Protein AF-0000000076148912 (afdb_homodimer)

Foldseek 3Di:
DVVVVVVVVVVVVVVVVVVVVVVVVVVPPPPPPPPPDPPDDDDPVVVVVVLVVVQVVLVVVLVVLLVVFQVQVVVDVDQGGPQLAGEDLCQAPPSPQDDDFLLLLVLVLVVQFQWEEEEEACRLCVSVVNSVVVVGYNYYAAEHQHSCSCVRNVNRYHYGRQLAAHFDDAATCEYEYEPPLQSGAPVSNVSNVVNRLLRHDWWYKDFAAAPPNDDDNRRHHHDPVVVQVVQVVSQKHWDPVSLQVSLVSGPDPSCNVGITMITGHPDDDVVVVSNVSD/DVVVVVVVVVVVVVVVVVVVVVVVVVVPPPPPPPPPDPPDDDDPVVVVVVLVVVQVVLVVVLVVLLVVQQVQVVVDVDQGGPQLAGEDLCQAPPSPQDDDFLLLLVLVLVVQFQWEEEEEACRLCVSVVNSVVVVGYNYYAAEHQHSCSCVRNVNRYHYGRQLAAHFPDAATCEYEYEPPLQSGAPVSNVSNVVNRLLRHDWWYKDFAAAPPNDDDNRRHHHDPVVVQVVQVVSAKHWDPVSLQVSLVSGPDPSCNVGITMITGHPDDDVVVVSNVSD

Solvent-accessible surface area (backbone atoms only — not comparable to full-atom values): 29016 Å² total; per-residue (Å²): 122,70,69,60,52,54,52,51,52,50,49,50,50,51,50,50,50,51,52,50,53,58,48,52,67,59,62,66,59,67,66,77,64,70,81,68,55,88,76,65,80,76,55,66,70,57,52,52,48,50,51,51,50,28,25,50,34,25,50,52,32,43,53,46,50,34,52,45,33,44,54,47,37,73,74,39,89,52,57,46,31,98,72,47,19,31,22,62,69,46,31,24,65,81,47,71,72,57,83,79,50,68,54,28,39,54,51,50,30,61,74,39,47,68,29,36,32,33,28,54,37,37,58,36,24,59,64,56,55,59,32,57,70,70,66,44,45,64,42,75,46,36,23,16,45,19,50,41,24,33,68,55,27,72,62,57,13,42,68,41,54,54,68,47,74,73,42,64,58,78,70,17,44,28,30,39,27,55,83,33,53,17,32,33,46,63,93,30,43,66,40,34,49,48,44,52,58,70,29,30,66,47,22,40,39,39,24,44,48,38,69,87,71,69,67,88,73,51,64,31,49,40,52,66,66,59,53,52,50,57,37,44,75,71,44,24,42,77,38,65,68,63,16,48,54,50,18,70,41,31,74,47,66,71,50,34,72,32,39,40,31,26,37,43,54,88,69,65,73,73,54,48,54,63,61,63,68,67,122,70,68,60,54,55,51,51,49,52,49,50,49,50,51,51,49,52,52,50,54,58,49,52,66,61,62,65,60,68,66,76,65,71,79,68,55,89,77,64,79,74,56,66,71,58,52,52,49,50,50,49,52,28,25,50,36,25,50,51,32,43,53,46,49,34,52,43,34,46,53,46,36,73,74,41,88,53,58,46,33,98,72,46,19,32,22,63,70,48,29,24,66,80,46,72,72,56,84,81,48,66,53,27,39,54,52,50,31,60,76,40,48,68,30,36,34,34,26,54,37,37,60,36,24,59,63,55,55,58,31,56,72,68,66,43,44,66,43,75,47,36,24,16,44,19,50,41,24,32,67,54,26,72,62,58,14,42,68,43,53,53,68,45,75,74,42,63,60,77,67,18,43,28,30,39,25,55,83,32,53,16,32,32,47,64,93,31,44,64,40,35,48,49,46,52,59,70,29,29,66,45,23,37,39,39,24,44,46,38,70,87,69,69,66,88,72,52,64,31,49,42,51,66,66,58,53,51,50,56,36,44,76,70,44,23,43,76,37,66,68,63,17,50,54,49,18,70,40,31,72,48,66,71,52,35,73,31,39,40,33,28,37,42,56,88,69,64,72,74,54,48,55,62,61,62,69,66

Nearest PDB structures (foldseek):
  4qdj-assembly1_A  TM=7.137E-01  e=8.765E-08  Synechocystis sp. PCC 6803 substr. Kazusa
  6nej-assembly1_A  TM=6.115E-01  e=1.441E-05  Thalictrum flavum subsp. glaucum
  5cvv-assembly1_B  TM=5.961E-01  e=2.371E-05  Clarkia breweri
  3tky-assembly1_B  TM=5.920E-01  e=3.040E-05  Clarkia breweri
  6neh-assembly1_B  TM=6.148E-01  e=1.848E-04  Thalictrum flavum subsp. glaucum

Organism: Mytilus galloprovincialis (NCBI:txid29158)

Sequence (556 aa):
MQNIKWIIALLVIIILLLFTFHYSVLESTTTATMEYRESDHIPLSIINQIVNQRNLLSQQLNEARKTIGQLQCEKSDQKTNSQGGWCKQASTETGGEHMTDMTLVKALAYFLKNKSIGSFGDGPGAYKREILKLGLVQSYTSFDGAPYCEETSEGRVVFMDLTIPQYGIQQFDWILSLEVAEHIPKAYENIYLDNLFRHAKEGIILSWAVPGQGGLSHINNQPLQHVVDVMEKNGFTIDQSISKILQDSAELPWIKSNLYVYRRHQHSMNSTYKDLFVMQNIKWIIALLVIIILLLFTFHYSVLESTTTATMEYRESDHIPLSIINQIVNQRNLLSQQLNEARKTIGQLQCEKSDQKTNSQGGWCKQASTETGGEHMTDMTLVKALAYFLKNKSIGSFGDGPGAYKREILKLGLVQSYTSFDGAPYCEETSEGRVVFMDLTIPQYGIQQFDWILSLEVAEHIPKAYENIYLDNLFRHAKEGIILSWAVPGQGGLSHINNQPLQHVVDVMEKNGFTIDQSISKILQDSAELPWIKSNLYVYRRHQHSMNSTYKDLFV

pLDDT: mean 84.69, std 19.81, range [31.45, 98.94]

Radius of gyration: 26.8 Å; Cα contacts (8 Å, |Δi|>4): 968; chains: 2; bounding box: 64×76×65 Å

Structure (mmCIF, N/CA/C/O backbone):
data_AF-0000000076148912-model_v1
#
loop_
_entity.id
_entity.type
_entity.pdbx_description
1 polymer 'Methyltransferase type 11 domain-containing protein'
#
loop_
_atom_site.group_PDB
_atom_site.id
_atom_site.type_symbol
_atom_site.label_atom_id
_atom_site.label_alt_id
_atom_site.label_comp_id
_atom_site.label_asym_id
_atom_site.label_entity_id
_atom_site.label_seq_id
_atom_site.pdbx_PDB_ins_code
_atom_site.Cartn_x
_atom_site.Cartn_y
_atom_site.Cartn_z
_atom_site.occupancy
_atom_site.B_iso_or_equiv
_atom_site.auth_seq_id
_atom_site.auth_comp_id
_atom_site.auth_asym_id
_atom_site.auth_atom_id
_atom_site.pdbx_PDB_model_num
ATOM 1 N N . MET A 1 1 ? 22.438 23.625 -33.375 1 42.03 1 MET A N 1
ATOM 2 C CA . MET A 1 1 ? 21.359 24 -32.438 1 42.03 1 MET A CA 1
ATOM 3 C C . MET A 1 1 ? 20.047 23.344 -32.875 1 42.03 1 MET A C 1
ATOM 5 O O . MET A 1 1 ? 19.109 23.234 -32.062 1 42.03 1 MET A O 1
ATOM 9 N N . GLN A 1 2 ? 19.953 23 -34.219 1 51.56 2 GLN A N 1
ATOM 10 C CA . GLN A 1 2 ? 18.703 22.516 -34.812 1 51.56 2 GLN A CA 1
ATOM 11 C C . GLN A 1 2 ? 18.484 21.047 -34.469 1 51.56 2 GLN A C 1
ATOM 13 O O . GLN A 1 2 ? 17.344 20.609 -34.344 1 51.56 2 GLN A O 1
ATOM 18 N N . ASN A 1 3 ? 19.578 20.312 -34.25 1 50.34 3 ASN A N 1
ATOM 19 C CA . ASN A 1 3 ? 19.453 18.875 -34.062 1 50.34 3 ASN A CA 1
ATOM 20 C C . ASN A 1 3 ? 19.016 18.531 -32.656 1 50.34 3 ASN A C 1
ATOM 22 O O . ASN A 1 3 ? 18.484 17.438 -32.406 1 50.34 3 ASN A O 1
ATOM 26 N N . ILE A 1 4 ? 19.297 19.5 -31.703 1 51.19 4 ILE A N 1
ATOM 27 C CA . ILE A 1 4 ? 18.938 19.219 -30.312 1 51.19 4 ILE A CA 1
ATOM 28 C C . ILE A 1 4 ? 17.422 19.391 -30.125 1 51.19 4 ILE A C 1
ATOM 30 O O . ILE A 1 4 ? 16.812 18.734 -29.281 1 51.19 4 ILE A O 1
ATOM 34 N N . LYS A 1 5 ? 16.75 20.234 -30.984 1 49.69 5 LYS A N 1
ATOM 35 C CA . LYS A 1 5 ? 15.312 20.453 -30.875 1 49.69 5 LYS A CA 1
ATOM 36 C C . LYS A 1 5 ? 14.531 19.234 -31.359 1 49.69 5 LYS A C 1
ATOM 38 O O . LYS A 1 5 ? 13.523 18.859 -30.766 1 49.69 5 LYS A O 1
ATOM 43 N N . TRP A 1 6 ? 15.117 18.578 -32.344 1 51.69 6 TRP A N 1
ATOM 44 C CA . TRP A 1 6 ? 14.43 17.406 -32.875 1 51.69 6 TRP A CA 1
ATOM 45 C C . TRP A 1 6 ? 14.562 16.219 -31.906 1 51.69 6 TRP A C 1
ATOM 47 O O . TRP A 1 6 ? 13.617 15.453 -31.719 1 51.69 6 TRP A O 1
ATOM 57 N N . ILE A 1 7 ? 15.664 16.234 -31.094 1 53.62 7 ILE A N 1
ATOM 58 C CA . ILE A 1 7 ? 15.859 15.141 -30.141 1 53.62 7 ILE A CA 1
ATOM 59 C C . ILE A 1 7 ? 14.969 15.344 -28.922 1 53.62 7 ILE A C 1
ATOM 61 O O . ILE A 1 7 ? 14.328 14.406 -28.438 1 53.62 7 ILE A O 1
ATOM 65 N N . ILE A 1 8 ? 14.695 16.609 -28.578 1 51.97 8 ILE A N 1
ATOM 66 C CA . ILE A 1 8 ? 13.812 16.875 -27.438 1 51.97 8 ILE A CA 1
ATOM 67 C C . ILE A 1 8 ? 12.359 16.641 -27.844 1 51.97 8 ILE A C 1
ATOM 69 O O . ILE A 1 8 ? 11.594 16.031 -27.094 1 51.97 8 ILE A O 1
ATOM 73 N N . ALA A 1 9 ? 12.055 16.906 -29.109 1 52.16 9 ALA A N 1
ATOM 74 C CA . ALA A 1 9 ? 10.688 16.672 -29.562 1 52.16 9 ALA A CA 1
ATOM 75 C C . ALA A 1 9 ? 10.406 15.172 -29.688 1 52.16 9 ALA A C 1
ATOM 77 O O . ALA A 1 9 ? 9.336 14.703 -29.281 1 52.16 9 ALA A O 1
ATOM 78 N N . LEU A 1 10 ? 11.391 14.414 -30.031 1 52.47 10 LEU A N 1
ATOM 79 C CA . LEU A 1 10 ? 11.242 12.969 -30.109 1 52.47 10 LEU A CA 1
ATOM 80 C C . LEU A 1 10 ? 11.203 12.352 -28.719 1 52.47 10 LEU A C 1
ATOM 82 O O . LEU A 1 10 ? 10.43 11.422 -28.469 1 52.47 10 LEU A O 1
ATOM 86 N N . LEU A 1 11 ? 11.867 12.977 -27.766 1 50.75 11 LEU A N 1
ATOM 87 C CA . LEU A 1 11 ? 11.82 12.469 -26.391 1 50.75 11 LEU A CA 1
ATOM 88 C C . LEU A 1 11 ? 10.492 12.805 -25.734 1 50.75 11 LEU A C 1
ATOM 90 O O . LEU A 1 11 ? 9.938 11.977 -25 1 50.75 11 LEU A O 1
ATOM 94 N N . VAL A 1 12 ? 9.898 13.906 -26.094 1 51.06 12 VAL A N 1
ATOM 95 C CA . VAL A 1 12 ? 8.594 14.258 -25.562 1 51.06 12 VAL A CA 1
ATOM 96 C C . VAL A 1 12 ? 7.52 13.375 -26.188 1 51.06 12 VAL A C 1
ATOM 98 O O . VAL A 1 12 ? 6.609 12.906 -25.5 1 51.06 12 VAL A O 1
ATOM 101 N N . ILE A 1 13 ? 7.68 13 -27.453 1 49.62 13 ILE A N 1
ATOM 102 C CA . ILE A 1 13 ? 6.723 12.102 -28.094 1 49.62 13 ILE A CA 1
ATOM 103 C C . ILE A 1 13 ? 6.875 10.695 -27.516 1 49.62 13 ILE A C 1
ATOM 105 O O . ILE A 1 13 ? 5.883 10.023 -27.234 1 49.62 13 ILE A O 1
ATOM 109 N N . ILE A 1 14 ? 8.078 10.297 -27.156 1 47.91 14 ILE A N 1
ATOM 110 C CA . ILE A 1 14 ? 8.289 8.984 -26.562 1 47.91 14 ILE A CA 1
ATOM 111 C C . ILE A 1 14 ? 7.773 8.969 -25.141 1 47.91 14 ILE A C 1
ATOM 113 O O . ILE A 1 14 ? 7.121 8.016 -24.703 1 47.91 14 ILE A O 1
ATOM 117 N N . ILE A 1 15 ? 7.887 10.07 -24.406 1 46.91 15 ILE A N 1
ATOM 118 C CA . ILE A 1 15 ? 7.34 10.156 -23.062 1 46.91 15 ILE A CA 1
ATOM 119 C C . ILE A 1 15 ? 5.816 10.227 -23.125 1 46.91 15 ILE A C 1
ATOM 121 O O . ILE A 1 15 ? 5.121 9.555 -22.359 1 46.91 15 ILE A O 1
ATOM 125 N N . LEU A 1 16 ? 5.254 10.891 -24.109 1 46.34 16 LEU A N 1
ATOM 126 C CA . LEU A 1 16 ? 3.807 10.938 -24.281 1 46.34 16 LEU A CA 1
ATOM 127 C C . LEU A 1 16 ? 3.266 9.594 -24.75 1 46.34 16 LEU A C 1
ATOM 129 O O . LEU A 1 16 ? 2.203 9.156 -24.312 1 46.34 16 LEU A O 1
ATOM 133 N N . LEU A 1 17 ? 3.979 8.891 -25.625 1 45.12 17 LEU A N 1
ATOM 134 C CA . LEU A 1 17 ? 3.564 7.559 -26.047 1 45.12 17 LEU A CA 1
ATOM 135 C C . LEU A 1 17 ? 3.748 6.547 -24.922 1 45.12 17 LEU A C 1
ATOM 137 O O . LEU A 1 17 ? 2.928 5.637 -24.766 1 45.12 17 LEU A O 1
ATOM 141 N N . LEU A 1 18 ? 4.758 6.703 -24.094 1 42.69 18 LEU A N 1
ATOM 142 C CA . LEU A 1 18 ? 4.93 5.832 -22.938 1 42.69 18 LEU A CA 1
ATOM 143 C C . LEU A 1 18 ? 3.877 6.129 -21.875 1 42.69 18 LEU A C 1
ATOM 145 O O . LEU A 1 18 ? 3.393 5.215 -21.203 1 42.69 18 LEU A O 1
ATOM 149 N N . PHE A 1 19 ? 3.445 7.41 -21.719 1 39.41 19 PHE A N 1
ATOM 150 C CA . PHE A 1 19 ? 2.334 7.734 -20.844 1 39.41 19 PHE A CA 1
ATOM 151 C C . PHE A 1 19 ? 1.019 7.215 -21.406 1 39.41 19 PHE A C 1
ATOM 153 O O . PHE A 1 19 ? 0.153 6.754 -20.656 1 39.41 19 PHE A O 1
ATOM 160 N N . THR A 1 20 ? 0.844 7.27 -22.703 1 39.28 20 THR A N 1
ATOM 161 C CA . THR A 1 20 ? -0.399 6.766 -23.281 1 39.28 20 THR A CA 1
ATOM 162 C C . THR A 1 20 ? -0.449 5.242 -23.219 1 39.28 20 THR A C 1
ATOM 164 O O . THR A 1 20 ? -1.517 4.66 -23.016 1 39.28 20 THR A O 1
ATOM 167 N N . PHE A 1 21 ? 0.685 4.57 -23.453 1 36.81 21 PHE A N 1
ATOM 168 C CA . PHE A 1 21 ? 0.675 3.117 -23.375 1 36.81 21 PHE A CA 1
ATOM 169 C C . PHE A 1 21 ? 0.502 2.664 -21.922 1 36.81 21 PHE A C 1
ATOM 171 O O . PHE A 1 21 ? -0.176 1.671 -21.656 1 36.81 21 PHE A O 1
ATOM 178 N N . HIS A 1 22 ? 1.036 3.377 -20.922 1 34.91 22 HIS A N 1
ATOM 179 C CA . HIS A 1 22 ? 0.783 3.025 -19.531 1 34.91 22 HIS A CA 1
ATOM 180 C C . HIS A 1 22 ? -0.673 3.279 -19.156 1 34.91 22 HIS A C 1
ATOM 182 O O . HIS A 1 22 ? -1.246 2.547 -18.344 1 34.91 22 HIS A O 1
ATOM 188 N N . TYR A 1 23 ? -1.339 4.273 -19.781 1 32.34 23 TYR A N 1
ATOM 189 C CA . TYR A 1 23 ? -2.742 4.523 -19.469 1 32.34 23 TYR A CA 1
ATOM 190 C C . TYR A 1 23 ? -3.639 3.471 -20.125 1 32.34 23 TYR A C 1
ATOM 192 O O . TYR A 1 23 ? -4.746 3.215 -19.641 1 32.34 23 TYR A O 1
ATOM 200 N N . SER A 1 24 ? -3.242 2.93 -21.25 1 32.56 24 SER A N 1
ATOM 201 C CA . SER A 1 24 ? -4.16 1.994 -21.891 1 32.56 24 SER A CA 1
ATOM 202 C C . SER A 1 24 ? -4.227 0.675 -21.141 1 32.56 24 SER A C 1
ATOM 204 O O . SER A 1 24 ? -5.23 -0.038 -21.203 1 32.56 24 SER A O 1
ATOM 206 N N . VAL A 1 25 ? -3.107 0.208 -20.594 1 33.09 25 VAL A N 1
ATOM 207 C CA . VAL A 1 25 ? -3.223 -1.04 -19.844 1 33.09 25 VAL A CA 1
ATOM 208 C C . VAL A 1 25 ? -4.098 -0.824 -18.609 1 33.09 25 VAL A C 1
ATOM 210 O O . VAL A 1 25 ? -4.848 -1.717 -18.203 1 33.09 25 VAL A O 1
ATOM 213 N N . LEU A 1 26 ? -4.176 0.428 -18.047 1 31.67 26 LEU A N 1
ATOM 214 C CA . LEU A 1 26 ? -5.047 0.675 -16.906 1 31.67 26 LEU A CA 1
ATOM 215 C C . LEU A 1 26 ? -6.512 0.682 -17.328 1 31.67 26 LEU A C 1
ATOM 217 O O . LEU A 1 26 ? -7.402 0.446 -16.516 1 31.67 26 LEU A O 1
ATOM 221 N N . GLU A 1 27 ? -6.801 1.101 -18.547 1 33.31 27 GLU A N 1
ATOM 222 C CA . GLU A 1 27 ? -8.227 1.215 -18.859 1 33.31 27 GLU A CA 1
ATOM 223 C C . GLU A 1 27 ? -8.883 -0.16 -18.953 1 33.31 27 GLU A C 1
ATOM 225 O O . GLU A 1 27 ? -10.086 -0.293 -18.734 1 33.31 27 GLU A O 1
ATOM 230 N N . SER A 1 28 ? -8.133 -1.149 -19.375 1 32.72 28 SER A N 1
ATOM 231 C CA . SER A 1 28 ? -8.922 -2.361 -19.578 1 32.72 28 SER A CA 1
ATOM 232 C C . SER A 1 28 ? -9.141 -3.109 -18.266 1 32.72 28 SER A C 1
ATOM 234 O O . SER A 1 28 ? -9.297 -4.332 -18.266 1 32.72 28 SER A O 1
ATOM 236 N N . THR A 1 29 ? -8.773 -2.555 -17.156 1 33.19 29 THR A N 1
ATOM 237 C CA . THR A 1 29 ? -9.289 -3.273 -16 1 33.19 29 THR A CA 1
ATOM 238 C C . THR A 1 29 ? -10.812 -3.357 -16.047 1 33.19 29 THR A C 1
ATOM 240 O O . THR A 1 29 ? -11.5 -2.371 -15.781 1 33.19 29 THR A O 1
ATOM 243 N N . THR A 1 30 ? -11.328 -4.039 -16.984 1 31.45 30 THR A N 1
ATOM 244 C CA . THR A 1 30 ? -12.719 -4.477 -16.828 1 31.45 30 THR A CA 1
ATOM 245 C C . THR A 1 30 ? -12.992 -4.914 -15.398 1 31.45 30 THR A C 1
ATOM 247 O O . THR A 1 30 ? -12.438 -5.91 -14.93 1 31.45 30 THR A O 1
ATOM 250 N N . THR A 1 31 ? -13.102 -4.031 -14.531 1 34.34 31 THR A N 1
ATOM 251 C CA . THR A 1 31 ? -13.734 -4.434 -13.281 1 34.34 31 THR A CA 1
ATOM 252 C C . THR A 1 31 ? -14.914 -5.367 -13.539 1 34.34 31 THR A C 1
ATOM 254 O O . THR A 1 31 ? -15.875 -4.992 -14.219 1 34.34 31 THR A O 1
ATOM 257 N N . ALA A 1 32 ? -14.664 -6.609 -13.75 1 33.97 32 ALA A N 1
ATOM 258 C CA . ALA A 1 32 ? -15.828 -7.473 -13.609 1 33.97 32 ALA A CA 1
ATOM 259 C C . ALA A 1 32 ? -16.781 -6.941 -12.531 1 33.97 32 ALA A C 1
ATOM 261 O O . ALA A 1 32 ? -16.516 -7.102 -11.336 1 33.97 32 ALA A O 1
ATOM 262 N N . THR A 1 33 ? -17.391 -5.789 -12.742 1 35.94 33 THR A N 1
ATOM 263 C CA . THR A 1 33 ? -18.516 -5.375 -11.914 1 35.94 33 THR A CA 1
ATOM 264 C C . THR A 1 33 ? -19.578 -6.457 -11.867 1 35.94 33 THR A C 1
ATOM 266 O O . THR A 1 33 ? -20.25 -6.719 -12.875 1 35.94 33 THR A O 1
ATOM 269 N N . MET A 1 34 ? -19.375 -7.578 -11.328 1 37.09 34 MET A N 1
ATOM 270 C CA . MET A 1 34 ? -20.625 -8.297 -11.055 1 37.09 34 MET A CA 1
ATOM 271 C C . MET A 1 34 ? -21.75 -7.328 -10.711 1 37.09 34 MET A C 1
ATOM 273 O O . MET A 1 34 ? -21.562 -6.41 -9.914 1 37.09 34 MET A O 1
ATOM 277 N N . GLU A 1 35 ? -22.625 -7.199 -11.648 1 42.94 35 GLU A N 1
ATOM 278 C CA . GLU A 1 35 ? -23.875 -6.473 -11.484 1 42.94 35 GLU A CA 1
ATOM 279 C C . GLU A 1 35 ? -24.562 -6.844 -10.18 1 42.94 35 GLU A C 1
ATOM 281 O O . GLU A 1 35 ? -25.203 -7.891 -10.078 1 42.94 35 GLU A O 1
ATOM 286 N N . TYR A 1 36 ? -23.938 -6.68 -9.102 1 43.03 36 TYR A N 1
ATOM 287 C CA . TYR A 1 36 ? -24.75 -6.742 -7.887 1 43.03 36 TYR A CA 1
ATOM 288 C C . TYR A 1 36 ? -25.969 -5.852 -8 1 43.03 36 TYR A C 1
ATOM 290 O O . TYR A 1 36 ? -25.875 -4.676 -8.359 1 43.03 36 TYR A O 1
ATOM 298 N N . ARG A 1 37 ? -27 -6.625 -7.957 1 47.97 37 ARG A N 1
ATOM 299 C CA . ARG A 1 37 ? -28.266 -5.902 -7.898 1 47.97 37 ARG A CA 1
ATOM 300 C C . ARG A 1 37 ? -28.344 -5.059 -6.633 1 47.97 37 ARG A C 1
ATOM 302 O O . ARG A 1 37 ? -27.875 -5.465 -5.574 1 47.97 37 ARG A O 1
ATOM 309 N N . GLU A 1 38 ? -28.594 -3.9 -6.688 1 51.44 38 GLU A N 1
ATOM 310 C CA . GLU A 1 38 ? -28.938 -2.971 -5.617 1 51.44 38 GLU A CA 1
ATOM 311 C C . GLU A 1 38 ? -29.609 -3.693 -4.449 1 51.44 38 GLU A C 1
ATOM 313 O O . GLU A 1 38 ? -29.438 -3.297 -3.293 1 51.44 38 GLU A O 1
ATOM 318 N N . SER A 1 39 ? -30.188 -4.844 -4.809 1 51.81 39 SER A N 1
ATOM 319 C CA . SER A 1 39 ? -30.969 -5.496 -3.762 1 51.81 39 SER A CA 1
ATOM 320 C C . SER A 1 39 ? -30.078 -6.355 -2.867 1 51.81 39 SER A C 1
ATOM 322 O O . SER A 1 39 ? -30.5 -6.77 -1.784 1 51.81 39 SER A O 1
ATOM 324 N N . ASP A 1 40 ? -28.938 -6.699 -3.271 1 58.69 40 ASP A N 1
ATOM 325 C CA . ASP A 1 40 ? -28.219 -7.691 -2.475 1 58.69 40 ASP A CA 1
ATOM 326 C C . ASP A 1 40 ? -27.469 -7.031 -1.329 1 58.69 40 ASP A C 1
ATOM 328 O O . ASP A 1 40 ? -26.719 -6.074 -1.545 1 58.69 40 ASP A O 1
ATOM 332 N N . HIS A 1 41 ? -27.969 -7.137 -0.163 1 72.5 41 HIS A N 1
ATOM 333 C CA . HIS A 1 41 ? -27.422 -6.656 1.099 1 72.5 41 HIS A CA 1
ATOM 334 C C . HIS A 1 41 ? -26.062 -7.301 1.392 1 72.5 41 HIS A C 1
ATOM 336 O O . HIS A 1 41 ? -25.969 -8.523 1.529 1 72.5 41 HIS A O 1
ATOM 342 N N . ILE A 1 42 ? -24.953 -6.574 1.165 1 79.5 42 ILE A N 1
ATOM 343 C CA . ILE A 1 42 ? -23.641 -7.066 1.563 1 79.5 42 ILE A CA 1
ATOM 344 C C . ILE A 1 42 ? -23.5 -7.008 3.084 1 79.5 42 ILE A C 1
ATOM 346 O O . ILE A 1 42 ? -23.688 -5.953 3.691 1 79.5 42 ILE A O 1
ATOM 350 N N . PRO A 1 43 ? -23.234 -8.156 3.658 1 83 43 PRO A N 1
ATOM 351 C CA . PRO A 1 43 ? -23.125 -8.18 5.117 1 83 43 PRO A CA 1
ATOM 352 C C . PRO A 1 43 ? -22.031 -7.242 5.637 1 83 43 PRO A C 1
ATOM 354 O O . PRO A 1 43 ? -21 -7.062 4.984 1 83 43 PRO A O 1
ATOM 357 N N . LEU A 1 44 ? -22.25 -6.727 6.801 1 84.38 44 LEU A N 1
ATOM 358 C CA . LEU A 1 44 ? -21.312 -5.809 7.441 1 84.38 44 LEU A CA 1
ATOM 359 C C . LEU A 1 44 ? -19.969 -6.48 7.68 1 84.38 44 LEU A C 1
ATOM 361 O O . LEU A 1 44 ? -18.922 -5.828 7.609 1 84.38 44 LEU A O 1
ATOM 365 N N . SER A 1 45 ? -20.031 -7.762 7.875 1 85.75 45 SER A N 1
ATOM 366 C CA . SER A 1 45 ? -18.781 -8.484 8.117 1 85.75 45 SER A CA 1
ATOM 367 C C . SER A 1 45 ? -17.859 -8.438 6.902 1 85.75 45 SER A C 1
ATOM 369 O O . SER A 1 45 ? -16.641 -8.344 7.043 1 85.75 45 SER A O 1
ATOM 371 N N . ILE A 1 46 ? -18.453 -8.438 5.75 1 86.56 46 ILE A N 1
ATOM 372 C CA . ILE A 1 46 ? -17.672 -8.383 4.516 1 86.56 46 ILE A CA 1
ATOM 373 C C . ILE A 1 46 ? -17.125 -6.977 4.309 1 86.56 46 ILE A C 1
ATOM 375 O O . ILE A 1 46 ? -15.969 -6.805 3.924 1 86.56 46 ILE A O 1
ATOM 379 N N . ILE A 1 47 ? -17.953 -6.012 4.641 1 87.12 47 ILE A N 1
ATOM 380 C CA . ILE A 1 47 ? -17.531 -4.625 4.504 1 87.12 47 ILE A CA 1
ATOM 381 C C . ILE A 1 47 ? -16.359 -4.348 5.453 1 87.12 47 ILE A C 1
ATOM 383 O O . ILE A 1 47 ? -15.359 -3.758 5.055 1 87.12 47 ILE A O 1
ATOM 387 N N . ASN A 1 48 ? -16.484 -4.812 6.641 1 89.25 48 ASN A N 1
ATOM 388 C CA . ASN A 1 48 ? -15.422 -4.629 7.625 1 89.25 48 ASN A CA 1
ATOM 389 C C . ASN A 1 48 ? -14.125 -5.316 7.195 1 89.25 48 ASN A C 1
ATOM 391 O O . ASN A 1 48 ? -13.031 -4.812 7.457 1 89.25 48 ASN A O 1
ATOM 395 N N . GLN A 1 49 ? -14.297 -6.41 6.535 1 91.12 49 GLN A N 1
ATOM 396 C CA . GLN A 1 49 ? -13.117 -7.109 6.027 1 91.12 49 GLN A CA 1
ATOM 397 C C . GLN A 1 49 ? -12.398 -6.273 4.969 1 91.12 49 GLN A C 1
ATOM 399 O O . GLN A 1 49 ? -11.172 -6.172 4.98 1 91.12 49 GLN A O 1
ATOM 404 N N . ILE A 1 50 ? -13.164 -5.66 4.148 1 92.75 50 ILE A N 1
ATOM 405 C CA . ILE A 1 50 ? -12.578 -4.844 3.088 1 92.75 50 ILE A CA 1
ATOM 406 C C . ILE A 1 50 ? -11.914 -3.611 3.695 1 92.75 50 ILE A C 1
ATOM 408 O O . ILE A 1 50 ? -10.812 -3.227 3.289 1 92.75 50 ILE A O 1
ATOM 412 N N . VAL A 1 51 ? -12.547 -3.045 4.676 1 93.25 51 VAL A N 1
ATOM 413 C CA . VAL A 1 51 ? -11.992 -1.886 5.363 1 93.25 51 VAL A CA 1
ATOM 414 C C . VAL A 1 51 ? -10.68 -2.268 6.035 1 93.25 51 VAL A C 1
ATOM 416 O O . VAL A 1 51 ? -9.688 -1.539 5.934 1 93.25 51 VAL A O 1
ATOM 419 N N . ASN A 1 52 ? -10.648 -3.396 6.641 1 94.5 52 ASN A N 1
ATOM 420 C CA . ASN A 1 52 ? -9.438 -3.855 7.312 1 94.5 52 ASN A CA 1
ATOM 421 C C . ASN A 1 52 ? -8.312 -4.121 6.316 1 94.5 52 ASN A C 1
ATOM 423 O O . ASN A 1 52 ? -7.148 -3.807 6.59 1 94.5 52 ASN A O 1
ATOM 427 N N . GLN A 1 53 ? -8.664 -4.699 5.184 1 95.06 53 GLN A N 1
ATOM 428 C CA . GLN A 1 53 ? -7.684 -4.918 4.125 1 95.06 53 GLN A CA 1
ATOM 429 C C . GLN A 1 53 ? -7.102 -3.596 3.635 1 95.06 53 GLN A C 1
ATOM 431 O O . GLN A 1 53 ? -5.883 -3.465 3.49 1 95.06 53 GLN A O 1
ATOM 436 N N . ARG A 1 54 ? -7.98 -2.637 3.445 1 95.19 54 ARG A N 1
ATOM 437 C CA . ARG A 1 54 ? -7.559 -1.305 3.023 1 95.19 54 ARG A CA 1
ATOM 438 C C . ARG A 1 54 ? -6.602 -0.686 4.035 1 95.19 54 ARG A C 1
ATOM 440 O O . ARG A 1 54 ? -5.555 -0.154 3.666 1 95.19 54 ARG A O 1
ATOM 447 N N . ASN A 1 55 ? -7 -0.775 5.289 1 96.62 55 ASN A N 1
ATOM 448 C CA . ASN A 1 55 ? -6.207 -0.164 6.348 1 96.62 55 ASN A CA 1
ATOM 449 C C . ASN A 1 55 ? -4.836 -0.823 6.473 1 96.62 55 ASN A C 1
ATOM 451 O O . ASN A 1 55 ? -3.83 -0.141 6.676 1 96.62 55 ASN A O 1
ATOM 455 N N . LEU A 1 56 ? -4.789 -2.098 6.312 1 96.19 56 LEU A N 1
ATOM 456 C CA . LEU A 1 56 ? -3.525 -2.824 6.379 1 96.19 56 LEU A CA 1
ATOM 457 C C . LEU A 1 56 ? -2.615 -2.438 5.219 1 96.19 56 LEU A C 1
ATOM 459 O O . LEU A 1 56 ? -1.415 -2.225 5.41 1 96.19 56 LEU A O 1
ATOM 463 N N . LEU A 1 57 ? -3.195 -2.359 4.07 1 97.06 57 LEU A N 1
ATOM 464 C CA . LEU A 1 57 ? -2.422 -1.966 2.898 1 97.06 57 LEU A CA 1
ATOM 465 C C . LEU A 1 57 ? -1.882 -0.548 3.055 1 97.06 57 LEU A C 1
ATOM 467 O O . LEU A 1 57 ? -0.741 -0.268 2.678 1 97.06 57 LEU A O 1
ATOM 471 N N . SER A 1 58 ? -2.709 0.343 3.59 1 97.62 58 SER A N 1
ATOM 472 C CA . SER A 1 58 ? -2.271 1.709 3.857 1 97.62 58 SER A CA 1
ATOM 473 C C . SER A 1 58 ? -1.066 1.73 4.793 1 97.62 58 SER A C 1
ATOM 475 O O . SER A 1 58 ? -0.08 2.42 4.527 1 97.62 58 SER A O 1
ATOM 477 N N . GLN A 1 59 ? -1.143 0.979 5.797 1 97.44 59 GLN A N 1
ATOM 478 C CA . GLN A 1 59 ? -0.054 0.899 6.766 1 97.44 59 GLN A CA 1
ATOM 479 C C . GLN A 1 59 ? 1.213 0.338 6.125 1 97.44 59 GLN A C 1
ATOM 481 O O . GLN A 1 59 ? 2.305 0.875 6.324 1 97.44 59 GLN A O 1
ATOM 486 N N . GLN A 1 60 ? 1.08 -0.721 5.363 1 97.5 60 GLN A N 1
ATOM 487 C CA . GLN A 1 60 ? 2.229 -1.348 4.719 1 97.5 60 GLN A CA 1
ATOM 488 C C . GLN A 1 60 ? 2.857 -0.414 3.688 1 97.5 60 GLN A C 1
ATOM 490 O O . GLN A 1 60 ? 4.082 -0.372 3.547 1 97.5 60 GLN A O 1
ATOM 495 N N . LEU A 1 61 ? 1.99 0.278 2.979 1 97.88 61 LEU A N 1
ATOM 496 C CA . LEU A 1 61 ? 2.504 1.252 2.021 1 97.88 61 LEU A CA 1
ATOM 497 C C . LEU A 1 61 ? 3.283 2.354 2.732 1 97.88 61 LEU A C 1
ATOM 499 O O . LEU A 1 61 ? 4.355 2.758 2.273 1 97.88 61 LEU A O 1
ATOM 503 N N . ASN A 1 62 ? 2.734 2.846 3.82 1 97.94 62 ASN A N 1
ATOM 504 C CA . ASN A 1 62 ? 3.434 3.859 4.605 1 97.94 62 ASN A CA 1
ATOM 505 C C . ASN A 1 62 ? 4.812 3.377 5.043 1 97.94 62 ASN A C 1
ATOM 507 O O . ASN A 1 62 ? 5.797 4.113 4.934 1 97.94 62 ASN A O 1
ATOM 511 N N . GLU A 1 63 ? 4.918 2.152 5.488 1 97 63 GLU A N 1
ATOM 512 C CA . GLU A 1 63 ? 6.195 1.58 5.902 1 97 63 GLU A CA 1
ATOM 513 C C . GLU A 1 63 ? 7.148 1.442 4.723 1 97 63 GLU A C 1
ATOM 515 O O . GLU A 1 63 ? 8.352 1.693 4.852 1 97 63 GLU A O 1
ATOM 520 N N . ALA A 1 64 ? 6.598 1.009 3.605 1 96.31 64 ALA A N 1
ATOM 521 C CA . ALA A 1 64 ? 7.414 0.899 2.4 1 96.31 64 ALA A CA 1
ATOM 522 C C . ALA A 1 64 ? 7.977 2.258 1.995 1 96.31 64 ALA A C 1
ATOM 524 O O . ALA A 1 64 ? 9.141 2.363 1.607 1 96.31 64 ALA A O 1
ATOM 525 N N . ARG A 1 65 ? 7.141 3.291 2.123 1 96.44 65 ARG A N 1
ATOM 526 C CA . ARG A 1 65 ? 7.57 4.641 1.765 1 96.44 65 ARG A CA 1
ATOM 527 C C . ARG A 1 65 ? 8.648 5.145 2.715 1 96.44 65 ARG A C 1
ATOM 529 O O . ARG A 1 65 ? 9.539 5.891 2.311 1 96.44 65 ARG A O 1
ATOM 536 N N . LYS A 1 66 ? 8.562 4.762 3.969 1 95.94 66 LYS A N 1
ATOM 537 C CA . LYS A 1 66 ? 9.625 5.082 4.91 1 95.94 66 LYS A CA 1
ATOM 538 C C . LYS A 1 66 ? 10.953 4.473 4.465 1 95.94 66 LYS A C 1
ATOM 540 O O . LYS A 1 66 ? 11.977 5.16 4.41 1 95.94 66 LYS A O 1
ATOM 545 N N . THR A 1 67 ? 10.938 3.215 4.098 1 94.25 67 THR A N 1
ATOM 546 C CA . THR A 1 67 ? 12.125 2.496 3.648 1 94.25 67 THR A CA 1
ATOM 547 C C . THR A 1 67 ? 12.711 3.145 2.396 1 94.25 67 THR A C 1
ATOM 549 O O . THR A 1 67 ? 13.922 3.354 2.307 1 94.25 67 THR A O 1
ATOM 552 N N . ILE A 1 68 ? 11.852 3.504 1.481 1 93.25 68 ILE A N 1
ATOM 553 C CA . ILE A 1 68 ? 12.297 4.156 0.254 1 93.25 68 ILE A CA 1
ATOM 554 C C . ILE A 1 68 ? 12.984 5.477 0.59 1 93.25 68 ILE A C 1
ATOM 556 O O . ILE A 1 68 ? 14.062 5.773 0.074 1 93.25 68 ILE A O 1
ATOM 560 N N . GLY A 1 69 ? 12.305 6.285 1.438 1 92.38 69 GLY A N 1
ATOM 561 C CA . GLY A 1 69 ? 12.898 7.551 1.847 1 92.38 69 GLY A CA 1
ATOM 562 C C . GLY A 1 69 ? 14.266 7.391 2.48 1 92.38 69 GLY A C 1
ATOM 563 O O . GLY A 1 69 ? 15.188 8.164 2.195 1 92.38 69 GLY A O 1
ATOM 564 N N . GLN A 1 70 ? 14.453 6.355 3.326 1 91.88 70 GLN A N 1
ATOM 565 C CA . GLN A 1 70 ? 15.734 6.094 3.98 1 91.88 70 GLN A CA 1
ATOM 566 C C . GLN A 1 70 ? 16.797 5.684 2.967 1 91.88 70 GLN A C 1
ATOM 568 O O . GLN A 1 70 ? 17.922 6.184 3.004 1 91.88 70 GLN A O 1
ATOM 573 N N . LEU A 1 71 ? 16.422 4.836 2.035 1 87.69 71 LEU A N 1
ATOM 574 C CA . LEU A 1 71 ? 17.344 4.391 0.998 1 87.69 71 LEU A CA 1
ATOM 575 C C . LEU A 1 71 ? 17.75 5.555 0.095 1 87.69 71 LEU A C 1
ATOM 577 O O . LEU A 1 71 ? 18.906 5.664 -0.302 1 87.69 71 LEU A O 1
ATOM 581 N N . GLN A 1 72 ? 16.812 6.441 -0.196 1 86.81 72 GLN A N 1
ATOM 582 C CA . GLN A 1 72 ? 17.094 7.617 -1.008 1 86.81 72 GLN A CA 1
ATOM 583 C C . GLN A 1 72 ? 18.062 8.562 -0.292 1 86.81 72 GLN A C 1
ATOM 585 O O . GLN A 1 72 ? 18.984 9.086 -0.902 1 86.81 72 GLN A O 1
ATOM 590 N N . CYS A 1 73 ? 17.781 8.812 0.979 1 87.81 73 CYS A N 1
ATOM 591 C CA . CYS A 1 73 ? 18.625 9.703 1.768 1 87.81 73 CYS A CA 1
ATOM 592 C C . CYS A 1 73 ? 20.047 9.148 1.891 1 87.81 73 CYS A C 1
ATOM 594 O O . CYS A 1 73 ? 21 9.906 1.955 1 87.81 73 CYS A O 1
ATOM 596 N N . GLU A 1 74 ? 20.219 7.84 1.888 1 86.5 74 GLU A N 1
ATOM 597 C CA . GLU A 1 74 ? 21.531 7.199 1.993 1 86.5 74 GLU A CA 1
ATOM 598 C C . GLU A 1 74 ? 22.297 7.273 0.671 1 86.5 74 GLU A C 1
ATOM 600 O O . GLU A 1 74 ? 23.531 7.281 0.656 1 86.5 74 GLU A O 1
ATOM 605 N N . LYS A 1 75 ? 21.625 7.34 -0.445 1 82.38 75 LYS A N 1
ATOM 606 C CA . LYS A 1 75 ? 22.234 7.312 -1.772 1 82.38 75 LYS A CA 1
ATOM 607 C C . LYS A 1 75 ? 22.641 8.711 -2.217 1 82.38 75 LYS A C 1
ATOM 609 O O . LYS A 1 75 ? 23.5 8.867 -3.084 1 82.38 75 LYS A O 1
ATOM 614 N N . SER A 1 76 ? 21.922 9.719 -1.668 1 76.38 76 SER A N 1
ATOM 615 C CA . SER A 1 76 ? 22.172 11.078 -2.148 1 76.38 76 SER A CA 1
ATOM 616 C C . SER A 1 76 ? 22.484 12.023 -0.994 1 76.38 76 SER A C 1
ATOM 618 O O . SER A 1 76 ? 22.141 11.742 0.157 1 76.38 76 SER A O 1
ATOM 620 N N . ASP A 1 77 ? 23.109 13.109 -1.344 1 77 77 ASP A N 1
ATOM 621 C CA . ASP A 1 77 ? 23.422 14.133 -0.356 1 77 77 ASP A CA 1
ATOM 622 C C . ASP A 1 77 ? 22.328 15.195 -0.293 1 77 77 ASP A C 1
ATOM 624 O O . ASP A 1 77 ? 22.516 16.266 0.281 1 77 77 ASP A O 1
ATOM 628 N N . GLN A 1 78 ? 21.312 14.906 -0.838 1 75.75 78 GLN A N 1
ATOM 629 C CA . GLN A 1 78 ? 20.203 15.852 -0.781 1 75.75 78 GLN A CA 1
ATOM 630 C C . GLN A 1 78 ? 19.641 15.953 0.632 1 75.75 78 GLN A C 1
ATOM 632 O O . GLN A 1 78 ? 19.719 14.992 1.404 1 75.75 78 GLN A O 1
ATOM 637 N N . LYS A 1 79 ? 19.016 17.125 0.909 1 78.44 79 LYS A N 1
ATOM 638 C CA . LYS A 1 79 ? 18.469 17.344 2.248 1 78.44 79 LYS A CA 1
ATOM 639 C C . LYS A 1 79 ? 17.094 16.719 2.4 1 78.44 79 LYS A C 1
ATOM 641 O O . LYS A 1 79 ? 16.641 16.453 3.518 1 78.44 79 LYS A O 1
ATOM 646 N N . THR A 1 80 ? 16.438 16.594 1.231 1 79.94 80 THR A N 1
ATOM 647 C CA . THR A 1 80 ? 15.109 15.992 1.256 1 79.94 80 THR A CA 1
ATOM 648 C C . THR A 1 80 ? 15.039 14.797 0.304 1 79.94 80 THR A C 1
ATOM 650 O O . THR A 1 80 ? 15.828 14.711 -0.64 1 79.94 80 THR A O 1
ATOM 653 N N . ASN A 1 81 ? 14.141 13.891 0.608 1 79.06 81 ASN A N 1
ATOM 654 C CA . ASN A 1 81 ? 13.844 12.82 -0.343 1 79.06 81 ASN A CA 1
ATOM 655 C C . ASN A 1 81 ? 12.859 13.289 -1.415 1 79.06 81 ASN A C 1
ATOM 657 O O . ASN A 1 81 ? 12.508 14.461 -1.468 1 79.06 81 ASN A O 1
ATOM 661 N N . SER A 1 82 ? 12.445 12.391 -2.291 1 75.5 82 SER A N 1
ATOM 662 C CA . SER A 1 82 ? 11.648 12.742 -3.457 1 75.5 82 SER A CA 1
ATOM 663 C C . SER A 1 82 ? 10.234 13.148 -3.051 1 75.5 82 SER A C 1
ATOM 665 O O . SER A 1 82 ? 9.508 13.773 -3.83 1 75.5 82 SER A O 1
ATOM 667 N N . GLN A 1 83 ? 9.781 12.859 -1.809 1 80.69 83 GLN A N 1
ATOM 668 C CA . GLN A 1 83 ? 8.438 13.18 -1.34 1 80.69 83 GLN A CA 1
ATOM 669 C C . GLN A 1 83 ? 8.445 14.453 -0.5 1 80.69 83 GLN A C 1
ATOM 671 O O . GLN A 1 83 ? 7.395 14.906 -0.037 1 80.69 83 GLN A O 1
ATOM 676 N N . GLY A 1 84 ? 9.617 15.023 -0.28 1 79.12 84 GLY A N 1
ATOM 677 C CA . GLY A 1 84 ? 9.711 16.281 0.444 1 79.12 84 GLY A CA 1
ATOM 678 C C . GLY A 1 84 ? 10.102 16.094 1.901 1 79.12 84 GLY A C 1
ATOM 679 O O . GLY A 1 84 ? 10.203 17.078 2.645 1 79.12 84 GLY A O 1
ATOM 680 N N . GLY A 1 85 ? 10.281 14.852 2.303 1 82 85 GLY A N 1
ATOM 681 C CA . GLY A 1 85 ? 10.688 14.609 3.678 1 82 85 GLY A CA 1
ATOM 682 C C . GLY A 1 85 ? 12.164 14.859 3.91 1 82 85 GLY A C 1
ATOM 683 O O . GLY A 1 85 ? 13 14.523 3.066 1 82 85 GLY A O 1
ATOM 684 N N . TRP A 1 86 ? 12.5 15.492 5.027 1 82.94 86 TRP A N 1
ATOM 685 C CA . TRP A 1 86 ? 13.875 15.852 5.352 1 82.94 86 TRP A CA 1
ATOM 686 C C . TRP A 1 86 ? 14.68 14.617 5.742 1 82.94 86 TRP A C 1
ATOM 688 O O . TRP A 1 86 ? 14.219 13.789 6.523 1 82.94 86 TRP A O 1
ATOM 698 N N . CYS A 1 87 ? 15.891 14.539 5.281 1 87.12 87 CYS A N 1
ATOM 699 C CA . CYS A 1 87 ? 16.781 13.438 5.625 1 87.12 87 CYS A CA 1
ATOM 700 C C . CYS A 1 87 ? 17.359 13.609 7.027 1 87.12 87 CYS A C 1
ATOM 702 O O . CYS A 1 87 ? 17.125 14.633 7.672 1 87.12 87 CYS A O 1
ATOM 704 N N . LYS A 1 88 ? 18.094 12.758 7.484 1 86 88 LYS A N 1
ATOM 705 C CA . LYS A 1 88 ? 18.391 12.562 8.898 1 86 88 LYS A CA 1
ATOM 706 C C . LYS A 1 88 ? 19.016 13.82 9.5 1 86 88 LYS A C 1
ATOM 708 O O . LYS A 1 88 ? 18.531 14.344 10.5 1 86 88 LYS A O 1
ATOM 713 N N . GLN A 1 89 ? 20.016 14.328 8.914 1 81.19 89 GLN A N 1
ATOM 714 C CA . GLN A 1 89 ? 20.719 15.469 9.492 1 81.19 89 GLN A CA 1
ATOM 715 C C . GLN A 1 89 ? 19.844 16.719 9.484 1 81.19 89 GLN A C 1
ATOM 717 O O . GLN A 1 89 ? 19.844 17.484 10.445 1 81.19 89 GLN A O 1
ATOM 722 N N . ALA A 1 90 ? 19.062 16.844 8.5 1 80.88 90 ALA A N 1
ATOM 723 C CA . ALA A 1 90 ? 18.203 18.016 8.344 1 80.88 90 ALA A CA 1
ATOM 724 C C . ALA A 1 90 ? 16.922 17.875 9.164 1 80.88 90 ALA A C 1
ATOM 726 O O . ALA A 1 90 ? 16.172 18.828 9.312 1 80.88 90 ALA A O 1
ATOM 727 N N . SER A 1 91 ? 16.703 16.734 9.75 1 84 91 SER A N 1
ATOM 728 C CA . SER A 1 91 ? 15.438 16.453 10.414 1 84 91 SER A CA 1
ATOM 729 C C . SER A 1 91 ? 15.555 16.672 11.922 1 84 91 SER A C 1
ATOM 731 O O . SER A 1 91 ? 14.57 16.516 12.648 1 84 91 SER A O 1
ATOM 733 N N . THR A 1 92 ? 16.703 17.062 12.398 1 83.12 92 THR A N 1
ATOM 734 C CA . THR A 1 92 ? 16.891 17.266 13.828 1 83.12 92 THR A CA 1
ATOM 735 C C . THR A 1 92 ? 16.406 18.656 14.234 1 83.12 92 THR A C 1
ATOM 737 O O . THR A 1 92 ? 16.297 19.562 13.391 1 83.12 92 THR A O 1
ATOM 740 N N . GLU A 1 93 ? 16.141 18.812 15.508 1 81.5 93 GLU A N 1
ATOM 741 C CA . GLU A 1 93 ? 15.727 20.125 16.016 1 81.5 93 GLU A CA 1
ATOM 742 C C . GLU A 1 93 ? 16.844 21.141 15.898 1 81.5 93 GLU A C 1
ATOM 744 O O . GLU A 1 93 ? 16.594 22.328 15.727 1 81.5 93 GLU A O 1
ATOM 749 N N . THR A 1 94 ? 17.969 20.672 15.938 1 73.75 94 THR A N 1
ATOM 750 C CA . THR A 1 94 ? 19.141 21.562 15.938 1 73.75 94 THR A CA 1
ATOM 751 C C . THR A 1 94 ? 19.734 21.656 14.539 1 73.75 94 THR A C 1
ATOM 753 O O . THR A 1 94 ? 20.75 22.328 14.344 1 73.75 94 THR A O 1
ATOM 756 N N . GLY A 1 95 ? 19.125 21.016 13.648 1 70.75 95 GLY A N 1
ATOM 757 C CA . GLY A 1 95 ? 19.688 20.953 12.305 1 70.75 95 GLY A CA 1
ATOM 758 C C . GLY A 1 95 ? 19.516 22.25 11.539 1 70.75 95 GLY A C 1
ATOM 759 O O . GLY A 1 95 ? 20.094 22.422 10.453 1 70.75 95 GLY A O 1
ATOM 760 N N . GLY A 1 96 ? 18.766 23.203 12.203 1 67.5 96 GLY A N 1
ATOM 761 C CA . GLY A 1 96 ? 18.672 24.547 11.641 1 67.5 96 GLY A CA 1
ATOM 762 C C . GLY A 1 96 ? 17.516 24.703 10.672 1 67.5 96 GLY A C 1
ATOM 763 O O . GLY A 1 96 ? 17.203 25.828 10.25 1 67.5 96 GLY A O 1
ATOM 764 N N . GLU A 1 97 ? 16.875 23.656 10.398 1 72.12 97 GLU A N 1
ATOM 765 C CA . GLU A 1 97 ? 15.859 23.75 9.352 1 72.12 97 GLU A CA 1
ATOM 766 C C . GLU A 1 97 ? 14.453 23.844 9.938 1 72.12 97 GLU A C 1
ATOM 768 O O . GLU A 1 97 ? 13.477 23.953 9.203 1 72.12 97 GLU A O 1
ATOM 773 N N . HIS A 1 98 ? 14.398 23.844 11.195 1 84.31 98 HIS A N 1
ATOM 774 C CA . HIS A 1 98 ? 13.102 23.891 11.867 1 84.31 98 HIS A CA 1
ATOM 775 C C . HIS A 1 98 ? 13.07 25 12.922 1 84.31 98 HIS A C 1
ATOM 777 O O . HIS A 1 98 ? 14.023 25.141 13.695 1 84.31 98 HIS A O 1
ATOM 783 N N . MET A 1 99 ? 12.07 25.797 12.797 1 86.44 99 MET A N 1
ATOM 784 C CA . MET A 1 99 ? 11.844 26.844 13.789 1 86.44 99 MET A CA 1
ATOM 785 C C . MET A 1 99 ? 10.492 26.672 14.469 1 86.44 99 MET A C 1
ATOM 787 O O . MET A 1 99 ? 9.508 26.297 13.82 1 86.44 99 MET A O 1
ATOM 791 N N . THR A 1 100 ? 10.539 26.906 15.758 1 92.88 100 THR A N 1
ATOM 792 C CA . THR A 1 100 ? 9.305 26.844 16.531 1 92.88 100 THR A CA 1
ATOM 793 C C . THR A 1 100 ? 8.891 28.234 17.016 1 92.88 100 THR A C 1
ATOM 795 O O . THR A 1 100 ? 9.703 28.969 17.594 1 92.88 100 THR A O 1
ATOM 798 N N . ASP A 1 101 ? 7.742 28.641 16.734 1 96.25 101 ASP A N 1
ATOM 799 C CA . ASP A 1 101 ? 7.207 29.922 17.172 1 96.25 101 ASP A CA 1
ATOM 800 C C . ASP A 1 101 ? 6.574 29.812 18.562 1 96.25 101 ASP A C 1
ATOM 802 O O . ASP A 1 101 ? 5.41 29.422 18.688 1 96.25 101 ASP A O 1
ATOM 806 N N . MET A 1 102 ? 7.266 30.266 19.562 1 95.25 102 MET A N 1
ATOM 807 C CA . MET A 1 102 ? 6.871 30 20.938 1 95.25 102 MET A CA 1
ATOM 808 C C . MET A 1 102 ? 5.645 30.812 21.328 1 95.25 102 MET A C 1
ATOM 810 O O . MET A 1 102 ? 4.828 30.375 22.141 1 95.25 102 MET A O 1
ATOM 814 N N . THR A 1 103 ? 5.52 31.969 20.781 1 96.75 103 THR A N 1
ATOM 815 C CA . THR A 1 103 ? 4.332 32.75 21.078 1 96.75 103 THR A CA 1
ATOM 816 C C . THR A 1 103 ? 3.102 32.156 20.406 1 96.75 103 THR A C 1
ATOM 818 O O . THR A 1 103 ? 2.006 32.188 20.969 1 96.75 103 THR A O 1
ATOM 821 N N . LEU A 1 104 ? 3.299 31.656 19.266 1 98.06 104 LEU A N 1
ATOM 822 C CA . LEU A 1 104 ? 2.205 30.953 18.594 1 98.06 104 LEU A CA 1
ATOM 823 C C . LEU A 1 104 ? 1.796 29.703 19.375 1 98.06 104 LEU A C 1
ATOM 825 O O . LEU A 1 104 ? 0.613 29.375 19.438 1 98.06 104 LEU A O 1
ATOM 829 N N . VAL A 1 105 ? 2.754 29 19.938 1 98.44 105 VAL A N 1
ATOM 830 C CA . VAL A 1 105 ? 2.512 27.797 20.734 1 98.44 105 VAL A CA 1
ATOM 831 C C . VAL A 1 105 ? 1.468 28.094 21.812 1 98.44 105 VAL A C 1
ATOM 833 O O . VAL A 1 105 ? 0.506 27.328 21.969 1 98.44 105 VAL A O 1
ATOM 836 N N . LYS A 1 106 ? 1.621 29.156 22.469 1 97.94 106 LYS A N 1
ATOM 837 C CA . LYS A 1 106 ? 0.7 29.531 23.547 1 97.94 106 LYS A CA 1
ATOM 838 C C . LYS A 1 106 ? -0.702 29.797 23 1 97.94 106 LYS A C 1
ATOM 840 O O . LYS A 1 106 ? -1.688 29.297 23.547 1 97.94 106 LYS A O 1
ATOM 845 N N . ALA A 1 107 ? -0.751 30.562 21.969 1 98.5 107 ALA A N 1
ATOM 846 C CA . ALA A 1 107 ? -2.037 30.875 21.359 1 98.5 107 ALA A CA 1
ATOM 847 C C . ALA A 1 107 ? -2.736 29.625 20.859 1 98.5 107 ALA A C 1
ATOM 849 O O . ALA A 1 107 ? -3.949 29.469 21.031 1 98.5 107 ALA A O 1
ATOM 850 N N . LEU A 1 108 ? -1.977 28.719 20.219 1 98.75 108 LEU A N 1
ATOM 851 C CA . LEU A 1 108 ? -2.523 27.453 19.75 1 98.75 108 LEU A CA 1
ATOM 852 C C . LEU A 1 108 ? -3.082 26.625 20.906 1 98.75 108 LEU A C 1
ATOM 854 O O . LEU A 1 108 ? -4.191 26.094 20.812 1 98.75 108 LEU A O 1
ATOM 858 N N . ALA A 1 109 ? -2.311 26.531 21.969 1 98.56 109 ALA A N 1
ATOM 859 C CA . ALA A 1 109 ? -2.727 25.734 23.125 1 98.56 109 ALA A CA 1
ATOM 860 C C . ALA A 1 109 ? -4.039 26.25 23.688 1 98.56 109 ALA A C 1
ATOM 862 O O . ALA A 1 109 ? -4.914 25.469 24.078 1 98.56 109 ALA A O 1
ATOM 863 N N . TYR A 1 110 ? -4.176 27.516 23.734 1 98.19 110 TYR A N 1
ATOM 864 C CA . TYR A 1 110 ? -5.391 28.109 24.281 1 98.19 110 TYR A CA 1
ATOM 865 C C . TYR A 1 110 ? -6.57 27.875 23.344 1 98.19 110 TYR A C 1
ATOM 867 O O . TYR A 1 110 ? -7.66 27.516 23.781 1 98.19 110 TYR A O 1
ATOM 875 N N . PHE A 1 111 ? -6.426 28.094 22.125 1 98.38 111 PHE A N 1
ATOM 876 C CA . PHE A 1 111 ? -7.5 27.922 21.156 1 98.38 111 PHE A CA 1
ATOM 877 C C . PHE A 1 111 ? -7.953 26.469 21.109 1 98.38 111 PHE A C 1
ATOM 879 O O . PHE A 1 111 ? -9.148 26.188 20.969 1 98.38 111 PHE A O 1
ATOM 886 N N . LEU A 1 112 ? -6.965 25.531 21.281 1 98.69 112 LEU A N 1
ATOM 887 C CA . LEU A 1 112 ? -7.238 24.109 21.125 1 98.69 112 LEU A CA 1
ATOM 888 C C . LEU A 1 112 ? -7.441 23.453 22.484 1 98.69 112 LEU A C 1
ATOM 890 O O . LEU A 1 112 ? -7.227 22.25 22.641 1 98.69 112 LEU A O 1
ATOM 894 N N . LYS A 1 113 ? -7.816 24.25 23.406 1 98.62 113 LYS A N 1
ATOM 895 C CA . LYS A 1 113 ? -8.039 23.734 24.766 1 98.62 113 LYS A CA 1
ATOM 896 C C . LYS A 1 113 ? -9.031 22.578 24.766 1 98.62 113 LYS A C 1
ATOM 898 O O . LYS A 1 113 ? -10.086 22.656 24.125 1 98.62 113 LYS A O 1
ATOM 903 N N . ASN A 1 114 ? -8.641 21.453 25.422 1 98.69 114 ASN A N 1
ATOM 904 C CA . ASN A 1 114 ? -9.438 20.25 25.625 1 98.69 114 ASN A CA 1
ATOM 905 C C . ASN A 1 114 ? -9.727 19.531 24.312 1 98.69 114 ASN A C 1
ATOM 907 O O . ASN A 1 114 ? -10.672 18.75 24.219 1 98.69 114 ASN A O 1
ATOM 911 N N . LYS A 1 115 ? -8.953 19.812 23.266 1 98.69 115 LYS A N 1
ATOM 912 C CA . LYS A 1 115 ? -9.148 19.172 21.969 1 98.69 115 LYS A CA 1
ATOM 913 C C . LYS A 1 115 ? -8.055 18.156 21.688 1 98.69 115 LYS A C 1
ATOM 915 O O . LYS A 1 115 ? -6.938 18.266 22.203 1 98.69 115 LYS A O 1
ATOM 920 N N . SER A 1 116 ? -8.367 17.109 20.922 1 98.75 116 SER A N 1
ATOM 921 C CA . SER A 1 116 ? -7.359 16.234 20.344 1 98.75 116 SER A CA 1
ATOM 922 C C . SER A 1 116 ? -6.77 16.828 19.062 1 98.75 116 SER A C 1
ATOM 924 O O . SER A 1 116 ? -7.5 17.344 18.219 1 98.75 116 SER A O 1
ATOM 926 N N . ILE A 1 117 ? -5.457 16.797 18.953 1 98.81 117 ILE A N 1
ATOM 927 C CA . ILE A 1 117 ? -4.762 17.438 17.844 1 98.81 117 ILE A CA 1
ATOM 928 C C . ILE A 1 117 ? -3.928 16.406 17.094 1 98.81 117 ILE A C 1
ATOM 930 O O . ILE A 1 117 ? -3.195 15.625 17.703 1 98.81 117 ILE A O 1
ATOM 934 N N . GLY A 1 118 ? -4.164 16.281 15.82 1 98.75 118 GLY A N 1
ATOM 935 C CA . GLY A 1 118 ? -3.223 15.625 14.938 1 98.75 118 GLY A CA 1
ATOM 936 C C . GLY A 1 118 ? -2.342 16.594 14.164 1 98.75 118 GLY A C 1
ATOM 937 O O . GLY A 1 118 ? -2.842 17.422 13.406 1 98.75 118 GLY A O 1
ATOM 938 N N . SER A 1 119 ? -1.086 16.5 14.383 1 98.81 119 SER A N 1
ATOM 939 C CA . SER A 1 119 ? -0.144 17.344 13.648 1 98.81 119 SER A CA 1
ATOM 940 C C . SER A 1 119 ? 0.44 16.594 12.453 1 98.81 119 SER A C 1
ATOM 942 O O . SER A 1 119 ? 1.171 15.617 12.625 1 98.81 119 SER A O 1
ATOM 944 N N . PHE A 1 120 ? 0.11 17.031 11.289 1 98.56 120 PHE A N 1
ATOM 945 C CA . PHE A 1 120 ? 0.589 16.453 10.039 1 98.56 120 PHE A CA 1
ATOM 946 C C . PHE A 1 120 ? 1.76 17.25 9.484 1 98.56 120 PHE A C 1
ATOM 948 O O . PHE A 1 120 ? 1.561 18.281 8.836 1 98.56 120 PHE A O 1
ATOM 955 N N . GLY A 1 121 ? 2.961 16.797 9.711 1 97.31 121 GLY A N 1
ATOM 956 C CA . GLY A 1 121 ? 4.191 17.516 9.422 1 97.31 121 GLY A CA 1
ATOM 957 C C . GLY A 1 121 ? 4.707 18.312 10.594 1 97.31 121 GLY A C 1
ATOM 958 O O . GLY A 1 121 ? 4.832 19.547 10.508 1 97.31 121 GLY A O 1
ATOM 959 N N . ASP A 1 122 ? 5.191 17.578 11.617 1 96.75 122 ASP A N 1
ATOM 960 C CA . ASP A 1 122 ? 5.531 18.25 12.875 1 96.75 122 ASP A CA 1
ATOM 961 C C . ASP A 1 122 ? 7.043 18.406 13.016 1 96.75 122 ASP A C 1
ATOM 963 O O . ASP A 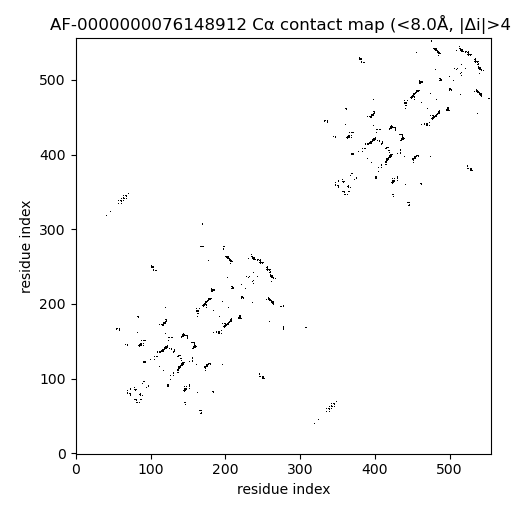1 122 ? 7.535 18.781 14.086 1 96.75 122 ASP A O 1
ATOM 967 N N . GLY A 1 123 ? 7.742 18 11.969 1 93.69 123 GLY A N 1
ATOM 968 C CA . GLY A 1 123 ? 9.195 18.078 12.062 1 93.69 123 GLY A CA 1
ATOM 969 C C . GLY A 1 123 ? 9.758 17.297 13.234 1 93.69 123 GLY A C 1
ATOM 970 O O . GLY A 1 123 ? 9.438 16.109 13.414 1 93.69 123 GLY A O 1
ATOM 971 N N . PRO A 1 124 ? 10.578 17.906 13.938 1 92.62 124 PRO A N 1
ATOM 972 C CA . PRO A 1 124 ? 11.172 17.188 15.07 1 92.62 124 PRO A CA 1
ATOM 973 C C . PRO A 1 124 ? 10.242 17.125 16.281 1 92.62 124 PRO A C 1
ATOM 975 O O . PRO A 1 124 ? 10.641 16.656 17.344 1 92.62 124 PRO A O 1
ATOM 978 N N . GLY A 1 125 ? 9.016 17.641 16.188 1 95.94 125 GLY A N 1
ATOM 979 C CA . GLY A 1 125 ? 8.031 17.484 17.234 1 95.94 125 GLY A CA 1
ATOM 980 C C . GLY A 1 125 ? 8.133 18.531 18.312 1 95.94 125 GLY A C 1
ATOM 981 O O . GLY A 1 125 ? 7.715 18.312 19.453 1 95.94 125 GLY A O 1
ATOM 982 N N . ALA A 1 126 ? 8.758 19.672 18.062 1 95.06 126 ALA A N 1
ATOM 983 C CA . ALA A 1 126 ? 8.914 20.75 19.031 1 95.06 126 ALA A CA 1
ATOM 984 C C . ALA A 1 126 ? 7.559 21.359 19.406 1 95.06 126 ALA A C 1
ATOM 986 O O . ALA A 1 126 ? 7.316 21.672 20.578 1 95.06 126 ALA A O 1
ATOM 987 N N . TYR A 1 127 ? 6.688 21.547 18.422 1 96.94 127 TYR A N 1
ATOM 988 C CA . TYR A 1 127 ? 5.352 22.031 18.734 1 96.94 127 TYR A CA 1
ATOM 989 C C . TYR A 1 127 ? 4.633 21.109 19.703 1 96.94 127 TYR A C 1
ATOM 991 O O . TYR A 1 127 ? 4.016 21.562 20.672 1 96.94 127 TYR A O 1
ATOM 999 N N . LYS A 1 128 ? 4.711 19.781 19.406 1 97.88 128 LYS A N 1
ATOM 1000 C CA . LYS A 1 128 ? 4.113 18.812 20.328 1 97.88 128 LYS A CA 1
ATOM 1001 C C . LYS A 1 128 ? 4.652 19 21.75 1 97.88 128 LYS A C 1
ATOM 1003 O O . LYS A 1 128 ? 3.877 19.141 22.688 1 97.88 128 LYS A O 1
ATOM 1008 N N . ARG A 1 129 ? 5.98 19 21.844 1 97.19 129 ARG A N 1
ATOM 1009 C CA . ARG A 1 129 ? 6.629 19.125 23.141 1 97.19 129 ARG A CA 1
ATOM 1010 C C . ARG A 1 129 ? 6.156 20.359 23.891 1 97.19 129 ARG A C 1
ATOM 1012 O O . ARG A 1 129 ? 5.727 20.281 25.031 1 97.19 129 ARG A O 1
ATOM 1019 N N . GLU A 1 130 ? 6.16 21.531 23.25 1 97.69 130 GLU A N 1
ATOM 1020 C CA . GLU A 1 130 ? 5.891 22.797 23.906 1 97.69 130 GLU A CA 1
ATOM 1021 C C . GLU A 1 130 ? 4.402 22.969 24.203 1 97.69 130 GLU A C 1
ATOM 1023 O O . GLU A 1 130 ? 4.031 23.531 25.234 1 97.69 130 GLU A O 1
ATOM 1028 N N . ILE A 1 131 ? 3.527 22.453 23.312 1 98.38 131 ILE A N 1
ATOM 1029 C CA . ILE A 1 131 ? 2.09 22.562 23.531 1 98.38 131 ILE A CA 1
ATOM 1030 C C . ILE A 1 131 ? 1.669 21.672 24.703 1 98.38 131 ILE A C 1
ATOM 1032 O O . ILE A 1 131 ? 0.891 22.078 25.562 1 98.38 131 ILE A O 1
ATOM 1036 N N . LEU A 1 132 ? 2.197 20.469 24.719 1 98.12 132 LEU A N 1
ATOM 1037 C CA . LEU A 1 132 ? 1.828 19.531 25.766 1 98.12 132 LEU A CA 1
ATOM 1038 C C . LEU A 1 132 ? 2.295 20.031 27.125 1 98.12 132 LEU A C 1
ATOM 1040 O O . LEU A 1 132 ? 1.634 19.797 28.141 1 98.12 132 LEU A O 1
ATOM 1044 N N . LYS A 1 133 ? 3.412 20.734 27.188 1 97.81 133 LYS A N 1
ATOM 1045 C CA . LYS A 1 133 ? 3.945 21.297 28.422 1 97.81 133 LYS A CA 1
ATOM 1046 C C . LYS A 1 133 ? 2.936 22.219 29.094 1 97.81 133 LYS A C 1
ATOM 1048 O O . LYS A 1 133 ? 2.938 22.375 30.312 1 97.81 133 LYS A O 1
ATOM 1053 N N . LEU A 1 134 ? 2.133 22.859 28.312 1 97.88 134 LEU A N 1
ATOM 1054 C CA . LEU A 1 134 ? 1.187 23.828 28.828 1 97.88 134 LEU A CA 1
ATOM 1055 C C . LEU A 1 134 ? -0.001 23.141 29.5 1 97.88 134 LEU A C 1
ATOM 1057 O O . LEU A 1 134 ? -0.75 23.781 30.25 1 97.88 134 LEU A O 1
ATOM 1061 N N . GLY A 1 135 ? -0.333 21.859 29.125 1 98.19 135 GLY A N 1
ATOM 1062 C CA . GLY A 1 135 ? -1.33 21.047 29.797 1 98.19 135 GLY A CA 1
ATOM 1063 C C . GLY A 1 135 ? -2.754 21.453 29.469 1 98.19 135 GLY A C 1
ATOM 1064 O O . GLY A 1 135 ? -3.676 21.188 30.25 1 98.19 135 GLY A O 1
ATOM 1065 N N . LEU A 1 136 ? -3.006 22.047 28.375 1 98.44 136 LEU A N 1
ATOM 1066 C CA . LEU A 1 136 ? -4.324 22.609 28.062 1 98.44 136 LEU A CA 1
ATOM 1067 C C . LEU A 1 136 ? -5.074 21.703 27.078 1 98.44 136 LEU A C 1
ATOM 1069 O O . LEU A 1 136 ? -6.305 21.656 27.094 1 98.44 136 LEU A O 1
ATOM 1073 N N . VAL A 1 137 ? -4.363 20.984 26.25 1 98.69 137 VAL A N 1
ATOM 1074 C CA . VAL A 1 137 ? -5.016 20.219 25.188 1 98.69 137 VAL A CA 1
ATOM 1075 C C . VAL A 1 137 ? -5.293 18.797 25.672 1 98.69 137 VAL A C 1
ATOM 1077 O O . VAL A 1 137 ? -4.672 18.328 26.625 1 98.69 137 VAL A O 1
ATOM 1080 N N . GLN A 1 138 ? -6.254 18.109 25.062 1 98.62 138 GLN A N 1
ATOM 1081 C CA . GLN A 1 138 ? -6.594 16.734 25.422 1 98.62 138 GLN A CA 1
ATOM 1082 C C . GLN A 1 138 ? -5.504 15.758 24.984 1 98.62 138 GLN A C 1
ATOM 1084 O O . GLN A 1 138 ? -5.105 14.875 25.75 1 98.62 138 GLN A O 1
ATOM 1089 N N . SER A 1 139 ? -5.074 15.867 23.766 1 98.62 139 SER A N 1
ATOM 1090 C CA . SER A 1 139 ? -4.008 15.023 23.234 1 98.62 139 SER A CA 1
ATOM 1091 C C . SER A 1 139 ? -3.367 15.656 22 1 98.62 139 SER A C 1
ATOM 1093 O O . SER A 1 139 ? -3.949 16.547 21.391 1 98.62 139 SER A O 1
ATOM 1095 N N . TYR A 1 140 ? -2.186 15.281 21.781 1 98.69 140 TYR A N 1
ATOM 1096 C CA . TYR A 1 140 ? -1.404 15.727 20.641 1 98.69 140 TYR A CA 1
ATOM 1097 C C . TYR A 1 140 ? -0.63 14.57 20.016 1 98.69 140 TYR A C 1
ATOM 1099 O O . TYR A 1 140 ? 0.268 14.008 20.656 1 98.69 140 TYR A O 1
ATOM 1107 N N . THR A 1 141 ? -0.987 14.164 18.797 1 98.62 141 THR A N 1
ATOM 1108 C CA . THR A 1 141 ? -0.275 13.133 18.047 1 98.62 141 THR A CA 1
ATOM 1109 C C . THR A 1 141 ? 0.475 13.75 16.875 1 98.62 141 THR A C 1
ATOM 1111 O O . THR A 1 141 ? -0.113 14.477 16.062 1 98.62 141 THR A O 1
ATOM 1114 N N . SER A 1 142 ? 1.75 13.484 16.797 1 98.38 142 SER A N 1
ATOM 1115 C CA . SER A 1 142 ? 2.605 14.117 15.797 1 98.38 142 SER A CA 1
ATOM 1116 C C . SER A 1 142 ? 3.029 13.133 14.719 1 98.38 142 SER A C 1
ATOM 1118 O O . SER A 1 142 ? 3.477 12.023 15.023 1 98.38 142 SER A O 1
ATOM 1120 N N . PHE A 1 143 ? 2.877 13.57 13.453 1 98.31 143 PHE A N 1
ATOM 1121 C CA . PHE A 1 143 ? 3.328 12.812 12.289 1 98.31 143 PHE A CA 1
ATOM 1122 C C . PHE A 1 143 ? 4.258 13.648 11.422 1 98.31 143 PHE A C 1
ATOM 1124 O O . PHE A 1 143 ? 4.137 14.875 11.375 1 98.31 143 PHE A O 1
ATOM 1131 N N . ASP A 1 144 ? 5.148 13.016 10.742 1 97.62 144 ASP A N 1
ATOM 1132 C CA . ASP A 1 144 ? 6 13.688 9.766 1 97.62 144 ASP A CA 1
ATOM 1133 C C . ASP A 1 144 ? 6.492 12.711 8.703 1 97.62 144 ASP A C 1
ATOM 1135 O O . ASP A 1 144 ? 6.695 11.531 8.977 1 97.62 144 ASP A O 1
ATOM 1139 N N . GLY A 1 145 ? 6.703 13.242 7.484 1 96.62 145 GLY A N 1
ATOM 1140 C CA . GLY A 1 145 ? 7.133 12.406 6.371 1 96.62 145 GLY A CA 1
ATOM 1141 C C . GLY A 1 145 ? 8.641 12.258 6.281 1 96.62 145 GLY A C 1
ATOM 1142 O O . GLY A 1 145 ? 9.148 11.625 5.359 1 96.62 145 GLY A O 1
ATOM 1143 N N . ALA A 1 146 ? 9.367 12.914 7.141 1 93.62 146 ALA A N 1
ATOM 1144 C CA . ALA A 1 146 ? 10.812 12.711 7.191 1 93.62 146 ALA A CA 1
ATOM 1145 C C . ALA A 1 146 ? 11.148 11.273 7.574 1 93.62 146 ALA A C 1
ATOM 1147 O O . ALA A 1 146 ? 10.773 10.805 8.648 1 93.62 146 ALA A O 1
ATOM 1148 N N . PRO A 1 147 ? 11.906 10.586 6.73 1 94.06 147 PRO A N 1
ATOM 1149 C CA . PRO A 1 147 ? 12.07 9.141 6.906 1 94.06 147 PRO A CA 1
ATOM 1150 C C . PRO A 1 147 ? 12.734 8.781 8.234 1 94.06 147 PRO A C 1
ATOM 1152 O O . PRO A 1 147 ? 12.578 7.656 8.719 1 94.06 147 PRO A O 1
ATOM 1155 N N . TYR A 1 148 ? 13.461 9.617 8.945 1 93.75 148 TYR A N 1
ATOM 1156 C CA . TYR A 1 148 ? 14.172 9.336 10.188 1 93.75 148 TYR A CA 1
ATOM 1157 C C . TYR A 1 148 ? 13.547 10.086 11.352 1 93.75 148 TYR A C 1
ATOM 1159 O O . TYR A 1 148 ? 14.148 10.188 12.43 1 93.75 148 TYR A O 1
ATOM 1167 N N . CYS A 1 149 ? 12.391 10.547 11.164 1 94.5 149 CYS A N 1
ATOM 1168 C CA . CYS A 1 149 ? 11.797 11.453 12.141 1 94.5 149 CYS A CA 1
ATOM 1169 C C . CYS A 1 149 ? 11.617 10.758 13.484 1 94.5 149 CYS A C 1
ATOM 1171 O O . CYS A 1 149 ? 11.758 11.383 14.539 1 94.5 149 CYS A O 1
ATOM 1173 N N . GLU A 1 150 ? 11.289 9.477 13.492 1 95.5 150 GLU A N 1
ATOM 1174 C CA . GLU A 1 150 ? 11.086 8.766 14.75 1 95.5 150 GLU A CA 1
ATOM 1175 C C . GLU A 1 150 ? 12.375 8.719 15.562 1 95.5 150 GLU A C 1
ATOM 1177 O O . GLU A 1 150 ? 12.359 8.914 16.781 1 95.5 150 GLU A O 1
ATOM 1182 N N . GLU A 1 151 ? 13.453 8.523 14.891 1 93.12 151 GLU A N 1
ATOM 1183 C CA . GLU A 1 151 ? 14.766 8.492 15.531 1 93.12 151 GLU A CA 1
ATOM 1184 C C . GLU A 1 151 ? 15.195 9.891 15.977 1 93.12 151 GLU A C 1
ATOM 1186 O O . GLU A 1 151 ? 15.578 10.094 17.125 1 93.12 151 GLU A O 1
ATOM 1191 N N . THR A 1 152 ? 15.086 10.852 15.086 1 91.56 152 THR A N 1
ATOM 1192 C CA . THR A 1 152 ? 15.617 12.188 15.336 1 91.56 152 THR A CA 1
ATOM 1193 C C . THR A 1 152 ? 14.781 12.922 16.375 1 91.56 152 THR A C 1
ATOM 1195 O O . THR A 1 152 ? 15.25 13.867 17.016 1 91.56 152 THR A O 1
ATOM 1198 N N . SER A 1 153 ? 13.539 12.508 16.531 1 94.19 153 SER A N 1
ATOM 1199 C CA . SER A 1 153 ? 12.656 13.133 17.516 1 94.19 153 SER A CA 1
ATOM 1200 C C . SER A 1 153 ? 12.609 12.328 18.797 1 94.19 153 SER A C 1
ATOM 1202 O O . SER A 1 153 ? 11.859 12.664 19.719 1 94.19 153 SER A O 1
ATOM 1204 N N . GLU A 1 154 ? 13.344 11.242 18.859 1 92.81 154 GLU A N 1
ATOM 1205 C CA . GLU A 1 154 ? 13.375 10.336 20 1 92.81 154 GLU A CA 1
ATOM 1206 C C . GLU A 1 154 ? 11.984 9.781 20.312 1 92.81 154 GLU A C 1
ATOM 1208 O O . GLU A 1 154 ? 11.57 9.75 21.469 1 92.81 154 GLU A O 1
ATOM 1213 N N . GLY A 1 155 ? 11.18 9.531 19.266 1 94.25 155 GLY A N 1
ATOM 1214 C CA . GLY A 1 155 ? 9.906 8.836 19.406 1 94.25 155 GLY A CA 1
ATOM 1215 C C . GLY A 1 155 ? 8.727 9.781 19.516 1 94.25 155 GLY A C 1
ATOM 1216 O O . GLY A 1 155 ? 7.574 9.344 19.547 1 94.25 155 GLY A O 1
ATOM 1217 N N . ARG A 1 156 ? 8.906 11.133 19.516 1 94.44 156 ARG A N 1
ATOM 1218 C CA . ARG A 1 156 ? 7.824 12.102 19.656 1 94.44 156 ARG A CA 1
ATOM 1219 C C . ARG A 1 156 ? 6.953 12.125 18.406 1 94.44 156 ARG A C 1
ATOM 1221 O O . ARG A 1 156 ? 5.758 12.414 18.469 1 94.44 156 ARG A O 1
ATOM 1228 N N . VAL A 1 157 ? 7.582 11.852 17.328 1 97.25 157 VAL A N 1
ATOM 1229 C CA . VAL A 1 157 ? 6.922 11.984 16.031 1 97.25 157 VAL A CA 1
ATOM 1230 C C . VAL A 1 157 ? 6.863 10.625 15.336 1 97.25 157 VAL A C 1
ATOM 1232 O O . VAL A 1 157 ? 7.84 9.867 15.359 1 97.25 157 VAL A O 1
ATOM 1235 N N . VAL A 1 158 ? 5.766 10.266 14.781 1 97.56 158 VAL A N 1
ATOM 1236 C CA . VAL A 1 158 ? 5.574 9.023 14.047 1 97.56 158 VAL A CA 1
ATOM 1237 C C . VAL A 1 158 ? 5.68 9.289 12.547 1 97.56 158 VAL A C 1
ATOM 1239 O O . VAL A 1 158 ? 5.152 10.289 12.047 1 97.56 158 VAL A O 1
ATOM 1242 N N . PHE A 1 159 ? 6.352 8.453 11.844 1 97.81 159 PHE A N 1
ATOM 1243 C CA . PHE A 1 159 ? 6.477 8.625 10.398 1 97.81 159 PHE A CA 1
ATOM 1244 C C . PHE A 1 159 ? 5.125 8.469 9.719 1 97.81 159 PHE A C 1
ATOM 1246 O O . PHE A 1 159 ? 4.367 7.547 10.031 1 97.81 159 PHE A O 1
ATOM 1253 N N . MET A 1 160 ? 4.867 9.312 8.844 1 98.19 160 MET A N 1
ATOM 1254 C CA . MET A 1 160 ? 3.701 9.242 7.965 1 98.19 160 MET A CA 1
ATOM 1255 C C . MET A 1 160 ? 3.959 9.984 6.66 1 98.19 160 MET A C 1
ATOM 1257 O O . MET A 1 160 ? 4.25 11.188 6.668 1 98.19 160 MET A O 1
ATOM 1261 N N . ASP A 1 161 ? 3.885 9.312 5.547 1 97.81 161 ASP A N 1
ATOM 1262 C CA . ASP A 1 161 ? 4.004 9.938 4.23 1 97.81 161 ASP A CA 1
ATOM 1263 C C . ASP A 1 161 ? 2.682 10.578 3.805 1 97.81 161 ASP A C 1
ATOM 1265 O O . ASP A 1 161 ? 1.723 9.867 3.482 1 97.81 161 ASP A O 1
ATOM 1269 N N . LEU A 1 162 ? 2.662 11.805 3.752 1 97.69 162 LEU A N 1
ATOM 1270 C CA . LEU A 1 162 ? 1.428 12.523 3.463 1 97.69 162 LEU A CA 1
ATOM 1271 C C . LEU A 1 162 ? 1.184 12.602 1.959 1 97.69 162 LEU A C 1
ATOM 1273 O O . LEU A 1 162 ? 0.177 13.164 1.517 1 97.69 162 LEU A O 1
ATOM 1277 N N . THR A 1 163 ? 2.066 12.016 1.143 1 96.75 163 THR A N 1
ATOM 1278 C CA . THR A 1 163 ? 1.896 12.023 -0.306 1 96.75 163 THR A CA 1
ATOM 1279 C C . THR A 1 163 ? 1.223 10.742 -0.779 1 96.75 163 THR A C 1
ATOM 1281 O O . THR A 1 163 ? 1.078 10.516 -1.982 1 96.75 163 THR A O 1
ATOM 1284 N N . ILE A 1 164 ? 0.833 9.836 0.099 1 96.88 164 ILE A N 1
ATOM 1285 C CA . ILE A 1 164 ? -0.002 8.672 -0.194 1 96.88 164 ILE A CA 1
ATOM 1286 C C . ILE A 1 164 ? -1.259 8.711 0.673 1 96.88 164 ILE A C 1
ATOM 1288 O O . ILE A 1 164 ? -1.266 9.32 1.743 1 96.88 164 ILE A O 1
ATOM 1292 N N . PRO A 1 165 ? -2.355 8.078 0.204 1 96.62 165 PRO A N 1
ATOM 1293 C CA . PRO A 1 165 ? -3.557 8.062 1.043 1 96.62 165 PRO A CA 1
ATOM 1294 C C . PRO A 1 165 ? -3.344 7.336 2.369 1 96.62 165 PRO A C 1
ATOM 1296 O O . PRO A 1 165 ? -2.76 6.25 2.395 1 96.62 165 PRO A O 1
ATOM 1299 N N . GLN A 1 166 ? -3.785 7.93 3.402 1 97.25 166 GLN A N 1
ATOM 1300 C CA . GLN A 1 166 ? -3.676 7.355 4.738 1 97.25 166 GLN A CA 1
ATOM 1301 C C . GLN A 1 166 ? -5.043 6.926 5.266 1 97.25 166 GLN A C 1
ATOM 1303 O O . GLN A 1 166 ? -5.973 7.73 5.328 1 97.25 166 GLN A O 1
ATOM 1308 N N . TYR A 1 167 ? -5.184 5.695 5.586 1 96 167 TYR A N 1
ATOM 1309 C CA . TYR A 1 167 ? -6.387 5.121 6.18 1 96 167 TYR A CA 1
ATOM 1310 C C . TYR A 1 167 ? -6.066 4.406 7.484 1 96 167 TYR A C 1
ATOM 1312 O O . TYR A 1 167 ? -4.922 4.012 7.719 1 96 167 TYR A O 1
ATOM 1320 N N . GLY A 1 168 ? -7.055 4.293 8.359 1 93.75 168 GLY A N 1
ATOM 1321 C CA . GLY A 1 168 ? -6.906 3.529 9.586 1 93.75 168 GLY A CA 1
ATOM 1322 C C . GLY A 1 168 ? -6.297 4.332 10.719 1 93.75 168 GLY A C 1
ATOM 1323 O O . GLY A 1 168 ? -5.926 3.773 11.758 1 93.75 168 GLY A O 1
ATOM 1324 N N . ILE A 1 169 ? -6.109 5.574 10.484 1 94.19 169 ILE A N 1
ATOM 1325 C CA . ILE A 1 169 ? -5.633 6.492 11.516 1 94.19 169 ILE A CA 1
ATOM 1326 C C . ILE A 1 169 ? -6.82 7.211 12.148 1 94.19 169 ILE A C 1
ATOM 1328 O O . ILE A 1 169 ? -7.809 7.512 11.469 1 94.19 169 ILE A O 1
ATOM 1332 N N . GLN A 1 170 ? -6.707 7.457 13.367 1 93.5 170 GLN A N 1
ATOM 1333 C CA . GLN A 1 170 ? -7.805 8.109 14.07 1 93.5 170 GLN A CA 1
ATOM 1334 C C . GLN A 1 170 ? -8.055 9.516 13.516 1 93.5 170 GLN A C 1
ATOM 1336 O O . GLN A 1 170 ? -7.16 10.117 12.914 1 93.5 170 GLN A O 1
ATOM 1341 N N . GLN A 1 171 ? -9.273 9.945 13.781 1 95.44 171 GLN A N 1
ATOM 1342 C CA . GLN A 1 171 ? -9.586 11.352 13.531 1 95.44 171 GLN A CA 1
ATOM 1343 C C . GLN A 1 171 ? -9.242 12.211 14.742 1 95.44 171 GLN A C 1
ATOM 1345 O O . GLN A 1 171 ? -9.086 11.703 15.852 1 95.44 171 GLN A O 1
ATOM 1350 N N . PHE A 1 172 ? -9.07 13.469 14.469 1 97.19 172 PHE A N 1
ATOM 1351 C CA . PHE A 1 172 ? -8.758 14.453 15.5 1 97.19 172 PHE A CA 1
ATOM 1352 C C . PHE A 1 172 ? -9.742 15.617 15.453 1 97.19 172 PHE A C 1
ATOM 1354 O O . PHE A 1 172 ? -10.312 15.914 14.406 1 97.19 172 PHE A O 1
ATOM 1361 N N . ASP A 1 173 ? -9.969 16.172 16.625 1 97.69 173 ASP A N 1
ATOM 1362 C CA . ASP A 1 173 ? -10.789 17.375 16.594 1 97.69 173 ASP A CA 1
ATOM 1363 C C . ASP A 1 173 ? -10.219 18.406 15.625 1 97.69 173 ASP A C 1
ATOM 1365 O O . ASP A 1 173 ? -10.953 18.969 14.797 1 97.69 173 ASP A O 1
ATOM 1369 N N . TRP A 1 174 ? -8.914 18.562 15.703 1 98.5 174 TRP A N 1
ATOM 1370 C CA . TRP A 1 174 ? -8.242 19.531 14.844 1 98.5 174 TRP A CA 1
ATOM 1371 C C . TRP A 1 174 ? -6.984 18.938 14.227 1 98.5 174 TRP A C 1
ATOM 1373 O O . T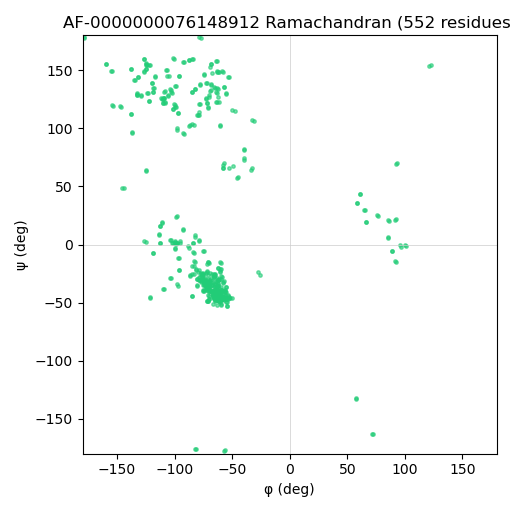RP A 1 174 ? -6.262 18.188 14.891 1 98.5 174 TRP A O 1
ATOM 1383 N N . ILE A 1 175 ? -6.75 19.281 12.992 1 98.75 175 ILE A N 1
ATOM 1384 C CA . ILE A 1 175 ? -5.473 18.984 12.352 1 98.75 175 ILE A CA 1
ATOM 1385 C C . ILE A 1 175 ? -4.625 20.25 12.289 1 98.75 175 ILE A C 1
ATOM 1387 O O . ILE A 1 175 ? -5.129 21.328 11.961 1 98.75 175 ILE A O 1
ATOM 1391 N N . LEU A 1 176 ? -3.457 20.156 12.68 1 98.88 176 LEU A N 1
ATOM 1392 C CA . LEU A 1 176 ? -2.438 21.188 12.547 1 98.88 176 LEU A CA 1
ATOM 1393 C C . LEU A 1 176 ? -1.396 20.797 11.508 1 98.88 176 LEU A C 1
ATOM 1395 O O . LEU A 1 176 ? -0.826 19.703 11.578 1 98.88 176 LEU A O 1
ATOM 1399 N N . SER A 1 177 ? -1.189 21.578 10.484 1 98.75 177 SER A N 1
ATOM 1400 C CA . SER A 1 177 ? -0.167 21.359 9.469 1 98.75 177 SER A CA 1
ATOM 1401 C C . SER A 1 177 ? 0.554 22.656 9.109 1 98.75 177 SER A C 1
ATOM 1403 O O . SER A 1 177 ? 0.104 23.391 8.242 1 98.75 177 SER A O 1
ATOM 1405 N N . LEU A 1 178 ? 1.718 22.922 9.711 1 97.31 178 LEU A N 1
ATOM 1406 C CA . LEU A 1 178 ? 2.477 24.156 9.578 1 97.31 178 LEU A CA 1
ATOM 1407 C C . LEU A 1 178 ? 3.764 23.922 8.797 1 97.31 178 LEU A C 1
ATOM 1409 O O . LEU A 1 178 ? 4.562 23.047 9.148 1 97.31 178 LEU A O 1
ATOM 1413 N N . GLU A 1 179 ? 3.906 24.734 7.758 1 94.25 179 GLU A N 1
ATOM 1414 C CA . GLU A 1 179 ? 5.133 24.703 6.969 1 94.25 179 GLU A CA 1
ATOM 1415 C C . GLU A 1 179 ? 5.355 23.328 6.332 1 94.25 179 GLU A C 1
ATOM 1417 O O . GLU A 1 179 ? 6.453 22.781 6.402 1 94.25 179 GLU A O 1
ATOM 1422 N N . VAL A 1 180 ? 4.352 22.734 5.785 1 96.31 180 VAL A N 1
ATOM 1423 C CA . VAL A 1 180 ? 4.402 21.406 5.195 1 96.31 180 VAL A CA 1
ATOM 1424 C C . VAL A 1 180 ? 3.988 21.469 3.729 1 96.31 180 VAL A C 1
ATOM 1426 O O . VAL A 1 180 ? 4.703 20.969 2.854 1 96.31 180 VAL A O 1
ATOM 1429 N N . ALA A 1 181 ? 2.885 22.188 3.404 1 96.81 181 ALA A N 1
ATOM 1430 C CA . ALA A 1 181 ? 2.236 22.188 2.096 1 96.81 181 ALA A CA 1
ATOM 1431 C C . ALA A 1 181 ? 3.201 22.625 1.003 1 96.81 181 ALA A C 1
ATOM 1433 O O . ALA A 1 181 ? 3.191 22.094 -0.104 1 96.81 181 ALA A O 1
ATOM 1434 N N . GLU A 1 182 ? 4.07 23.609 1.255 1 93.94 182 GLU A N 1
ATOM 1435 C CA . GLU A 1 182 ? 4.992 24.156 0.269 1 93.94 182 GLU A CA 1
ATOM 1436 C C . GLU A 1 182 ? 6.09 23.156 -0.086 1 93.94 182 GLU A C 1
ATOM 1438 O O . GLU A 1 182 ? 6.773 23.312 -1.099 1 93.94 182 GLU A O 1
ATOM 1443 N N . HIS A 1 183 ? 6.25 22.141 0.725 1 92.19 183 HIS A N 1
ATOM 1444 C CA . HIS A 1 183 ? 7.266 21.125 0.48 1 92.19 183 HIS A CA 1
ATOM 1445 C C . HIS A 1 183 ? 6.676 19.906 -0.224 1 92.19 183 HIS A C 1
ATOM 1447 O O . HIS A 1 183 ? 7.406 19.016 -0.642 1 92.19 183 HIS A O 1
ATOM 1453 N N . ILE A 1 184 ? 5.375 19.812 -0.3 1 93.5 184 ILE A N 1
ATOM 1454 C CA . ILE A 1 184 ? 4.695 18.719 -0.991 1 93.5 184 ILE A CA 1
ATOM 1455 C C . ILE A 1 184 ? 4.734 18.969 -2.498 1 93.5 184 ILE A C 1
ATOM 1457 O O . ILE A 1 184 ? 4.25 20 -2.98 1 93.5 184 ILE A O 1
ATOM 1461 N N . PRO A 1 185 ? 5.309 18.078 -3.281 1 91.94 185 PRO A N 1
ATOM 1462 C CA . PRO A 1 185 ? 5.238 18.25 -4.734 1 91.94 185 PRO A CA 1
ATOM 1463 C C . PRO A 1 185 ? 3.807 18.438 -5.234 1 91.94 185 PRO A C 1
ATOM 1465 O O . PRO A 1 185 ? 2.885 17.781 -4.738 1 91.94 185 PRO A O 1
ATOM 1468 N N . LYS A 1 186 ? 3.633 19.25 -6.23 1 92.62 186 LYS A N 1
ATOM 1469 C CA . LYS A 1 186 ? 2.322 19.625 -6.754 1 92.62 186 LYS A CA 1
ATOM 1470 C C . LYS A 1 186 ? 1.512 18.391 -7.145 1 92.62 186 LYS A C 1
ATOM 1472 O O . LYS A 1 186 ? 0.295 18.359 -6.949 1 92.62 186 LYS A O 1
ATOM 1477 N N . ALA A 1 187 ? 2.184 17.406 -7.664 1 93 187 ALA A N 1
ATOM 1478 C CA . ALA A 1 187 ? 1.515 16.203 -8.125 1 93 187 ALA A CA 1
ATOM 1479 C C . ALA A 1 187 ? 0.774 15.516 -6.98 1 93 187 ALA A C 1
ATOM 1481 O O . ALA A 1 187 ? -0.165 14.75 -7.211 1 93 187 ALA A O 1
ATOM 1482 N N . TYR A 1 188 ? 1.157 15.805 -5.711 1 95.38 188 TYR A N 1
ATOM 1483 C CA . TYR A 1 188 ? 0.583 15.109 -4.566 1 95.38 188 TYR A CA 1
ATOM 1484 C C . TYR A 1 188 ? -0.251 16.062 -3.713 1 95.38 188 TYR A C 1
ATOM 1486 O O . TYR A 1 188 ? -0.694 15.688 -2.621 1 95.38 188 TYR A O 1
ATOM 1494 N N . GLU A 1 189 ? -0.485 17.25 -4.148 1 96.44 189 GLU A N 1
ATOM 1495 C CA . GLU A 1 189 ? -1.213 18.266 -3.395 1 96.44 189 GLU A CA 1
ATOM 1496 C C . GLU A 1 189 ? -2.592 17.75 -2.979 1 96.44 189 GLU A C 1
ATOM 1498 O O . GLU A 1 189 ? -2.982 17.891 -1.817 1 96.44 189 GLU A O 1
ATOM 1503 N N . ASN A 1 190 ? -3.266 17.156 -3.924 1 96.56 190 ASN A N 1
ATOM 1504 C CA . ASN A 1 190 ? -4.621 16.703 -3.646 1 96.56 190 ASN A CA 1
ATOM 1505 C C . ASN A 1 190 ? -4.629 15.586 -2.604 1 96.56 190 ASN A C 1
ATOM 1507 O O . ASN A 1 190 ? -5.508 15.547 -1.739 1 96.56 190 ASN A O 1
ATOM 1511 N N . ILE A 1 191 ? -3.73 14.656 -2.715 1 96.94 191 ILE A N 1
ATOM 1512 C CA . ILE A 1 191 ? -3.648 13.562 -1.756 1 96.94 191 ILE A CA 1
ATOM 1513 C C . ILE A 1 191 ? -3.344 14.117 -0.365 1 96.94 191 ILE A C 1
ATOM 1515 O O . ILE A 1 191 ? -3.934 13.68 0.626 1 96.94 191 ILE A O 1
ATOM 1519 N N . TYR A 1 192 ? -2.441 15.07 -0.287 1 97.44 192 TYR A N 1
ATOM 1520 C CA . TYR A 1 192 ? -2.096 15.742 0.961 1 97.44 192 TYR A CA 1
ATOM 1521 C C . TYR A 1 192 ? -3.326 16.375 1.597 1 97.44 192 TYR A C 1
ATOM 1523 O O . TYR A 1 192 ? -3.629 16.125 2.766 1 97.44 192 TYR A O 1
ATOM 1531 N N . LEU A 1 193 ? -4.031 17.047 0.811 1 97.94 193 LEU A N 1
ATOM 1532 C CA . LEU A 1 193 ? -5.219 17.734 1.302 1 97.94 193 LEU A CA 1
ATOM 1533 C C . LEU A 1 193 ? -6.305 16.75 1.696 1 97.94 193 LEU A C 1
ATOM 1535 O O . LEU A 1 193 ? -6.965 16.906 2.725 1 97.94 193 LEU A O 1
ATOM 1539 N N . ASP A 1 194 ? -6.492 15.719 0.949 1 96.25 194 ASP A N 1
ATOM 1540 C CA . ASP A 1 194 ? -7.473 14.688 1.276 1 96.25 194 ASP A CA 1
ATOM 1541 C C . ASP A 1 194 ? -7.164 14.047 2.629 1 96.25 194 ASP A C 1
ATOM 1543 O O . ASP A 1 194 ? -8.078 13.719 3.385 1 96.25 194 ASP A O 1
ATOM 1547 N N . ASN A 1 195 ? -5.883 13.836 2.896 1 97.44 195 ASN A N 1
ATOM 1548 C CA . ASN A 1 195 ? -5.488 13.32 4.203 1 97.44 195 ASN A CA 1
ATOM 1549 C C . ASN A 1 195 ? -5.902 14.258 5.328 1 97.44 195 ASN A C 1
ATOM 1551 O O . ASN A 1 195 ? -6.387 13.812 6.371 1 97.44 195 ASN A O 1
ATOM 1555 N N . LEU A 1 196 ? -5.691 15.547 5.109 1 98 196 LEU A N 1
ATOM 1556 C CA . LEU A 1 196 ? -6.105 16.516 6.121 1 98 196 LEU A CA 1
ATOM 1557 C C . LEU A 1 196 ? -7.613 16.469 6.332 1 98 196 LEU A C 1
ATOM 1559 O O . LEU A 1 196 ? -8.086 16.375 7.473 1 98 196 LEU A O 1
ATOM 1563 N N . PHE A 1 197 ? -8.375 16.484 5.23 1 96.25 197 PHE A N 1
ATOM 1564 C CA . PHE A 1 197 ? -9.836 16.531 5.281 1 96.25 197 PHE A CA 1
ATOM 1565 C C . PHE A 1 197 ? -10.383 15.297 5.996 1 96.25 197 PHE A C 1
ATOM 1567 O O . PHE A 1 197 ? -11.273 15.406 6.84 1 96.25 197 PHE A O 1
ATOM 1574 N N . ARG A 1 198 ? -9.844 14.188 5.699 1 94.06 198 ARG A N 1
ATOM 1575 C CA . ARG A 1 198 ? -10.352 12.914 6.191 1 94.06 198 ARG A CA 1
ATOM 1576 C C . ARG A 1 198 ? -10.203 12.805 7.707 1 94.06 198 ARG A C 1
ATOM 1578 O O . ARG A 1 198 ? -11.047 12.211 8.375 1 94.06 198 ARG A O 1
ATOM 1585 N N . HIS A 1 199 ? -9.25 13.508 8.258 1 96.31 199 HIS A N 1
ATOM 1586 C CA . HIS A 1 199 ? -8.906 13.227 9.648 1 96.31 199 HIS A CA 1
ATOM 1587 C C . HIS A 1 199 ? -9.281 14.398 10.555 1 96.31 199 HIS A C 1
ATOM 1589 O O . HIS A 1 199 ? -9.094 14.336 11.773 1 96.31 199 HIS A O 1
ATOM 1595 N N . ALA A 1 200 ? -9.852 15.43 9.961 1 96.56 200 ALA A N 1
ATOM 1596 C CA . ALA A 1 200 ? -10.242 16.609 10.734 1 96.56 200 ALA A CA 1
ATOM 1597 C C . ALA A 1 200 ? -11.734 16.594 11.047 1 96.56 200 ALA A C 1
ATOM 1599 O O . ALA A 1 200 ? -12.57 16.656 10.141 1 96.56 200 ALA A O 1
ATOM 1600 N N . LYS A 1 201 ? -12.062 16.594 12.328 1 95 201 LYS A N 1
ATOM 1601 C CA . LYS A 1 201 ? -13.469 16.578 12.711 1 95 201 LYS A CA 1
ATOM 1602 C C . LYS A 1 201 ? -14.055 17.984 12.727 1 95 201 LYS A C 1
ATOM 1604 O O . LYS A 1 201 ? -15.164 18.203 12.227 1 95 201 LYS A O 1
ATOM 1609 N N . GLU A 1 202 ? -13.305 18.922 13.305 1 96.75 202 GLU A N 1
ATOM 1610 C CA . GLU A 1 202 ? -13.836 20.266 13.523 1 96.75 202 GLU A CA 1
ATOM 1611 C C . GLU A 1 202 ? -13.18 21.281 12.594 1 96.75 202 GLU A C 1
ATOM 1613 O O . GLU A 1 202 ? -13.828 22.234 12.148 1 96.75 202 GLU A O 1
ATOM 1618 N N . GLY A 1 203 ? -11.844 21.062 12.406 1 98.06 203 GLY A N 1
ATOM 1619 C CA . GLY A 1 203 ? -11.195 22.062 11.57 1 98.06 203 GLY A CA 1
ATOM 1620 C C . GLY A 1 203 ? -9.719 21.766 11.352 1 98.06 203 GLY A C 1
ATOM 1621 O O . GLY A 1 203 ? -9.203 20.75 11.805 1 98.06 203 GLY A O 1
ATOM 1622 N N . ILE A 1 204 ? -9.078 22.656 10.547 1 98.81 204 ILE A N 1
ATOM 1623 C CA . ILE A 1 204 ? -7.691 22.547 10.125 1 98.81 204 ILE A CA 1
ATOM 1624 C C . ILE A 1 204 ? -6.98 23.891 10.312 1 98.81 204 ILE A C 1
ATOM 1626 O O . ILE A 1 204 ? -7.516 24.938 9.938 1 98.81 204 ILE A O 1
ATOM 1630 N N . ILE A 1 205 ? -5.895 23.891 10.938 1 98.94 205 ILE A N 1
ATOM 1631 C CA . ILE A 1 205 ? -4.973 25.016 10.969 1 98.94 205 ILE A CA 1
ATOM 1632 C C . ILE A 1 205 ? -3.812 24.766 10.016 1 98.94 205 ILE A C 1
ATOM 1634 O O . ILE A 1 205 ? -3.043 23.812 10.195 1 98.94 205 ILE A O 1
ATOM 1638 N N . LEU A 1 206 ? -3.725 25.625 9.016 1 98.81 206 LEU A N 1
ATOM 1639 C CA . LEU A 1 206 ? -2.85 25.359 7.879 1 98.81 206 LEU A CA 1
ATOM 1640 C C . LEU A 1 206 ? -2.004 26.578 7.539 1 98.81 206 LEU A C 1
ATOM 1642 O O . LEU A 1 206 ? -2.512 27.703 7.508 1 98.81 206 LEU A O 1
ATOM 1646 N N . SER A 1 207 ? -0.709 26.406 7.398 1 98.25 207 SER A N 1
ATOM 1647 C CA . SER A 1 207 ? 0.114 27.406 6.723 1 98.25 207 SER A CA 1
ATOM 1648 C C . SER A 1 207 ? 0.537 26.922 5.34 1 98.25 207 SER A C 1
ATOM 1650 O O . SER A 1 207 ? 0.756 25.734 5.129 1 98.25 207 SER A O 1
ATOM 1652 N N . TRP A 1 208 ? 0.629 27.812 4.422 1 97.88 208 TRP A N 1
ATOM 1653 C CA . TRP A 1 208 ? 1.065 27.516 3.061 1 97.88 208 TRP A CA 1
ATOM 1654 C C . TRP A 1 208 ? 1.831 28.703 2.473 1 97.88 208 TRP A C 1
ATOM 1656 O O . TRP A 1 208 ? 1.277 29.797 2.311 1 97.88 208 TRP A O 1
ATOM 1666 N N . ALA A 1 209 ? 3.08 28.453 2.129 1 95.81 209 ALA A N 1
ATOM 1667 C CA . ALA A 1 209 ? 3.881 29.531 1.551 1 95.81 209 ALA A CA 1
ATOM 1668 C C . ALA A 1 209 ? 3.277 30.016 0.238 1 95.81 209 ALA A C 1
ATOM 1670 O O . ALA A 1 209 ? 2.703 29.234 -0.52 1 95.81 209 ALA A O 1
ATOM 1671 N N . VAL A 1 210 ? 3.465 31.281 -0.025 1 95.94 210 VAL A N 1
ATOM 1672 C CA . VAL A 1 210 ? 2.891 31.891 -1.215 1 95.94 210 VAL A CA 1
ATOM 1673 C C . VAL A 1 210 ? 3.963 32.031 -2.291 1 95.94 210 VAL A C 1
ATOM 1675 O O . VAL A 1 210 ? 5.16 32 -1.993 1 95.94 210 VAL A O 1
ATOM 1678 N N . PRO A 1 211 ? 3.477 32.188 -3.533 1 94.62 211 PRO A N 1
ATOM 1679 C CA . PRO A 1 211 ? 4.453 32.375 -4.609 1 94.62 211 PRO A CA 1
ATOM 1680 C C . PRO A 1 211 ? 5.375 33.562 -4.367 1 94.62 211 PRO A C 1
ATOM 1682 O O . PRO A 1 211 ? 4.914 34.625 -3.928 1 94.62 211 PRO A O 1
ATOM 1685 N N . GLY A 1 212 ? 6.668 33.375 -4.602 1 91.75 212 GLY A N 1
ATOM 1686 C CA . GLY A 1 212 ? 7.625 34.469 -4.461 1 91.75 212 GLY A CA 1
ATOM 1687 C C . GLY A 1 212 ? 8.234 34.531 -3.072 1 91.75 212 GLY A C 1
ATOM 1688 O O . GLY A 1 212 ? 9.227 35.25 -2.863 1 91.75 212 GLY A O 1
ATOM 1689 N N . GLN A 1 213 ? 7.664 33.844 -2.068 1 89.81 213 GLN A N 1
ATOM 1690 C CA . GLN A 1 213 ? 8.156 33.875 -0.693 1 89.81 213 GLN A CA 1
ATOM 1691 C C . GLN A 1 213 ? 9.539 33.25 -0.586 1 89.81 213 GLN A C 1
ATOM 1693 O O . GLN A 1 213 ? 10.336 33.625 0.27 1 89.81 213 GLN A O 1
ATOM 1698 N N . GLY A 1 214 ? 9.781 32.344 -1.583 1 82.56 214 GLY A N 1
ATOM 1699 C CA . GLY A 1 214 ? 11.023 31.578 -1.49 1 82.56 214 GLY A CA 1
ATOM 1700 C C . GLY A 1 214 ? 11.008 30.547 -0.381 1 82.56 214 GLY A C 1
ATOM 1701 O O . GLY A 1 214 ? 9.945 30.094 0.039 1 82.56 214 GLY A O 1
ATOM 1702 N N . GLY A 1 215 ? 12.258 30.047 -0.001 1 84.19 215 GLY A N 1
ATOM 1703 C CA . GLY A 1 215 ? 12.422 29.016 1.016 1 84.19 215 GLY A CA 1
ATOM 1704 C C . GLY A 1 215 ? 13.148 27.781 0.508 1 84.19 215 GLY A C 1
ATOM 1705 O O . GLY A 1 215 ? 13.141 27.516 -0.692 1 84.19 215 GLY A O 1
ATOM 1706 N N . LEU A 1 216 ? 13.703 27.219 1.489 1 78.5 216 LEU A N 1
ATOM 1707 C CA . LEU A 1 216 ? 14.469 26.016 1.155 1 78.5 216 LEU A CA 1
ATOM 1708 C C . LEU A 1 216 ? 13.539 24.875 0.773 1 78.5 216 LEU A C 1
ATOM 1710 O O . LEU A 1 216 ? 12.719 24.438 1.58 1 78.5 216 LEU A O 1
ATOM 1714 N N . SER A 1 217 ? 13.641 24.406 -0.457 1 81.69 217 SER A N 1
ATOM 1715 C CA . SER A 1 217 ? 12.914 23.25 -0.984 1 81.69 217 SER A CA 1
ATOM 1716 C C . SER A 1 217 ? 11.414 23.531 -1.031 1 81.69 217 SER A C 1
ATOM 1718 O O . SER A 1 217 ? 10.602 22.641 -0.733 1 81.69 217 SER A O 1
ATOM 1720 N N . HIS A 1 218 ? 11.07 24.797 -1.212 1 87.69 218 HIS A N 1
ATOM 1721 C CA . HIS A 1 218 ? 9.68 25.125 -1.481 1 87.69 218 HIS A CA 1
ATOM 1722 C C . HIS A 1 218 ? 9.32 24.859 -2.938 1 87.69 218 HIS A C 1
ATOM 1724 O O . HIS A 1 218 ? 9.781 25.562 -3.84 1 87.69 218 HIS A O 1
ATOM 1730 N N . ILE A 1 219 ? 8.453 23.906 -3.189 1 88.19 219 ILE A N 1
ATOM 1731 C CA . ILE A 1 219 ? 8.195 23.469 -4.559 1 88.19 219 ILE A CA 1
ATOM 1732 C C . ILE A 1 219 ? 6.703 23.531 -4.848 1 88.19 219 ILE A C 1
ATOM 1734 O O . ILE A 1 219 ? 6.254 23.109 -5.918 1 88.19 219 ILE A O 1
ATOM 1738 N N . ASN A 1 220 ? 5.922 24 -3.908 1 93.69 220 ASN A N 1
ATOM 1739 C CA . ASN A 1 220 ? 4.469 24.062 -4.055 1 93.69 220 ASN A CA 1
ATOM 1740 C C . ASN A 1 220 ? 3.889 25.281 -3.355 1 93.69 220 ASN A C 1
ATOM 1742 O O . ASN A 1 220 ? 2.963 25.156 -2.551 1 93.69 220 ASN A O 1
ATOM 1746 N N . ASN A 1 221 ? 4.512 26.406 -3.629 1 94.88 221 ASN A N 1
ATOM 1747 C CA . ASN A 1 221 ? 3.92 27.656 -3.16 1 9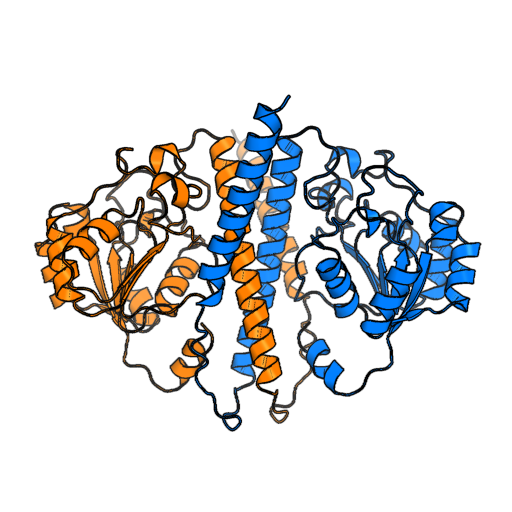4.88 221 ASN A CA 1
ATOM 1748 C C . ASN A 1 221 ? 2.621 27.984 -3.895 1 94.88 221 ASN A C 1
ATOM 1750 O O . ASN A 1 221 ? 2.562 27.906 -5.125 1 94.88 221 ASN A O 1
ATOM 1754 N N . GLN A 1 222 ? 1.608 28.344 -3.107 1 96.44 222 GLN A N 1
ATOM 1755 C CA . GLN A 1 222 ? 0.304 28.578 -3.715 1 96.44 222 GLN A CA 1
ATOM 1756 C C . GLN A 1 222 ? -0.297 29.891 -3.23 1 96.44 222 GLN A C 1
ATOM 1758 O O . GLN A 1 222 ? -0.169 30.234 -2.055 1 96.44 222 GLN A O 1
ATOM 1763 N N . PRO A 1 223 ? -1.021 30.578 -4.191 1 97 223 PRO A N 1
ATOM 1764 C CA . PRO A 1 223 ? -1.762 31.766 -3.73 1 97 223 PRO A CA 1
ATOM 1765 C C . PRO A 1 223 ? -2.842 31.422 -2.707 1 97 223 PRO A C 1
ATOM 1767 O O . PRO A 1 223 ? -3.463 30.359 -2.795 1 97 223 PRO A O 1
ATOM 1770 N N . LEU A 1 224 ? -3.061 32.344 -1.843 1 96.75 224 LEU A N 1
ATOM 1771 C CA . LEU A 1 224 ? -4.059 32.125 -0.801 1 96.75 224 LEU A CA 1
ATOM 1772 C C . LEU A 1 224 ? -5.41 31.781 -1.409 1 96.75 224 LEU A C 1
ATOM 1774 O O . LEU A 1 224 ? -6.117 30.906 -0.893 1 96.75 224 LEU A O 1
ATOM 1778 N N . GLN A 1 225 ? -5.75 32.406 -2.451 1 97.62 225 GLN A N 1
ATOM 1779 C CA . GLN A 1 225 ? -7.055 32.156 -3.055 1 97.62 225 GLN A CA 1
ATOM 1780 C C . GLN A 1 225 ? -7.203 30.719 -3.502 1 97.62 225 GLN A C 1
ATOM 1782 O O . GLN A 1 225 ? -8.281 30.125 -3.373 1 97.62 225 GLN A O 1
ATOM 1787 N N . HIS A 1 226 ? -6.141 30.203 -4.051 1 97.81 226 HIS A N 1
ATOM 1788 C CA . HIS A 1 226 ? -6.16 28.797 -4.434 1 97.81 226 HIS A CA 1
ATOM 1789 C C . HIS A 1 226 ? -6.469 27.906 -3.236 1 97.81 226 HIS A C 1
ATOM 1791 O O . HIS A 1 226 ? -7.32 27.016 -3.32 1 97.81 226 HIS A O 1
ATOM 1797 N N . VAL A 1 227 ? -5.836 28.172 -2.127 1 98 227 VAL A N 1
ATOM 1798 C CA . VAL A 1 227 ? -5.988 27.359 -0.92 1 98 227 VAL A CA 1
ATOM 1799 C C . VAL A 1 227 ? -7.41 27.5 -0.38 1 98 227 VAL A C 1
ATOM 1801 O O . VAL A 1 227 ? -8.07 26.5 -0.088 1 98 227 VAL A O 1
ATOM 1804 N N . VAL A 1 228 ? -7.891 28.688 -0.336 1 97.75 228 VAL A N 1
ATOM 1805 C CA . VAL A 1 228 ? -9.227 28.953 0.173 1 97.75 228 VAL A CA 1
ATOM 1806 C C . VAL A 1 228 ? -10.266 28.234 -0.688 1 97.75 228 VAL A C 1
ATOM 1808 O O . VAL A 1 228 ? -11.195 27.609 -0.164 1 97.75 228 VAL A O 1
ATOM 1811 N N . ASP A 1 229 ? -10.078 28.281 -1.963 1 97.94 229 ASP A N 1
ATOM 1812 C CA . ASP A 1 229 ? -11.023 27.656 -2.887 1 97.94 229 ASP A CA 1
ATOM 1813 C C . ASP A 1 229 ? -11.062 26.141 -2.682 1 97.94 229 ASP A C 1
ATOM 1815 O O . ASP A 1 229 ? -12.141 25.547 -2.629 1 97.94 229 ASP A O 1
ATOM 1819 N N . VAL A 1 230 ? -9.906 25.547 -2.617 1 97.5 230 VAL A N 1
ATOM 1820 C CA . VAL A 1 230 ? -9.836 24.094 -2.469 1 97.5 230 VAL A CA 1
ATOM 1821 C C . VAL A 1 230 ? -10.438 23.688 -1.124 1 97.5 230 VAL A C 1
ATOM 1823 O O . VAL A 1 230 ? -11.164 22.703 -1.039 1 97.5 230 VAL A O 1
ATOM 1826 N N . MET A 1 231 ? -10.156 24.469 -0.094 1 97.31 231 MET A N 1
ATOM 1827 C CA . MET A 1 231 ? -10.703 24.188 1.229 1 97.31 231 MET A CA 1
ATOM 1828 C C . MET A 1 231 ? -12.227 24.281 1.218 1 97.31 231 MET A C 1
ATOM 1830 O O . MET A 1 231 ? -12.914 23.391 1.711 1 97.31 231 MET A O 1
ATOM 1834 N N . GLU A 1 232 ? -12.742 25.25 0.628 1 95.94 232 GLU A N 1
ATOM 1835 C CA . GLU A 1 232 ? -14.188 25.469 0.578 1 95.94 232 GLU A CA 1
ATOM 1836 C C . GLU A 1 232 ? -14.875 24.359 -0.217 1 95.94 232 GLU A C 1
ATOM 1838 O O . GLU A 1 232 ? -15.922 23.859 0.195 1 95.94 232 GLU A O 1
ATOM 1843 N N . LYS A 1 233 ? -14.258 24.031 -1.283 1 95.56 233 LYS A N 1
ATOM 1844 C CA . LYS A 1 233 ? -14.812 22.984 -2.131 1 95.56 233 LYS A CA 1
ATOM 1845 C C . LYS A 1 233 ? -14.906 21.656 -1.372 1 95.56 233 LYS A C 1
ATOM 1847 O O . LYS A 1 233 ? -15.758 20.828 -1.681 1 95.56 233 LYS A O 1
ATOM 1852 N N . ASN A 1 234 ? -14.094 21.547 -0.338 1 94.94 234 ASN A N 1
ATOM 1853 C CA . ASN A 1 234 ? -14.047 20.281 0.392 1 94.94 234 ASN A CA 1
ATOM 1854 C C . ASN A 1 234 ? -14.641 20.422 1.792 1 94.94 234 ASN A C 1
ATOM 1856 O O . ASN A 1 234 ? -14.336 19.625 2.682 1 94.94 234 ASN A O 1
ATOM 1860 N N . GLY A 1 235 ? -15.438 21.469 2.041 1 94.12 235 GLY A N 1
ATOM 1861 C CA . GLY A 1 235 ? -16.281 21.562 3.227 1 94.12 235 GLY A CA 1
ATOM 1862 C C . GLY A 1 235 ? -15.594 22.281 4.379 1 94.12 235 GLY A C 1
ATOM 1863 O O . GLY A 1 235 ? -15.953 22.078 5.539 1 94.12 235 GLY A O 1
ATOM 1864 N N . PHE A 1 236 ? -14.602 23.078 4.055 1 96.81 236 PHE A N 1
ATOM 1865 C CA . PHE A 1 236 ? -13.914 23.859 5.07 1 96.81 236 PHE A CA 1
ATOM 1866 C C . PHE A 1 236 ? -13.945 25.344 4.727 1 96.81 236 PHE A C 1
ATOM 1868 O O . PHE A 1 236 ? -13.609 25.734 3.605 1 96.81 236 PHE A O 1
ATOM 1875 N N . THR A 1 237 ? -14.336 26.109 5.703 1 97.25 237 THR A N 1
ATOM 1876 C CA . THR A 1 237 ? -14.398 27.547 5.473 1 97.25 237 THR A CA 1
ATOM 1877 C C . THR A 1 237 ? -13.422 28.297 6.383 1 97.25 237 THR A C 1
ATOM 1879 O O . THR A 1 237 ? -13.273 27.938 7.555 1 97.25 237 THR A O 1
ATOM 1882 N N . ILE A 1 238 ? -12.867 29.328 5.867 1 97.81 238 ILE A N 1
ATOM 1883 C CA . ILE A 1 238 ? -11.867 30.094 6.59 1 97.81 238 ILE A CA 1
ATOM 1884 C C . ILE A 1 238 ? -12.531 30.844 7.746 1 97.81 238 ILE A C 1
ATOM 1886 O O . ILE A 1 238 ? -13.609 31.422 7.586 1 97.81 238 ILE A O 1
ATOM 1890 N N . ASP A 1 239 ? -12.031 30.719 8.898 1 97.94 239 ASP A N 1
ATOM 1891 C CA . ASP A 1 239 ? -12.375 31.547 10.055 1 97.94 239 ASP A CA 1
ATOM 1892 C C . ASP A 1 239 ? -11.43 32.719 10.172 1 97.94 239 ASP A C 1
ATOM 1894 O O . ASP A 1 239 ? -10.375 32.625 10.812 1 97.94 239 ASP A O 1
ATOM 1898 N N . GLN A 1 240 ? -11.797 33.844 9.664 1 97.69 240 GLN A N 1
ATOM 1899 C CA . GLN A 1 240 ? -10.938 35 9.562 1 97.69 240 GLN A CA 1
ATOM 1900 C C . GLN A 1 240 ? -10.562 35.531 10.938 1 97.69 240 GLN A C 1
ATOM 1902 O O . GLN A 1 240 ? -9.438 36 11.148 1 97.69 240 GLN A O 1
ATOM 1907 N N . SER A 1 241 ? -11.492 35.5 11.789 1 97.81 241 SER A N 1
ATOM 1908 C CA . SER A 1 241 ? -11.273 36.062 13.117 1 97.81 241 SER A CA 1
ATOM 1909 C C . SER A 1 241 ? -10.188 35.312 13.875 1 97.81 241 SER A C 1
ATOM 1911 O O . SER A 1 241 ? -9.227 35.906 14.359 1 97.81 241 SER A O 1
ATOM 1913 N N . ILE A 1 242 ? -10.359 33.969 13.922 1 98.12 242 ILE A N 1
ATOM 1914 C CA . ILE A 1 242 ? -9.383 33.188 14.656 1 98.12 242 ILE A CA 1
ATOM 1915 C C . ILE A 1 242 ? -8.047 33.188 13.914 1 98.12 242 ILE A C 1
ATOM 1917 O O . ILE A 1 242 ? -6.984 33.188 14.531 1 98.12 242 ILE A O 1
ATOM 1921 N N . SER A 1 243 ? -8.078 33.188 12.578 1 98.56 243 SER A N 1
ATOM 1922 C CA . SER A 1 243 ? -6.844 33.312 11.805 1 98.56 243 SER A CA 1
ATOM 1923 C C . SER A 1 243 ? -6.051 34.531 12.219 1 98.56 243 SER A C 1
ATOM 1925 O O . SER A 1 243 ? -4.848 34.438 12.477 1 98.56 243 SER A O 1
ATOM 1927 N N . LYS A 1 244 ? -6.742 35.625 12.328 1 98.06 244 LYS A N 1
ATOM 1928 C CA . LYS A 1 244 ? -6.086 36.906 12.688 1 98.06 244 LYS A CA 1
ATOM 1929 C C . LYS A 1 244 ? -5.48 36.812 14.086 1 98.06 244 LYS A C 1
ATOM 1931 O O . LYS A 1 244 ? -4.367 37.312 14.312 1 98.06 244 LYS A O 1
ATOM 1936 N N . ILE A 1 245 ? -6.145 36.25 14.977 1 98.06 245 ILE A N 1
ATOM 1937 C CA . ILE A 1 245 ? -5.66 36.125 16.344 1 98.06 245 ILE A CA 1
ATOM 1938 C C . ILE A 1 245 ? -4.363 35.312 16.359 1 98.06 245 ILE A C 1
ATOM 1940 O O . ILE A 1 245 ? -3.377 35.719 16.969 1 98.06 245 ILE A O 1
ATOM 1944 N N . LEU A 1 246 ? -4.359 34.125 15.656 1 98.56 246 LEU A N 1
ATOM 1945 C CA . LEU A 1 246 ? -3.172 33.281 15.625 1 98.56 246 LEU A CA 1
ATOM 1946 C C . LEU A 1 246 ? -2.041 33.969 14.859 1 98.56 246 LEU A C 1
ATOM 1948 O O . LEU A 1 246 ? -0.881 33.906 15.266 1 98.56 246 LEU A O 1
ATOM 1952 N N . GLN A 1 247 ? -2.373 34.625 13.766 1 98.25 247 GLN A N 1
ATOM 1953 C CA . GLN A 1 247 ? -1.384 35.375 12.992 1 98.25 247 GLN A CA 1
ATOM 1954 C C . GLN A 1 247 ? -0.714 36.438 13.844 1 98.25 247 GLN A C 1
ATOM 1956 O O . GLN A 1 247 ? 0.514 36.562 13.867 1 98.25 247 GLN A O 1
ATOM 1961 N N . ASP A 1 248 ? -1.482 37.188 14.57 1 97.88 248 ASP A N 1
ATOM 1962 C CA . ASP A 1 248 ? -0.971 38.281 15.391 1 97.88 248 ASP A CA 1
ATOM 1963 C C . ASP A 1 248 ? -0.116 37.75 16.547 1 97.88 248 ASP A C 1
ATOM 1965 O O . ASP A 1 248 ? 0.76 38.438 17.047 1 97.88 248 ASP A O 1
ATOM 1969 N N . SER A 1 249 ? -0.367 36.562 16.922 1 98.06 249 SER A N 1
ATOM 1970 C CA . SER A 1 249 ? 0.378 35.969 18.031 1 98.06 249 SER A CA 1
ATOM 1971 C C . SER A 1 249 ? 1.731 35.438 17.562 1 98.06 249 SER A C 1
ATOM 1973 O O . SER A 1 249 ? 2.631 35.219 18.375 1 98.06 249 SER A O 1
ATOM 1975 N N . ALA A 1 250 ? 1.875 35.156 16.26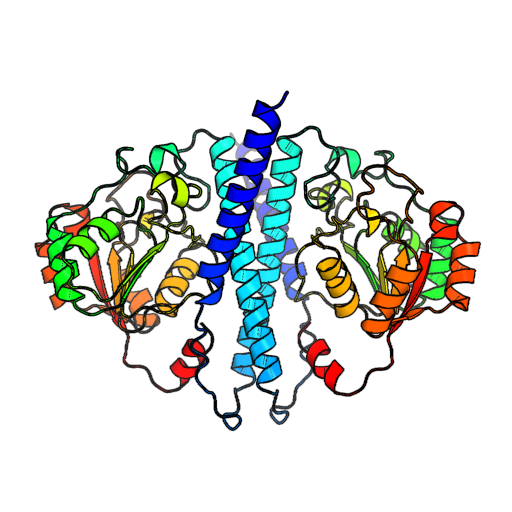6 1 97.62 250 ALA A N 1
ATOM 1976 C CA . ALA A 1 250 ? 3.088 34.531 15.727 1 97.62 250 ALA A CA 1
ATOM 1977 C C . ALA A 1 250 ? 4.23 35.562 15.68 1 97.62 250 ALA A C 1
ATOM 1979 O O . ALA A 1 250 ? 4.008 36.75 15.438 1 97.62 250 ALA A O 1
ATOM 1980 N N . GLU A 1 251 ? 5.434 35.125 15.898 1 96.38 251 GLU A N 1
ATOM 1981 C CA . GLU A 1 251 ? 6.633 35.938 15.812 1 96.38 251 GLU A CA 1
ATOM 1982 C C . GLU A 1 251 ? 7.312 35.781 14.453 1 96.38 251 GLU A C 1
ATOM 1984 O O . GLU A 1 251 ? 7.918 36.719 13.938 1 96.38 251 GLU A O 1
ATOM 1989 N N . LEU A 1 252 ? 7.266 34.594 13.914 1 94.5 252 LEU A N 1
ATOM 1990 C CA . LEU A 1 252 ? 7.875 34.344 12.609 1 94.5 252 LEU A CA 1
ATOM 1991 C C . LEU A 1 252 ? 7.055 34.969 11.492 1 94.5 252 LEU A C 1
ATOM 1993 O O . LEU A 1 252 ? 5.863 34.688 11.352 1 94.5 252 LEU A O 1
ATOM 1997 N N . PRO A 1 253 ? 7.664 35.781 10.688 1 94.06 253 PRO A N 1
ATOM 1998 C CA . PRO A 1 253 ? 6.914 36.562 9.711 1 94.06 253 PRO A CA 1
ATOM 1999 C C . PRO A 1 253 ? 6.148 35.719 8.711 1 94.06 253 PRO A C 1
ATOM 2001 O O . PRO A 1 253 ? 5.039 36.062 8.305 1 94.06 253 PRO A O 1
ATOM 2004 N N . TRP A 1 254 ? 6.742 34.594 8.258 1 93.25 254 TRP A N 1
ATOM 2005 C CA . TRP A 1 254 ? 6.062 33.781 7.262 1 93.25 254 TRP A CA 1
ATOM 2006 C C . TRP A 1 254 ? 4.887 33.031 7.883 1 93.25 254 TRP A C 1
ATOM 2008 O O . TRP A 1 254 ? 3.941 32.656 7.184 1 93.25 254 TRP A O 1
ATOM 2018 N N . ILE A 1 255 ? 4.895 32.781 9.172 1 95.5 255 ILE A N 1
ATOM 2019 C CA . ILE A 1 255 ? 3.738 32.188 9.844 1 95.5 255 ILE A CA 1
ATOM 2020 C C . ILE A 1 255 ? 2.65 33.25 10.016 1 95.5 255 ILE A C 1
ATOM 2022 O O . ILE A 1 255 ? 1.472 33 9.773 1 95.5 255 ILE A O 1
ATOM 2026 N N . LYS A 1 256 ? 3.061 34.469 10.359 1 95.75 256 LYS A N 1
ATOM 2027 C CA . LYS A 1 256 ? 2.146 35.594 10.539 1 95.75 256 LYS A CA 1
ATOM 2028 C C . LYS A 1 256 ? 1.338 35.875 9.266 1 95.75 256 LYS A C 1
ATOM 2030 O O . LYS A 1 256 ? 0.16 36.219 9.336 1 95.75 256 LYS A O 1
ATOM 2035 N N . SER A 1 257 ? 1.956 35.625 8.203 1 94.75 257 SER A N 1
ATOM 2036 C CA . SER A 1 257 ? 1.338 36 6.941 1 94.75 257 SER A CA 1
ATOM 2037 C C . SER A 1 257 ? 0.601 34.844 6.301 1 94.75 257 SER A C 1
ATOM 2039 O O . SER A 1 257 ? -0.3 35.031 5.48 1 94.75 257 SER A O 1
ATOM 2041 N N . ASN A 1 258 ? 0.94 33.562 6.645 1 96.25 258 ASN A N 1
ATOM 2042 C CA . ASN A 1 258 ? 0.505 32.469 5.809 1 96.25 258 ASN A CA 1
ATOM 2043 C C . ASN A 1 258 ? -0.4 31.5 6.578 1 96.25 258 ASN A C 1
ATOM 2045 O O . ASN A 1 258 ? -0.971 30.578 5.992 1 96.25 258 ASN A O 1
ATOM 2049 N N . LEU A 1 259 ? -0.57 31.656 7.906 1 98.44 259 LEU A N 1
ATOM 2050 C CA . LEU A 1 259 ? -1.352 30.719 8.711 1 98.44 259 LEU A CA 1
ATOM 2051 C C . LEU A 1 259 ? -2.834 31.078 8.672 1 98.44 259 LEU A C 1
ATOM 2053 O O . LEU A 1 259 ? -3.201 32.219 8.891 1 98.44 259 LEU A O 1
ATOM 2057 N N . TYR A 1 260 ? -3.689 30.109 8.406 1 98.75 260 TYR A N 1
ATOM 2058 C CA . TYR A 1 260 ? -5.133 30.312 8.414 1 98.75 260 TYR A CA 1
ATOM 2059 C C . TYR A 1 260 ? -5.848 29.141 9.078 1 98.75 260 TYR A C 1
ATOM 2061 O O . TYR A 1 260 ? -5.344 28.016 9.078 1 98.75 260 TYR A O 1
ATOM 2069 N N . VAL A 1 261 ? -6.996 29.469 9.656 1 98.88 261 VAL A N 1
ATOM 2070 C CA . VAL A 1 261 ? -7.855 28.5 10.328 1 98.88 261 VAL A CA 1
ATOM 2071 C C . VAL A 1 261 ? -9.078 28.203 9.461 1 98.88 261 VAL A C 1
ATOM 2073 O O . VAL A 1 261 ? -9.734 29.125 8.969 1 98.88 261 VAL A O 1
ATOM 2076 N N . TYR A 1 262 ? -9.336 26.969 9.227 1 98.62 262 TYR A N 1
ATOM 2077 C CA . TYR A 1 262 ? -10.492 26.531 8.453 1 98.62 262 TYR A CA 1
ATOM 2078 C C . TYR A 1 262 ? -11.414 25.656 9.289 1 98.62 262 TYR A C 1
ATOM 2080 O O . TYR A 1 262 ? -10.961 24.703 9.93 1 98.62 262 TYR A O 1
ATOM 2088 N N . ARG A 1 263 ? -12.688 25.938 9.289 1 97.94 263 ARG A N 1
ATOM 2089 C CA . ARG A 1 263 ? -13.672 25.172 10.047 1 97.94 263 ARG A CA 1
ATOM 2090 C C . ARG A 1 263 ? -14.469 24.25 9.133 1 97.94 263 ARG A C 1
ATOM 2092 O O . ARG A 1 263 ? -14.859 24.641 8.031 1 97.94 263 ARG A O 1
ATOM 2099 N N . ARG A 1 264 ? -14.586 23 9.609 1 95.94 264 ARG A N 1
ATOM 2100 C CA . ARG A 1 264 ? -15.414 22.062 8.859 1 95.94 264 ARG A CA 1
ATOM 2101 C C . ARG A 1 264 ? -16.891 22.453 8.93 1 95.94 264 ARG A C 1
ATOM 2103 O O . ARG A 1 264 ? -17.391 22.828 9.992 1 95.94 264 ARG A O 1
ATOM 2110 N N . HIS A 1 265 ? -17.547 22.344 7.707 1 90.06 265 HIS A N 1
ATOM 2111 C CA . HIS A 1 265 ? -18.984 22.562 7.676 1 90.06 265 HIS A CA 1
ATOM 2112 C C . HIS A 1 265 ? -19.734 21.531 8.5 1 90.06 265 HIS A C 1
ATOM 2114 O O . HIS A 1 265 ? -19.312 20.375 8.57 1 90.06 265 HIS A O 1
ATOM 2120 N N . GLN A 1 266 ? -20.562 21.828 9.312 1 72.69 266 GLN A N 1
ATOM 2121 C CA . GLN A 1 266 ? -21.375 20.875 10.039 1 72.69 266 GLN A CA 1
ATOM 2122 C C . GLN A 1 266 ? -22.172 19.984 9.086 1 72.69 266 GLN A C 1
ATOM 2124 O O . GLN A 1 266 ? -22.875 20.484 8.203 1 72.69 266 GLN A O 1
ATOM 2129 N N . HIS A 1 267 ? -21.547 19.109 8.344 1 57.72 267 HIS A N 1
ATOM 2130 C CA . HIS A 1 267 ? -22.156 18.391 7.227 1 57.72 267 HIS A CA 1
ATOM 2131 C C . HIS A 1 267 ? -23.203 17.391 7.707 1 57.72 267 HIS A C 1
ATOM 2133 O O . HIS A 1 267 ? -23.109 16.891 8.828 1 57.72 267 HIS A O 1
ATOM 2139 N N . SER A 1 268 ? -24.141 17.188 6.742 1 48.59 268 SER A N 1
ATOM 2140 C CA . SER A 1 268 ? -25.25 16.266 6.555 1 48.59 268 SER A CA 1
ATOM 2141 C C . SER A 1 268 ? -24.781 14.812 6.617 1 48.59 268 SER A C 1
ATOM 2143 O O . SER A 1 268 ? -23.578 14.539 6.523 1 48.59 268 SER A O 1
ATOM 2145 N N . MET A 1 269 ? -25.656 13.883 6.422 1 47.22 269 MET A N 1
ATOM 2146 C CA . MET A 1 269 ? -25.734 12.43 6.492 1 47.22 269 MET A CA 1
ATOM 2147 C C . MET A 1 269 ? -24.625 11.773 5.676 1 47.22 269 MET A C 1
ATOM 2149 O O . MET A 1 269 ? -24.141 10.695 6.023 1 47.22 269 MET A O 1
ATOM 2153 N N . ASN A 1 270 ? -24.406 12.227 4.516 1 47.72 270 ASN A N 1
ATOM 2154 C CA . ASN A 1 270 ? -23.484 11.562 3.602 1 47.72 270 ASN A CA 1
ATOM 2155 C C . ASN A 1 270 ? -22.062 11.57 4.145 1 47.72 270 ASN A C 1
ATOM 2157 O O . ASN A 1 270 ? -21.25 10.727 3.766 1 47.72 270 ASN A O 1
ATOM 2161 N N . SER A 1 271 ? -21.75 12.547 4.91 1 51.06 271 SER A N 1
ATOM 2162 C CA . SER A 1 271 ? -20.5 12.672 5.656 1 51.06 271 SER A CA 1
ATOM 2163 C C . SER A 1 271 ? -20.328 11.516 6.637 1 51.06 271 SER A C 1
ATOM 2165 O O . SER A 1 271 ? -19.203 11.156 6.996 1 51.06 271 SER A O 1
ATOM 2167 N N . THR A 1 272 ? -21.453 10.953 6.754 1 53.66 272 THR A N 1
ATOM 2168 C CA . THR A 1 272 ? -21.484 9.922 7.777 1 53.66 272 THR A CA 1
ATOM 2169 C C . THR A 1 272 ? -20.688 8.695 7.34 1 53.66 272 THR A C 1
ATOM 2171 O O . THR A 1 272 ? -19.953 8.109 8.141 1 53.66 272 THR A O 1
ATOM 2174 N N . TYR A 1 273 ? -20.891 8.516 6.004 1 55.56 273 TYR A N 1
ATOM 2175 C CA . TYR A 1 273 ? -20.234 7.262 5.66 1 55.56 273 TYR A CA 1
ATOM 2176 C C . TYR A 1 273 ? -18.734 7.465 5.469 1 55.56 273 TYR A C 1
ATOM 2178 O O . TYR A 1 273 ? -17.938 6.582 5.785 1 55.56 273 TYR A O 1
ATOM 2186 N N . LYS A 1 274 ? -18.375 8.672 4.902 1 57.62 274 LYS A N 1
ATOM 2187 C CA . LYS A 1 274 ? -16.953 8.953 4.766 1 57.62 274 LYS A CA 1
ATOM 2188 C C . LYS A 1 274 ? -16.25 8.93 6.121 1 57.62 274 LYS A C 1
ATOM 2190 O O . LYS A 1 274 ? -15.094 8.516 6.227 1 57.62 274 LYS A O 1
ATOM 2195 N N . ASP A 1 275 ? -17.125 9.25 6.977 1 60.19 275 ASP A N 1
ATOM 2196 C CA . ASP A 1 275 ? -16.594 9.32 8.336 1 60.19 275 ASP A CA 1
ATOM 2197 C C . ASP A 1 275 ? -16.531 7.934 8.977 1 60.19 275 ASP A C 1
ATOM 2199 O O . ASP A 1 275 ? -15.781 7.711 9.922 1 60.19 275 ASP A O 1
ATOM 2203 N N . LEU A 1 276 ? -17.297 7.098 8.227 1 59.88 276 LEU A N 1
ATOM 2204 C CA . LEU A 1 276 ? -17.422 5.777 8.836 1 59.88 276 LEU A CA 1
ATOM 2205 C C . LEU A 1 276 ? -16.203 4.922 8.547 1 59.88 276 LEU A C 1
ATOM 2207 O O . LEU A 1 276 ? -15.781 4.117 9.383 1 59.88 276 LEU A O 1
ATOM 2211 N N . PHE A 1 277 ? -15.664 5.273 7.375 1 69.5 277 PHE A N 1
ATOM 2212 C CA . PHE A 1 277 ? -14.578 4.352 7.062 1 69.5 277 PHE A CA 1
ATOM 2213 C C . PHE A 1 277 ? -13.281 5.113 6.812 1 69.5 277 PHE A C 1
ATOM 2215 O O . PHE A 1 277 ? -12.812 5.191 5.676 1 69.5 277 PHE A O 1
ATOM 2222 N N . VAL A 1 278 ? -12.836 5.793 7.895 1 72.44 278 VAL A N 1
ATOM 2223 C CA . VAL A 1 278 ? -11.594 6.547 7.812 1 72.44 278 VAL A CA 1
ATOM 2224 C C . VAL A 1 278 ? -10.406 5.586 7.871 1 72.44 278 VAL A C 1
ATOM 2226 O O . VAL A 1 278 ? -10.445 4.586 8.594 1 72.44 278 VAL A O 1
ATOM 2229 N N . MET B 1 1 ? 34 -16.281 27.875 1 40.72 1 MET B N 1
ATOM 2230 C CA . MET B 1 1 ? 32.938 -16.906 27.109 1 40.72 1 MET B CA 1
ATOM 2231 C C . MET B 1 1 ? 31.578 -16.656 27.75 1 40.72 1 MET B C 1
ATOM 2233 O O . MET B 1 1 ? 30.531 -16.797 27.109 1 40.72 1 MET B O 1
ATOM 2237 N N . GLN B 1 2 ? 31.625 -16.375 29.125 1 51.16 2 GLN B N 1
ATOM 2238 C CA . GLN B 1 2 ? 30.391 -16.25 29.922 1 51.16 2 GLN B CA 1
ATOM 2239 C C . GLN B 1 2 ? 29.734 -14.898 29.703 1 51.16 2 GLN B C 1
ATOM 2241 O O . GLN B 1 2 ? 28.5 -14.789 29.781 1 51.16 2 GLN B O 1
ATOM 2246 N N . ASN B 1 3 ? 30.547 -13.883 29.375 1 49.34 3 ASN B N 1
ATOM 2247 C CA . ASN B 1 3 ? 30 -12.531 29.312 1 49.34 3 ASN B CA 1
ATOM 2248 C C . ASN B 1 3 ? 29.234 -12.305 28 1 49.34 3 ASN B C 1
ATOM 2250 O O . ASN B 1 3 ? 28.375 -11.414 27.922 1 49.34 3 ASN B O 1
ATOM 2254 N N . ILE B 1 4 ? 29.578 -13.141 26.969 1 50.28 4 ILE B N 1
ATOM 2255 C CA . ILE B 1 4 ? 28.906 -12.961 25.688 1 50.28 4 ILE B CA 1
ATOM 2256 C C . ILE B 1 4 ? 27.5 -13.547 25.75 1 50.28 4 ILE B C 1
ATOM 2258 O O . ILE B 1 4 ? 26.578 -13.039 25.109 1 50.28 4 ILE B O 1
ATOM 2262 N N . LYS B 1 5 ? 27.25 -14.539 26.641 1 50.22 5 LYS B N 1
ATOM 2263 C CA . LYS B 1 5 ? 25.922 -15.148 26.75 1 50.22 5 LYS B CA 1
ATOM 2264 C C . LYS B 1 5 ? 24.938 -14.203 27.438 1 50.22 5 LYS B C 1
ATOM 2266 O O . LYS B 1 5 ? 23.766 -14.125 27.047 1 50.22 5 LYS B O 1
ATOM 2271 N N . TRP B 1 6 ? 25.5 -13.438 28.344 1 51 6 TRP B N 1
ATOM 2272 C CA . TRP B 1 6 ? 24.609 -12.508 29.047 1 51 6 TRP B CA 1
ATOM 2273 C C . TRP B 1 6 ? 24.25 -11.32 28.156 1 51 6 TRP B C 1
ATOM 2275 O O . TRP B 1 6 ? 23.125 -10.844 28.172 1 51 6 TRP B O 1
ATOM 2285 N N . ILE B 1 7 ? 25.156 -11.008 27.172 1 53.28 7 ILE B N 1
ATOM 2286 C CA . ILE B 1 7 ? 24.891 -9.891 26.281 1 53.28 7 ILE B CA 1
ATOM 2287 C C . ILE B 1 7 ? 23.875 -10.32 25.203 1 53.28 7 ILE B C 1
ATOM 2289 O O . ILE B 1 7 ? 22.953 -9.578 24.891 1 53.28 7 ILE B O 1
ATOM 2293 N N . ILE B 1 8 ? 23.906 -11.609 24.844 1 51.5 8 ILE B N 1
ATOM 2294 C CA . ILE B 1 8 ? 22.938 -12.086 23.859 1 51.5 8 ILE B CA 1
ATOM 2295 C C . ILE B 1 8 ? 21.578 -12.266 24.516 1 51.5 8 ILE B C 1
ATOM 2297 O O . ILE B 1 8 ? 20.547 -11.875 23.938 1 51.5 8 ILE B O 1
ATOM 2301 N N . ALA B 1 9 ? 21.578 -12.617 25.797 1 51.66 9 ALA B N 1
ATOM 2302 C CA . ALA B 1 9 ? 20.312 -12.766 26.484 1 51.66 9 ALA B CA 1
ATOM 2303 C C . ALA B 1 9 ? 19.656 -11.406 26.734 1 51.66 9 ALA B C 1
ATOM 2305 O O . ALA B 1 9 ? 18.453 -11.242 26.547 1 51.66 9 ALA B O 1
ATOM 2306 N N . LEU B 1 10 ? 20.453 -10.422 26.984 1 51.69 10 LEU B N 1
ATOM 2307 C CA . LEU B 1 10 ? 19.938 -9.07 27.172 1 51.69 10 LEU B CA 1
ATOM 2308 C C . LEU B 1 10 ? 19.5 -8.477 25.844 1 51.69 10 LEU B C 1
ATOM 2310 O O . LEU B 1 10 ? 18.469 -7.793 25.766 1 51.69 10 LEU B O 1
ATOM 2314 N N . LEU B 1 11 ? 20.125 -8.891 24.75 1 50.25 11 LEU B N 1
ATOM 2315 C CA . LEU B 1 11 ? 19.703 -8.398 23.438 1 50.25 11 LEU B CA 1
ATOM 2316 C C . LEU B 1 11 ? 18.406 -9.07 22.984 1 50.25 11 LEU B C 1
ATOM 2318 O O . LEU B 1 11 ? 17.531 -8.422 22.406 1 50.25 11 LEU B O 1
ATOM 2322 N N . VAL B 1 12 ? 18.219 -10.305 23.391 1 50.53 12 VAL B N 1
ATOM 2323 C CA . VAL B 1 12 ? 16.984 -10.992 23.047 1 50.53 12 VAL B CA 1
ATOM 2324 C C . VAL B 1 12 ? 15.836 -10.445 23.891 1 50.53 12 VAL B C 1
ATOM 2326 O O . VAL B 1 12 ? 14.727 -10.242 23.391 1 50.53 12 VAL B O 1
ATOM 2329 N N . ILE B 1 13 ? 16.109 -10.062 25.125 1 49.22 13 ILE B N 1
ATOM 2330 C CA . ILE B 1 13 ? 15.07 -9.477 25.969 1 49.22 13 ILE B CA 1
ATOM 2331 C C . ILE B 1 13 ? 14.742 -8.07 25.484 1 49.22 13 ILE B C 1
ATOM 2333 O O . ILE B 1 13 ? 13.57 -7.695 25.391 1 49.22 13 ILE B O 1
ATOM 2337 N N . ILE B 1 14 ? 15.727 -7.355 24.969 1 47.44 14 ILE B N 1
ATOM 2338 C CA . ILE B 1 14 ? 15.469 -6.02 24.438 1 47.44 14 ILE B CA 1
ATOM 2339 C C . ILE B 1 14 ? 14.727 -6.125 23.109 1 47.44 14 ILE B C 1
ATOM 2341 O O . ILE B 1 14 ? 13.781 -5.379 22.859 1 47.44 14 ILE B O 1
ATOM 2345 N N . ILE B 1 15 ? 15 -7.156 22.312 1 46.19 15 ILE B N 1
ATOM 2346 C CA . ILE B 1 15 ? 14.266 -7.363 21.078 1 46.19 15 ILE B CA 1
ATOM 2347 C C . ILE B 1 15 ? 12.852 -7.848 21.391 1 46.19 15 ILE B C 1
ATOM 2349 O O . ILE B 1 15 ? 11.883 -7.375 20.781 1 46.19 15 ILE B O 1
ATOM 2353 N N . LEU B 1 16 ? 12.672 -8.664 22.406 1 45.75 16 LEU B N 1
ATOM 2354 C CA . LEU B 1 16 ? 11.336 -9.109 22.797 1 45.75 16 LEU B CA 1
ATOM 2355 C C . LEU B 1 16 ? 10.547 -7.965 23.438 1 45.75 16 LEU B C 1
ATOM 2357 O O . LEU B 1 16 ? 9.344 -7.828 23.203 1 45.75 16 LEU B O 1
ATOM 2361 N N . LEU B 1 17 ? 11.18 -7.109 24.219 1 44.5 17 LEU B N 1
ATOM 2362 C CA . LEU B 1 17 ? 10.5 -5.953 24.797 1 44.5 17 LEU B CA 1
ATOM 2363 C C . LEU B 1 17 ? 10.211 -4.906 23.734 1 44.5 17 LEU B C 1
ATOM 2365 O O . LEU B 1 17 ? 9.164 -4.258 23.75 1 44.5 17 LEU B O 1
ATOM 2369 N N . LEU B 1 18 ? 11.07 -4.762 22.734 1 42.25 18 LEU B N 1
ATOM 2370 C CA . LEU B 1 18 ? 10.797 -3.855 21.625 1 42.25 18 LEU B CA 1
ATOM 2371 C C . LEU B 1 18 ? 9.695 -4.41 20.734 1 42.25 18 LEU B C 1
ATOM 2373 O O . LEU B 1 18 ? 8.883 -3.65 20.203 1 42.25 18 LEU B O 1
ATOM 2377 N N . PHE B 1 19 ? 9.602 -5.762 20.578 1 38.84 19 PHE B N 1
ATOM 2378 C CA . PHE B 1 19 ? 8.477 -6.359 19.875 1 38.84 19 PHE B CA 1
ATOM 2379 C C . PHE B 1 19 ? 7.191 -6.223 20.688 1 38.84 19 PHE B C 1
ATOM 2381 O O . PHE B 1 19 ? 6.117 -5.996 20.125 1 38.84 19 PHE B O 1
ATOM 2388 N N . THR B 1 20 ? 7.266 -6.34 21.984 1 39.19 20 THR B N 1
ATOM 2389 C CA . THR B 1 20 ? 6.051 -6.199 22.781 1 39.19 20 THR B CA 1
ATOM 2390 C C . THR B 1 20 ? 5.586 -4.746 22.812 1 39.19 20 THR B C 1
ATOM 2392 O O . THR B 1 20 ? 4.383 -4.477 22.812 1 39.19 20 THR B O 1
ATOM 2395 N N . PHE B 1 21 ? 6.508 -3.797 22.906 1 36.78 21 PHE B N 1
ATOM 2396 C CA . PHE B 1 21 ? 6.094 -2.398 22.922 1 36.78 21 PHE B CA 1
ATOM 2397 C C . PHE B 1 21 ? 5.562 -1.985 21.547 1 36.78 21 PHE B C 1
ATOM 2399 O O . PHE B 1 21 ? 4.617 -1.201 21.453 1 36.78 21 PHE B O 1
ATOM 2406 N N . HIS B 1 22 ? 6.094 -2.518 20.438 1 34.84 22 HIS B N 1
ATOM 2407 C CA . HIS B 1 22 ? 5.516 -2.225 19.141 1 34.84 22 HIS B CA 1
ATOM 2408 C C . HIS B 1 22 ? 4.133 -2.854 18.984 1 34.84 22 HIS B C 1
ATOM 2410 O O . HIS B 1 22 ? 3.264 -2.303 18.312 1 34.84 22 HIS B O 1
ATOM 2416 N N . TYR B 1 23 ? 3.871 -3.984 19.656 1 32 23 TYR B N 1
ATOM 2417 C CA . TYR B 1 23 ? 2.547 -4.59 19.578 1 32 23 TYR B CA 1
ATOM 2418 C C . TYR B 1 23 ? 1.537 -3.818 20.406 1 32 23 TYR B C 1
ATOM 2420 O O . TYR B 1 23 ? 0.334 -3.865 20.141 1 32 23 TYR B O 1
ATOM 2428 N N . SER B 1 24 ? 1.977 -3.197 21.484 1 31.92 24 SER B N 1
ATOM 2429 C CA . SER B 1 24 ? 0.978 -2.541 22.312 1 31.92 24 SER B CA 1
ATOM 2430 C C . SER B 1 24 ? 0.429 -1.288 21.641 1 31.92 24 SER B C 1
ATOM 2432 O O . SER B 1 24 ? -0.691 -0.862 21.938 1 31.92 24 SER B O 1
ATOM 2434 N N . VAL B 1 25 ? 1.257 -0.533 20.938 1 32.59 25 VAL B N 1
ATOM 2435 C CA . VAL B 1 25 ? 0.688 0.639 20.281 1 32.59 25 VAL B CA 1
ATOM 2436 C C . VAL B 1 25 ? -0.308 0.199 19.203 1 32.59 25 VAL B C 1
ATOM 2438 O O . VAL B 1 25 ? -1.322 0.864 18.984 1 32.59 25 VAL B O 1
ATOM 2441 N N . LEU B 1 26 ? -0.169 -1.032 18.625 1 31.66 26 LEU B N 1
ATOM 2442 C CA . LEU B 1 26 ? -1.144 -1.493 17.641 1 31.66 26 LEU B CA 1
ATOM 2443 C C . LEU B 1 26 ? -2.457 -1.876 18.312 1 31.66 26 LEU B C 1
ATOM 2445 O O . LEU B 1 26 ? -3.512 -1.869 17.672 1 31.66 26 LEU B O 1
ATOM 2449 N N . GLU B 1 27 ? -2.4 -2.348 19.547 1 33.19 27 GLU B N 1
ATOM 2450 C CA . GLU B 1 27 ? -3.668 -2.822 20.094 1 33.19 27 GLU B CA 1
ATOM 2451 C C . GLU B 1 27 ? -4.621 -1.662 20.359 1 33.19 27 GLU B C 1
ATOM 2453 O O . GLU B 1 27 ? -5.84 -1.843 20.375 1 33.19 27 GLU B O 1
ATOM 2458 N N . SER B 1 28 ? -4.086 -0.517 20.688 1 32.84 28 SER B N 1
ATOM 2459 C CA . SER B 1 28 ? -5.102 0.449 21.109 1 32.84 28 SER B CA 1
ATOM 2460 C C . SER B 1 28 ? -5.75 1.116 19.906 1 32.84 28 SER B C 1
ATOM 2462 O O . SER B 1 28 ? -6.137 2.285 19.969 1 32.84 28 SER B O 1
ATOM 2464 N N . THR B 1 29 ? -5.469 0.7 18.719 1 32.94 29 THR B N 1
ATOM 2465 C CA . THR B 1 29 ? -6.359 1.267 17.703 1 32.94 29 THR B CA 1
ATOM 2466 C C . THR B 1 29 ? -7.816 0.924 18.016 1 32.94 29 THR B C 1
ATOM 2468 O O . THR B 1 29 ? -8.242 -0.214 17.828 1 32.94 29 THR B O 1
ATOM 2471 N N . THR B 1 30 ? -8.32 1.432 19.062 1 31.72 30 THR B N 1
ATOM 2472 C CA . THR B 1 30 ? -9.773 1.478 19.188 1 31.72 30 THR B CA 1
ATOM 2473 C C . THR B 1 30 ? -10.414 1.834 17.844 1 31.72 30 THR B C 1
ATOM 2475 O O . THR B 1 30 ? -10.25 2.953 17.359 1 31.72 30 THR B O 1
ATOM 2478 N N . THR B 1 31 ? -10.422 0.983 16.938 1 34.5 31 THR B N 1
ATOM 2479 C CA . THR B 1 31 ? -11.367 1.209 15.852 1 34.5 31 THR B CA 1
ATOM 2480 C C . THR B 1 31 ? -12.695 1.743 16.391 1 34.5 31 THR B C 1
ATOM 2482 O O . THR B 1 31 ? -13.344 1.092 17.203 1 34.5 31 THR B O 1
ATOM 2485 N N . ALA B 1 32 ? -12.789 2.984 16.641 1 33.41 32 ALA B N 1
ATOM 2486 C CA . ALA B 1 32 ? -14.164 3.467 16.781 1 33.41 32 ALA B CA 1
ATOM 2487 C C . ALA B 1 32 ? -15.109 2.715 15.852 1 33.41 32 ALA B C 1
ATOM 2489 O O . ALA B 1 32 ? -15.141 2.971 14.648 1 33.41 32 ALA B O 1
ATOM 2490 N N . THR B 1 33 ? -15.281 1.43 16.031 1 36.31 33 THR B N 1
ATOM 2491 C CA . THR B 1 33 ? -16.391 0.733 15.383 1 36.31 33 THR B CA 1
ATOM 2492 C C . THR B 1 33 ? -17.703 1.474 15.617 1 36.31 33 THR B C 1
ATOM 2494 O O . THR B 1 33 ? -18.188 1.543 16.75 1 36.31 33 THR B O 1
ATOM 2497 N N . MET B 1 34 ? -17.938 2.619 15.109 1 37.16 34 MET B N 1
ATOM 2498 C CA . MET B 1 34 ? -19.359 2.971 15.117 1 37.16 34 MET B CA 1
ATOM 2499 C C . MET B 1 34 ? -20.234 1.726 14.984 1 37.16 34 MET B C 1
ATOM 2501 O O . MET B 1 34 ? -19.984 0.881 14.117 1 37.16 34 MET B O 1
ATOM 2505 N N . GLU B 1 35 ? -20.797 1.394 16.047 1 41.81 35 GLU B N 1
ATOM 2506 C CA . GLU B 1 35 ? -21.828 0.35 16.125 1 41.81 35 GLU B CA 1
ATOM 2507 C C . GLU B 1 35 ? -22.844 0.49 15.008 1 41.81 35 GLU B C 1
ATOM 2509 O O . GLU B 1 35 ? -23.75 1.322 15.086 1 41.81 35 GLU B O 1
ATOM 2514 N N . TYR B 1 36 ? -22.422 0.45 13.789 1 45.81 36 TYR B N 1
ATOM 2515 C CA . TYR B 1 36 ? -23.469 0.265 12.781 1 45.81 36 TYR B CA 1
ATOM 2516 C C . TYR B 1 36 ? -24.406 -0.859 13.18 1 45.81 36 TYR B C 1
ATOM 2518 O O . TYR B 1 36 ? -23.969 -1.971 13.484 1 45.81 36 TYR B O 1
ATOM 2526 N N . ARG B 1 37 ? -25.547 -0.28 13.383 1 47.06 37 ARG B N 1
ATOM 2527 C CA . ARG B 1 37 ? -26.594 -1.287 13.586 1 47.06 37 ARG B CA 1
ATOM 2528 C C . ARG B 1 37 ? -26.75 -2.172 12.352 1 47.06 37 ARG B C 1
ATOM 2530 O O . ARG B 1 37 ? -26.578 -1.707 11.227 1 47.06 37 ARG B O 1
ATOM 2537 N N . GLU B 1 38 ? -26.625 -3.389 12.461 1 51.16 38 GLU B N 1
ATOM 2538 C CA . GLU B 1 38 ? -26.906 -4.41 11.453 1 51.16 38 GLU B CA 1
ATOM 2539 C C . GLU B 1 38 ? -27.953 -3.926 10.445 1 51.16 38 GLU B C 1
ATOM 2541 O O . GLU B 1 38 ? -27.891 -4.293 9.273 1 51.16 38 GLU B O 1
ATOM 2546 N N . SER B 1 39 ? -28.75 -3.016 10.93 1 51.19 39 SER B N 1
ATOM 2547 C CA . SER B 1 39 ? -29.859 -2.621 10.062 1 51.19 39 SER B CA 1
ATOM 2548 C C . SER B 1 39 ? -29.422 -1.571 9.047 1 51.19 39 SER B C 1
ATOM 2550 O O . SER B 1 39 ? -30.141 -1.293 8.086 1 51.19 39 SER B O 1
ATOM 2552 N N . ASP B 1 40 ? -28.391 -0.939 9.258 1 59.06 40 ASP B N 1
ATOM 2553 C CA . ASP B 1 40 ? -28.125 0.188 8.367 1 59.06 40 ASP B CA 1
ATOM 2554 C C . ASP B 1 40 ? -27.453 -0.279 7.074 1 59.06 40 ASP B C 1
ATOM 2556 O O . ASP B 1 40 ? -26.453 -0.999 7.109 1 59.06 40 ASP B O 1
ATOM 2560 N N . HIS B 1 41 ? -28.188 -0.353 6 1 72.81 41 HIS B N 1
ATOM 2561 C CA . HIS B 1 41 ? -27.797 -0.709 4.641 1 72.81 41 HIS B CA 1
ATOM 2562 C C . HIS B 1 41 ? -26.75 0.257 4.102 1 72.81 41 HIS B C 1
ATOM 2564 O O . HIS B 1 41 ? -27 1.457 3.984 1 72.81 41 HIS B O 1
ATOM 2570 N N . ILE B 1 42 ? -25.484 -0.144 4.07 1 79.62 42 ILE B N 1
ATOM 2571 C CA . ILE B 1 42 ? -24.438 0.658 3.432 1 79.62 42 ILE B CA 1
ATOM 2572 C C . ILE B 1 42 ? -24.609 0.601 1.914 1 79.62 42 ILE B C 1
ATOM 2574 O O . ILE B 1 42 ? -24.641 -0.483 1.327 1 79.62 42 ILE B O 1
ATOM 2578 N N . PRO B 1 43 ? -24.766 1.759 1.332 1 82.81 43 PRO B N 1
ATOM 2579 C CA . PRO B 1 43 ? -24.953 1.782 -0.121 1 82.81 43 PRO B CA 1
ATOM 2580 C C . PRO B 1 43 ? -23.797 1.136 -0.876 1 82.81 43 PRO B C 1
ATOM 2582 O O . PRO B 1 43 ? -22.641 1.237 -0.449 1 82.81 43 PRO B O 1
ATOM 2585 N N . LEU B 1 44 ? -24.094 0.551 -1.994 1 84.44 44 LEU B N 1
ATOM 2586 C CA . LEU B 1 44 ? -23.109 -0.12 -2.838 1 84.44 44 LEU B CA 1
ATOM 2587 C C . LEU B 1 44 ? -22.047 0.862 -3.322 1 84.44 44 LEU B C 1
ATOM 2589 O O . LEU B 1 44 ? -20.875 0.495 -3.48 1 84.44 44 LEU B O 1
ATOM 2593 N N . SER B 1 45 ? -22.469 2.088 -3.471 1 85.69 45 SER B N 1
ATOM 2594 C CA . SER B 1 45 ? -21.516 3.1 -3.938 1 85.69 45 SER B CA 1
ATOM 2595 C C . SER B 1 45 ? -20.391 3.312 -2.93 1 85.69 45 SER B C 1
ATOM 2597 O O . SER B 1 45 ? -19.25 3.531 -3.314 1 85.69 45 SER B O 1
ATOM 2599 N N . ILE B 1 46 ? -20.719 3.184 -1.691 1 86.5 46 ILE B N 1
ATOM 2600 C CA . ILE B 1 46 ? -19.719 3.359 -0.636 1 86.5 46 ILE B CA 1
ATOM 2601 C C . ILE B 1 46 ? -18.812 2.141 -0.581 1 86.5 46 ILE B C 1
ATOM 2603 O O . ILE B 1 46 ? -17.594 2.277 -0.441 1 86.5 46 ILE B O 1
ATOM 2607 N N . ILE B 1 47 ? -19.422 1 -0.763 1 87.06 47 ILE B N 1
ATOM 2608 C CA . ILE B 1 47 ? -18.641 -0.231 -0.753 1 87.06 47 ILE B CA 1
ATOM 2609 C C . ILE B 1 47 ? -17.656 -0.227 -1.922 1 87.06 47 ILE B C 1
ATOM 2611 O O . ILE B 1 47 ? -16.484 -0.534 -1.748 1 87.06 47 ILE B O 1
ATOM 2615 N N . ASN B 1 48 ? -18.109 0.153 -3.053 1 89.25 48 ASN B N 1
ATOM 2616 C CA . ASN B 1 48 ? -17.266 0.222 -4.234 1 89.25 48 ASN B CA 1
ATOM 2617 C C . ASN B 1 48 ? -16.125 1.224 -4.051 1 89.25 48 ASN B C 1
ATOM 2619 O O . ASN B 1 48 ? -15.016 1.008 -4.539 1 89.25 48 ASN B O 1
ATOM 2623 N N . GLN B 1 49 ? -16.422 2.256 -3.334 1 91 49 GLN B N 1
ATOM 2624 C CA . GLN B 1 49 ? -15.391 3.24 -3.049 1 91 49 GLN B CA 1
ATOM 2625 C C . GLN B 1 49 ? -14.281 2.641 -2.18 1 91 49 GLN B C 1
ATOM 2627 O O . GLN B 1 49 ? -13.102 2.852 -2.439 1 91 49 GLN B O 1
ATOM 2632 N N . ILE B 1 50 ? -14.695 1.866 -1.244 1 92.69 50 ILE B N 1
ATOM 2633 C CA . ILE B 1 50 ? -13.719 1.25 -0.348 1 92.69 50 ILE B CA 1
ATOM 2634 C C . ILE B 1 50 ? -12.898 0.214 -1.111 1 92.69 50 ILE B C 1
ATOM 2636 O O . ILE B 1 50 ? -11.68 0.132 -0.942 1 92.69 50 ILE B O 1
ATOM 2640 N N . VAL B 1 51 ? -13.562 -0.514 -1.958 1 93.31 51 VAL B N 1
ATOM 2641 C CA . VAL B 1 51 ? -12.883 -1.51 -2.777 1 93.31 51 VAL B CA 1
ATOM 2642 C C . VAL B 1 51 ? -11.859 -0.822 -3.686 1 93.31 51 VAL B C 1
ATOM 2644 O O . VAL B 1 51 ? -10.719 -1.272 -3.799 1 93.31 51 VAL B O 1
ATOM 2647 N N . ASN B 1 52 ? -12.234 0.26 -4.254 1 94.5 52 ASN B N 1
ATOM 2648 C CA . ASN B 1 52 ? -11.336 0.995 -5.137 1 94.5 52 ASN B CA 1
ATOM 2649 C C . ASN B 1 52 ? -10.141 1.56 -4.379 1 94.5 52 ASN B C 1
ATOM 2651 O O . ASN B 1 52 ? -9.016 1.546 -4.883 1 94.5 52 ASN B O 1
ATOM 2655 N N . GLN B 1 53 ? -10.398 2.053 -3.176 1 95 53 GLN B N 1
ATOM 2656 C CA . GLN B 1 53 ? -9.312 2.539 -2.33 1 95 53 GLN B CA 1
ATOM 2657 C C . GLN B 1 53 ? -8.328 1.42 -2.004 1 95 53 GLN B C 1
ATOM 2659 O O . GLN B 1 53 ? -7.113 1.607 -2.105 1 95 53 GLN B O 1
ATOM 2664 N N . ARG B 1 54 ? -8.891 0.274 -1.678 1 95.19 54 ARG B N 1
ATOM 2665 C CA . ARG B 1 54 ? -8.07 -0.895 -1.386 1 95.19 54 ARG B CA 1
ATOM 2666 C C . ARG B 1 54 ? -7.207 -1.274 -2.588 1 95.19 54 ARG B C 1
ATOM 2668 O O . ARG B 1 54 ? -6.008 -1.516 -2.449 1 95.19 54 ARG B O 1
ATOM 2675 N N . ASN B 1 55 ? -7.855 -1.323 -3.736 1 96.56 55 ASN B N 1
ATOM 2676 C CA . ASN B 1 55 ? -7.164 -1.739 -4.949 1 96.56 55 ASN B CA 1
ATOM 2677 C C . ASN B 1 55 ? -6.059 -0.759 -5.328 1 96.56 55 ASN B C 1
ATOM 2679 O O . ASN B 1 55 ? -4.973 -1.17 -5.75 1 96.56 55 ASN B O 1
ATOM 2683 N N . LEU B 1 56 ? -6.301 0.492 -5.141 1 96.19 56 LEU B N 1
ATOM 2684 C CA . LEU B 1 56 ? -5.301 1.512 -5.438 1 96.19 56 LEU B CA 1
ATOM 2685 C C . LEU B 1 56 ? -4.109 1.397 -4.492 1 96.19 56 LEU B C 1
ATOM 2687 O O . LEU B 1 56 ? -2.957 1.489 -4.922 1 96.19 56 LEU B O 1
ATOM 2691 N N . LEU B 1 57 ? -4.41 1.201 -3.252 1 97.06 57 LEU B N 1
ATOM 2692 C CA . LEU B 1 57 ? -3.344 1.045 -2.27 1 97.06 57 LEU B CA 1
ATOM 2693 C C . LEU B 1 57 ? -2.506 -0.192 -2.57 1 97.06 57 LEU B C 1
ATOM 2695 O O . LEU B 1 57 ? -1.279 -0.163 -2.441 1 97.06 57 LEU B O 1
ATOM 2699 N N . SER B 1 58 ? -3.172 -1.274 -2.957 1 97.56 58 SER B N 1
ATOM 2700 C CA . SER B 1 58 ? -2.465 -2.49 -3.346 1 97.56 58 SER B CA 1
ATOM 2701 C C . SER B 1 58 ? -1.507 -2.227 -4.5 1 97.56 58 SER B C 1
ATOM 2703 O O . SER B 1 58 ? -0.345 -2.637 -4.457 1 97.56 58 SER B O 1
ATOM 2705 N N . GLN B 1 59 ? -1.966 -1.544 -5.457 1 97.44 59 GLN B N 1
ATOM 2706 C CA . GLN B 1 59 ? -1.148 -1.213 -6.617 1 97.44 59 GLN B CA 1
ATOM 2707 C C . GLN B 1 59 ? 0.038 -0.337 -6.227 1 97.44 59 GLN B C 1
ATOM 2709 O O . GLN B 1 59 ? 1.167 -0.583 -6.656 1 97.44 59 GLN B O 1
ATOM 2714 N N . GLN B 1 60 ? -0.205 0.665 -5.422 1 97.5 60 GLN B N 1
ATOM 2715 C CA . GLN B 1 60 ? 0.852 1.577 -5 1 97.5 60 GLN B CA 1
ATOM 2716 C C . GLN B 1 60 ? 1.89 0.859 -4.141 1 97.5 60 GLN B C 1
ATOM 2718 O O . GLN B 1 60 ? 3.088 1.132 -4.246 1 97.5 60 GLN B O 1
ATOM 2723 N N . LEU B 1 61 ? 1.385 -0.016 -3.287 1 97.81 61 LEU B N 1
ATOM 2724 C CA . LEU B 1 61 ? 2.309 -0.805 -2.479 1 97.81 61 LEU B CA 1
ATOM 2725 C C . LEU B 1 61 ? 3.184 -1.688 -3.361 1 97.81 61 LEU B C 1
ATOM 2727 O O . LEU B 1 61 ? 4.391 -1.799 -3.135 1 97.81 61 LEU B O 1
ATOM 2731 N N . ASN B 1 62 ? 2.568 -2.322 -4.336 1 97.94 62 ASN B N 1
ATOM 2732 C CA . ASN B 1 62 ? 3.328 -3.145 -5.273 1 97.94 62 ASN B CA 1
ATOM 2733 C C . ASN B 1 62 ? 4.426 -2.338 -5.965 1 97.94 62 ASN B C 1
ATOM 2735 O O . ASN B 1 62 ? 5.562 -2.799 -6.074 1 97.94 62 ASN B O 1
ATOM 2739 N N . GLU B 1 63 ? 4.129 -1.136 -6.387 1 97 63 GLU B N 1
ATOM 2740 C CA . GLU B 1 63 ? 5.113 -0.269 -7.031 1 97 63 GLU B CA 1
ATOM 2741 C C . GLU B 1 63 ? 6.215 0.134 -6.059 1 97 63 GLU B C 1
ATOM 2743 O O . GLU B 1 63 ? 7.391 0.194 -6.434 1 97 63 GLU B O 1
ATOM 2748 N N . ALA B 1 64 ? 5.801 0.444 -4.84 1 96.31 64 ALA B N 1
ATOM 2749 C CA . ALA B 1 64 ? 6.789 0.785 -3.818 1 96.31 64 ALA B CA 1
ATOM 2750 C C . ALA B 1 64 ? 7.746 -0.376 -3.572 1 96.31 64 ALA B C 1
ATOM 2752 O O . ALA B 1 64 ? 8.953 -0.173 -3.426 1 96.31 64 ALA B O 1
ATOM 2753 N N . ARG B 1 65 ? 7.188 -1.591 -3.559 1 96.44 65 ARG B N 1
ATOM 2754 C CA . ARG B 1 65 ? 8.008 -2.777 -3.332 1 96.44 65 ARG B CA 1
ATOM 2755 C C . ARG B 1 65 ? 8.961 -3.014 -4.492 1 96.44 65 ARG B C 1
ATOM 2757 O O . ARG B 1 65 ? 10.078 -3.496 -4.297 1 96.44 65 ARG B O 1
ATOM 2764 N N . LYS B 1 66 ? 8.531 -2.699 -5.695 1 96 66 LYS B N 1
ATOM 2765 C CA . LYS B 1 66 ? 9.43 -2.76 -6.84 1 96 66 LYS B CA 1
ATOM 2766 C C . LYS B 1 66 ? 10.625 -1.821 -6.652 1 96 66 LYS B C 1
ATOM 2768 O O . LYS B 1 66 ? 11.773 -2.229 -6.816 1 96 66 LYS B O 1
ATOM 2773 N N . THR B 1 67 ? 10.375 -0.606 -6.25 1 94.25 67 THR B N 1
ATOM 2774 C CA . THR B 1 67 ? 11.398 0.403 -6.027 1 94.25 67 THR B CA 1
ATOM 2775 C C . THR B 1 67 ? 12.367 -0.043 -4.938 1 94.25 67 THR B C 1
ATOM 2777 O O . THR B 1 67 ? 13.586 0.066 -5.098 1 94.25 67 THR B O 1
ATOM 2780 N N . ILE B 1 68 ? 11.828 -0.585 -3.877 1 93.25 68 ILE B N 1
ATOM 2781 C CA . ILE B 1 68 ? 12.664 -1.068 -2.781 1 93.25 68 ILE B CA 1
ATOM 2782 C C . ILE B 1 68 ? 13.578 -2.186 -3.279 1 93.25 68 ILE B C 1
ATOM 2784 O O . ILE B 1 68 ? 14.773 -2.184 -2.998 1 93.25 68 ILE B O 1
ATOM 2788 N N . GLY B 1 69 ? 12.961 -3.164 -3.992 1 92.44 69 GLY B N 1
ATOM 2789 C CA . GLY B 1 69 ? 13.758 -4.246 -4.543 1 92.44 69 GLY B CA 1
ATOM 2790 C C . GLY B 1 69 ? 14.891 -3.766 -5.434 1 92.44 69 GLY B C 1
ATOM 2791 O O . GLY B 1 69 ? 16 -4.277 -5.355 1 92.44 69 GLY B O 1
ATOM 2792 N N . GLN B 1 70 ? 14.641 -2.742 -6.273 1 91.94 70 GLN B N 1
ATOM 2793 C CA . GLN B 1 70 ? 15.656 -2.184 -7.164 1 91.94 70 GLN B CA 1
ATOM 2794 C C . GLN B 1 70 ? 16.766 -1.492 -6.371 1 91.94 70 GLN B C 1
ATOM 2796 O O . GLN B 1 70 ? 17.953 -1.693 -6.645 1 91.94 70 GLN B O 1
ATOM 2801 N N . LEU B 1 71 ? 16.375 -0.732 -5.359 1 87.69 71 LEU B N 1
ATOM 2802 C CA . LEU B 1 71 ? 17.344 -0.044 -4.516 1 87.69 71 LEU B CA 1
ATOM 2803 C C . LEU B 1 71 ? 18.203 -1.044 -3.744 1 87.69 71 LEU B C 1
ATOM 2805 O O . LEU B 1 71 ? 19.406 -0.847 -3.59 1 87.69 71 LEU B O 1
ATOM 2809 N N . GLN B 1 72 ? 17.594 -2.135 -3.297 1 86.88 72 GLN B N 1
ATOM 2810 C CA . GLN B 1 72 ? 18.328 -3.184 -2.592 1 86.88 72 GLN B CA 1
ATOM 2811 C C . GLN B 1 72 ? 19.328 -3.869 -3.51 1 86.88 72 GLN B C 1
ATOM 2813 O O . GLN B 1 72 ? 20.469 -4.121 -3.115 1 86.88 72 GLN B O 1
ATOM 2818 N N . CYS B 1 73 ? 18.875 -4.219 -4.715 1 87.75 73 CYS B N 1
ATOM 2819 C CA . CYS B 1 73 ? 19.75 -4.887 -5.68 1 87.75 73 CYS B CA 1
ATOM 2820 C C . CYS B 1 73 ? 20.922 -3.996 -6.07 1 87.75 73 CYS B C 1
ATOM 2822 O O . CYS B 1 73 ? 22.016 -4.492 -6.348 1 87.75 73 CYS B O 1
ATOM 2824 N N . GLU B 1 74 ? 20.766 -2.68 -6.066 1 86.62 74 GLU B N 1
ATOM 2825 C CA . GLU B 1 74 ? 21.812 -1.737 -6.418 1 86.62 74 GLU B CA 1
ATOM 2826 C C . GLU B 1 74 ? 22.828 -1.583 -5.281 1 86.62 74 GLU B C 1
ATOM 2828 O O . GLU B 1 74 ? 24 -1.278 -5.516 1 86.62 74 GLU B O 1
ATOM 2833 N N . LYS B 1 75 ? 22.422 -1.79 -4.055 1 82.44 75 LYS B N 1
ATOM 2834 C CA . LYS B 1 75 ? 23.266 -1.575 -2.877 1 82.44 75 LYS B CA 1
ATOM 2835 C C . LYS B 1 75 ? 24.094 -2.812 -2.564 1 82.44 75 LYS B C 1
ATOM 2837 O O . LYS B 1 75 ? 25.125 -2.717 -1.899 1 82.44 75 LYS B O 1
ATOM 2842 N N . SER B 1 76 ? 23.562 -3.986 -2.977 1 76.56 76 SER B N 1
ATOM 2843 C CA . SER B 1 76 ? 24.234 -5.223 -2.592 1 76.56 76 SER B CA 1
ATOM 2844 C C . SER B 1 76 ? 24.531 -6.086 -3.811 1 76.56 76 SER B C 1
ATOM 2846 O O . SER B 1 76 ? 23.922 -5.926 -4.863 1 76.56 76 SER B O 1
ATOM 2848 N N . ASP B 1 77 ? 25.469 -6.98 -3.613 1 77 77 ASP B N 1
ATOM 2849 C CA . ASP B 1 77 ? 25.828 -7.918 -4.672 1 77 77 ASP B CA 1
ATOM 2850 C C . ASP B 1 77 ? 25.031 -9.219 -4.543 1 77 77 ASP B C 1
ATOM 2852 O O . ASP B 1 77 ? 25.375 -10.227 -5.172 1 77 77 ASP B O 1
ATOM 2856 N N . GLN B 1 78 ? 24.125 -9.188 -3.807 1 76.19 78 GLN B N 1
ATOM 2857 C CA . GLN B 1 78 ? 23.297 -10.383 -3.668 1 76.19 78 GLN B CA 1
ATOM 2858 C C . GLN B 1 78 ? 22.5 -10.656 -4.941 1 76.19 78 GLN B C 1
ATOM 2860 O O . GLN B 1 78 ? 22.188 -9.727 -5.691 1 76.19 78 GLN B O 1
ATOM 2865 N N . LYS B 1 79 ? 22.141 -11.945 -5.109 1 79.19 79 LYS B N 1
ATOM 2866 C CA . LYS B 1 79 ? 21.422 -12.328 -6.324 1 79.19 79 LYS B CA 1
ATOM 2867 C C . LYS B 1 79 ? 19.922 -12.086 -6.176 1 79.19 79 LYS B C 1
ATOM 2869 O O . LYS B 1 79 ? 19.203 -11.977 -7.176 1 79.19 79 LYS B O 1
ATOM 2874 N N . THR B 1 80 ? 19.516 -12.109 -4.91 1 80.06 80 THR B N 1
ATOM 2875 C CA . THR B 1 80 ? 18.094 -11.852 -4.652 1 80.06 80 THR B CA 1
ATOM 2876 C C . THR B 1 80 ? 17.922 -10.695 -3.678 1 80.06 80 THR B C 1
ATOM 2878 O O . THR B 1 80 ? 18.828 -10.383 -2.906 1 80.06 80 THR B O 1
ATOM 2881 N N . ASN B 1 81 ? 16.781 -10.039 -3.773 1 79.19 81 ASN B N 1
ATOM 2882 C CA . ASN B 1 81 ? 16.422 -9.062 -2.752 1 79.19 81 ASN B CA 1
ATOM 2883 C C . ASN B 1 81 ? 15.828 -9.734 -1.518 1 79.19 81 ASN B C 1
ATOM 2885 O O . ASN B 1 81 ? 15.797 -10.961 -1.429 1 79.19 81 ASN B O 1
ATOM 2889 N N . SER B 1 82 ? 15.383 -8.945 -0.553 1 75.62 82 SER B N 1
ATOM 2890 C CA . SER B 1 82 ? 14.945 -9.469 0.739 1 75.62 82 SER B CA 1
ATOM 2891 C C . SER B 1 82 ? 13.633 -10.227 0.615 1 75.62 82 SER B C 1
ATOM 2893 O O . SER B 1 82 ? 13.273 -11.008 1.502 1 75.62 82 SER B O 1
ATOM 2895 N N . GLN B 1 83 ? 12.883 -10.094 -0.497 1 80.94 83 GLN B N 1
ATOM 2896 C CA . GLN B 1 83 ? 11.594 -10.758 -0.692 1 80.94 83 GLN B CA 1
ATOM 2897 C C . GLN B 1 83 ? 11.75 -12.008 -1.548 1 80.94 83 GLN B C 1
ATOM 2899 O O . GLN B 1 83 ? 10.781 -12.727 -1.789 1 80.94 83 GLN B O 1
ATOM 2904 N N . GLY B 1 84 ? 12.961 -12.258 -2.035 1 79.31 84 GLY B N 1
ATOM 2905 C CA . GLY B 1 84 ? 13.219 -13.469 -2.799 1 79.31 84 GLY B CA 1
ATOM 2906 C C . GLY B 1 84 ? 13.25 -13.234 -4.297 1 79.31 84 GLY B C 1
ATOM 2907 O O . GLY B 1 84 ? 13.438 -14.172 -5.074 1 79.31 84 GLY B O 1
ATOM 2908 N N . GLY B 1 85 ? 13.023 -11.992 -4.688 1 82.12 85 GLY B N 1
ATOM 2909 C CA . GLY B 1 85 ? 13.078 -11.688 -6.105 1 82.12 85 GLY B CA 1
ATOM 2910 C C . GLY B 1 85 ? 14.492 -11.562 -6.637 1 82.12 85 GLY B C 1
ATOM 2911 O O . GLY B 1 85 ? 15.359 -10.992 -5.973 1 82.12 85 GLY B O 1
ATOM 2912 N N . TRP B 1 86 ? 14.75 -12.125 -7.805 1 83 86 TRP B N 1
ATOM 2913 C CA . TRP B 1 86 ? 16.078 -12.133 -8.406 1 83 86 TRP B CA 1
ATOM 2914 C C . TRP B 1 86 ? 16.453 -10.742 -8.914 1 83 86 TRP B C 1
ATOM 2916 O O . TRP B 1 86 ? 15.656 -10.07 -9.562 1 83 86 TRP B O 1
ATOM 2926 N N . CYS B 1 87 ? 17.688 -10.359 -8.703 1 87.19 87 CYS B N 1
ATOM 2927 C CA . CYS B 1 87 ? 18.172 -9.07 -9.188 1 87.19 87 CYS B CA 1
ATOM 2928 C C . CYS B 1 87 ? 18.484 -9.133 -10.672 1 87.19 87 CYS B C 1
ATOM 2930 O O . CYS B 1 87 ? 18.391 -10.195 -11.297 1 87.19 87 CYS B O 1
ATOM 2932 N N . LYS B 1 88 ? 18.875 -8.125 -11.242 1 86.06 88 LYS B N 1
ATOM 2933 C CA . LYS B 1 88 ? 18.828 -7.887 -12.68 1 86.06 88 LYS B CA 1
ATOM 2934 C C . LYS B 1 88 ? 19.625 -8.953 -13.438 1 86.06 88 LYS B C 1
ATOM 2936 O O . LYS B 1 88 ? 19.078 -9.617 -14.328 1 86.06 88 LYS B O 1
ATOM 2941 N N . GLN B 1 89 ? 20.812 -9.188 -13.07 1 81.31 89 GLN B N 1
ATOM 2942 C CA . GLN B 1 89 ? 21.656 -10.117 -13.812 1 81.31 89 GLN B CA 1
ATOM 2943 C C . GLN B 1 89 ? 21.141 -11.555 -13.664 1 81.31 89 GLN B C 1
ATOM 2945 O O . GLN B 1 89 ? 21.172 -12.328 -14.625 1 81.31 89 GLN B O 1
ATOM 2950 N N . ALA B 1 90 ? 20.609 -11.836 -12.555 1 81 90 ALA B N 1
ATOM 2951 C CA . ALA B 1 90 ? 20.125 -13.188 -12.266 1 81 90 ALA B CA 1
ATOM 2952 C C . ALA B 1 90 ? 18.719 -13.391 -12.812 1 81 90 ALA B C 1
ATOM 2954 O O . ALA B 1 90 ? 18.219 -14.516 -12.836 1 81 90 ALA B O 1
ATOM 2955 N N . SER B 1 91 ? 18.094 -12.367 -13.32 1 84.31 91 SER B N 1
ATOM 2956 C CA . SER B 1 91 ? 16.703 -12.438 -13.711 1 84.31 91 SER B CA 1
ATOM 2957 C C . SER B 1 91 ? 16.562 -12.641 -15.219 1 84.31 91 SER B C 1
ATOM 2959 O O . SER B 1 91 ? 15.438 -12.758 -15.734 1 84.31 91 SER B O 1
ATOM 2961 N N . THR B 1 92 ? 17.656 -12.75 -15.922 1 83.12 92 THR B N 1
ATOM 2962 C CA . THR B 1 92 ? 17.594 -12.938 -17.359 1 83.12 92 THR B CA 1
ATOM 2963 C C . THR B 1 92 ? 17.422 -14.414 -17.703 1 83.12 92 THR B C 1
ATOM 2965 O O . THR B 1 92 ? 17.703 -15.289 -16.891 1 83.12 92 THR B O 1
ATOM 2968 N N . GLU B 1 93 ? 16.938 -14.672 -18.906 1 81.5 93 GLU B N 1
ATOM 2969 C CA . GLU B 1 93 ? 16.766 -16.047 -19.359 1 81.5 93 GLU B CA 1
ATOM 2970 C C . GLU B 1 93 ? 18.109 -16.75 -19.5 1 81.5 93 GLU B C 1
ATOM 2972 O O . GLU B 1 93 ? 18.203 -17.969 -19.312 1 81.5 93 GLU B O 1
ATOM 2977 N N . THR B 1 94 ? 19.062 -16.016 -19.75 1 73.75 94 THR B N 1
ATOM 2978 C CA . THR B 1 94 ? 20.375 -16.578 -19.984 1 73.75 94 THR B CA 1
ATOM 2979 C C . THR B 1 94 ? 21.25 -16.484 -18.75 1 73.75 94 THR B C 1
ATOM 2981 O O . THR B 1 94 ? 22.422 -16.875 -18.766 1 73.75 94 THR B O 1
ATOM 2984 N N . GLY B 1 95 ? 20.688 -16 -17.719 1 70.62 95 GLY B N 1
ATOM 2985 C CA . GLY B 1 95 ? 21.469 -15.773 -16.516 1 70.62 95 GLY B CA 1
ATOM 2986 C C . GLY B 1 95 ? 21.797 -17.047 -15.758 1 70.62 95 GLY B C 1
ATOM 2987 O O . GLY B 1 95 ? 22.578 -17.031 -14.812 1 70.62 95 GLY B O 1
ATOM 2988 N N . GLY B 1 96 ? 21.203 -18.172 -16.281 1 67.5 96 GLY B N 1
ATOM 2989 C CA . GLY B 1 96 ? 21.562 -19.469 -15.75 1 67.5 96 GLY B CA 1
ATOM 2990 C C . GLY B 1 96 ? 20.703 -19.891 -14.57 1 67.5 96 GLY B C 1
ATOM 2991 O O . GLY B 1 96 ? 20.781 -21.047 -14.125 1 67.5 96 GLY B O 1
ATOM 2992 N N . GLU B 1 97 ? 19.875 -19.031 -14.141 1 72.06 97 GLU B N 1
ATOM 2993 C CA . GLU B 1 97 ? 19.156 -19.359 -12.914 1 72.06 97 GLU B CA 1
ATOM 2994 C C . GLU B 1 97 ? 17.734 -19.812 -13.219 1 72.06 97 GLU B C 1
ATOM 2996 O O . GLU B 1 97 ? 16.969 -20.141 -12.305 1 72.06 97 GLU B O 1
ATOM 3001 N N . HIS B 1 98 ? 17.422 -19.859 -14.445 1 84.12 98 HIS B N 1
ATOM 3002 C CA . HIS B 1 98 ? 16.078 -20.25 -14.844 1 84.12 98 HIS B CA 1
ATOM 3003 C C . HIS B 1 98 ? 16.125 -21.359 -15.906 1 84.12 98 HIS B C 1
ATOM 3005 O O . HIS B 1 98 ? 16.906 -21.281 -16.859 1 84.12 98 HIS B O 1
ATOM 3011 N N . MET B 1 99 ? 15.391 -22.375 -15.609 1 86.19 99 MET B N 1
ATOM 3012 C CA . MET B 1 99 ? 15.242 -23.469 -16.562 1 86.19 99 MET B CA 1
ATOM 3013 C C . MET B 1 99 ? 13.781 -23.656 -16.953 1 86.19 99 MET B C 1
ATOM 3015 O O . MET B 1 99 ? 12.891 -23.531 -16.109 1 86.19 99 MET B O 1
ATOM 3019 N N . THR B 1 100 ? 13.641 -23.906 -18.234 1 92.81 100 THR B N 1
ATOM 3020 C CA . THR B 1 100 ? 12.297 -24.172 -18.734 1 92.81 100 THR B CA 1
ATOM 3021 C C . THR B 1 100 ? 12.172 -25.625 -19.172 1 92.81 100 THR B C 1
ATOM 3023 O O . THR B 1 100 ? 13.008 -26.141 -19.922 1 92.81 100 THR B O 1
ATOM 3026 N N . ASP B 1 101 ? 11.234 -26.312 -18.688 1 96.25 101 ASP B N 1
ATOM 3027 C CA . ASP B 1 101 ? 10.961 -27.703 -19.047 1 96.25 101 ASP B CA 1
ATOM 3028 C C . ASP B 1 101 ? 10.055 -27.781 -20.266 1 96.25 101 ASP B C 1
ATOM 3030 O O . ASP B 1 101 ? 8.828 -27.719 -20.156 1 96.25 101 ASP B O 1
ATOM 3034 N N . MET B 1 102 ? 10.625 -28.062 -21.391 1 95.25 102 MET B N 1
ATOM 3035 C CA . MET B 1 102 ? 9.906 -27.938 -22.656 1 95.25 102 MET B CA 1
ATOM 3036 C C . MET B 1 102 ? 8.875 -29.062 -22.812 1 95.25 102 MET B C 1
ATOM 3038 O O . MET B 1 102 ? 7.828 -28.859 -23.438 1 95.25 102 MET B O 1
ATOM 3042 N N . THR B 1 103 ? 9.164 -30.188 -22.297 1 96.75 103 THR B N 1
ATOM 3043 C CA . THR B 1 103 ? 8.18 -31.266 -22.359 1 96.75 103 THR B CA 1
ATOM 3044 C C . THR B 1 103 ? 7 -30.984 -21.438 1 96.75 103 THR B C 1
ATOM 3046 O O . THR B 1 103 ? 5.855 -31.297 -21.781 1 96.75 103 THR B O 1
ATOM 3049 N N . LEU B 1 104 ? 7.285 -30.422 -20.344 1 98 104 LEU B N 1
ATOM 3050 C CA . LEU B 1 104 ? 6.203 -30 -19.453 1 98 104 LEU B CA 1
ATOM 3051 C C . LEU B 1 104 ? 5.344 -28.922 -20.109 1 98 104 LEU B C 1
ATOM 3053 O O . LEU B 1 104 ? 4.125 -28.891 -19.922 1 98 104 LEU B O 1
ATOM 3057 N N . VAL B 1 105 ? 5.965 -28 -20.828 1 98.44 105 VAL B N 1
ATOM 3058 C CA . VAL B 1 105 ? 5.273 -26.922 -21.531 1 98.44 105 VAL B CA 1
ATOM 3059 C C . VAL B 1 105 ? 4.141 -27.5 -22.375 1 98.44 105 VAL B C 1
ATOM 3061 O O . VAL B 1 105 ? 3.008 -27.016 -22.328 1 98.44 105 VAL B O 1
ATOM 3064 N N . LYS B 1 106 ? 4.422 -28.516 -23.078 1 97.94 106 LYS B N 1
ATOM 3065 C CA . LYS B 1 106 ? 3.432 -29.141 -23.953 1 97.94 106 LYS B CA 1
ATOM 3066 C C . LYS B 1 106 ? 2.277 -29.734 -23.156 1 97.94 106 LYS B C 1
ATOM 3068 O O . LYS B 1 106 ? 1.109 -29.516 -23.484 1 97.94 106 LYS B O 1
ATOM 3073 N N . ALA B 1 107 ? 2.631 -30.453 -22.172 1 98.5 107 ALA B N 1
ATOM 3074 C CA . ALA B 1 107 ? 1.617 -31.078 -21.312 1 98.5 107 ALA B CA 1
ATOM 3075 C C . ALA B 1 107 ? 0.735 -30.016 -20.656 1 98.5 107 ALA B C 1
ATOM 3077 O O . ALA B 1 107 ? -0.485 -30.188 -20.578 1 98.5 107 ALA B O 1
ATOM 3078 N N . LEU B 1 108 ? 1.348 -28.938 -20.156 1 98.75 108 LEU B N 1
ATOM 3079 C CA . LEU B 1 108 ? 0.606 -27.844 -19.547 1 98.75 108 LEU B CA 1
ATOM 3080 C C . LEU B 1 108 ? -0.362 -27.219 -20.547 1 98.75 108 LEU B C 1
ATOM 3082 O O . LEU B 1 108 ? -1.528 -26.984 -20.219 1 98.75 108 LEU B O 1
ATOM 3086 N N . ALA B 1 109 ? 0.133 -26.953 -21.734 1 98.56 109 ALA B N 1
ATOM 3087 C CA . ALA B 1 109 ? -0.691 -26.328 -22.766 1 98.56 109 ALA B CA 1
ATOM 3088 C C . ALA B 1 109 ? -1.918 -27.172 -23.078 1 98.56 109 ALA B C 1
ATOM 3090 O O . ALA B 1 109 ? -3.02 -26.641 -23.266 1 98.56 109 ALA B O 1
ATOM 3091 N N . TYR B 1 110 ? -1.736 -28.422 -23.125 1 98.19 110 TYR B N 1
ATOM 3092 C CA . TYR B 1 110 ? -2.84 -29.328 -23.438 1 98.19 110 TYR B CA 1
ATOM 3093 C C . TYR B 1 110 ? -3.832 -29.375 -22.281 1 98.19 110 TYR B C 1
ATOM 3095 O O . TYR B 1 110 ? -5.043 -29.297 -22.484 1 98.19 110 TYR B O 1
ATOM 3103 N N . PHE B 1 111 ? -3.395 -29.516 -21.109 1 98.38 111 PHE B N 1
ATOM 3104 C CA . PHE B 1 111 ? -4.262 -29.594 -19.953 1 98.38 111 PHE B CA 1
ATOM 3105 C C . PHE B 1 111 ? -5.051 -28.297 -19.766 1 98.38 111 PHE B C 1
ATOM 3107 O O . PHE B 1 111 ? -6.219 -28.328 -19.391 1 98.38 111 PHE B O 1
ATOM 3114 N N . LEU B 1 112 ? -4.375 -27.156 -20.094 1 98.69 112 LEU B N 1
ATOM 3115 C CA . LEU B 1 112 ? -4.961 -25.844 -19.859 1 98.69 112 LEU B CA 1
ATOM 3116 C C . LEU B 1 112 ? -5.598 -25.297 -21.141 1 98.69 112 LEU B C 1
ATOM 3118 O O . LEU B 1 112 ? -5.727 -24.078 -21.297 1 98.69 112 LEU B O 1
ATOM 3122 N N . LYS B 1 113 ? -5.941 -26.188 -21.984 1 98.62 113 LYS B N 1
ATOM 3123 C CA . LYS B 1 113 ? -6.551 -25.781 -23.25 1 98.62 113 LYS B CA 1
ATOM 3124 C C . LYS B 1 113 ? -7.781 -24.922 -23.016 1 98.62 113 LYS B C 1
ATOM 3126 O O . LYS B 1 113 ? -8.633 -25.25 -22.188 1 98.62 113 LYS B O 1
ATOM 3131 N N . ASN B 1 114 ? -7.824 -23.75 -23.719 1 98.69 114 ASN B N 1
ATOM 3132 C CA . ASN B 1 114 ? -8.93 -22.781 -23.734 1 98.69 114 ASN B CA 1
ATOM 3133 C C . ASN B 1 114 ? -9.117 -22.125 -22.359 1 98.69 114 ASN B C 1
ATOM 3135 O O . ASN B 1 114 ? -10.195 -21.609 -22.062 1 98.69 114 ASN B O 1
ATOM 3139 N N . LYS B 1 115 ? -8.102 -22.172 -21.516 1 98.69 115 LYS B N 1
ATOM 3140 C CA . LYS B 1 115 ? -8.188 -21.578 -20.188 1 98.69 115 LYS B CA 1
ATOM 3141 C C . LYS B 1 115 ? -7.352 -20.297 -20.094 1 98.69 115 LYS B C 1
ATOM 3143 O O . LYS B 1 115 ? -6.379 -20.141 -20.828 1 98.69 115 LYS B O 1
ATOM 3148 N N . SER B 1 116 ? -7.762 -19.359 -19.25 1 98.75 116 SER B N 1
ATOM 3149 C CA . SER B 1 116 ? -6.91 -18.234 -18.859 1 98.75 116 SER B CA 1
ATOM 3150 C C . SER B 1 116 ? -5.949 -18.641 -17.734 1 98.75 116 SER B C 1
ATOM 3152 O O . SER B 1 116 ? -6.348 -19.297 -16.781 1 98.75 116 SER B O 1
ATOM 3154 N N . ILE B 1 117 ? -4.691 -18.266 -17.891 1 98.81 117 ILE B N 1
ATOM 3155 C CA . ILE B 1 117 ? -3.646 -18.672 -16.953 1 98.81 117 ILE B CA 1
ATOM 3156 C C . ILE B 1 117 ? -2.971 -17.453 -16.359 1 98.81 117 ILE B C 1
ATOM 3158 O O . ILE B 1 117 ? -2.598 -16.516 -17.094 1 98.81 117 ILE B O 1
ATOM 3162 N N . GLY B 1 118 ? -2.973 -17.359 -15.062 1 98.75 118 GLY B N 1
ATOM 3163 C CA . GLY B 1 118 ? -2.07 -16.453 -14.367 1 98.75 118 GLY B CA 1
ATOM 3164 C C . GLY B 1 118 ? -0.841 -17.156 -13.812 1 98.75 118 GLY B C 1
ATOM 3165 O O . GLY B 1 118 ? -0.956 -18.078 -13 1 98.75 118 GLY B O 1
ATOM 3166 N N . SER B 1 119 ? 0.283 -16.75 -14.289 1 98.81 119 SER B N 1
ATOM 3167 C CA . SER B 1 119 ? 1.532 -17.312 -13.773 1 98.81 119 SER B CA 1
ATOM 3168 C C . SER B 1 119 ? 2.137 -16.406 -12.703 1 98.81 119 SER B C 1
ATOM 3170 O O . SER B 1 119 ? 2.539 -15.281 -12.984 1 98.81 119 SER B O 1
ATOM 3172 N N . PHE B 1 120 ? 2.164 -16.891 -11.5 1 98.62 120 PHE B N 1
ATOM 3173 C CA . PHE B 1 120 ? 2.725 -16.172 -10.352 1 98.62 120 PHE B CA 1
ATOM 3174 C C . PHE B 1 120 ? 4.148 -16.641 -10.07 1 98.62 120 PHE B C 1
ATOM 3176 O O . PHE B 1 120 ? 4.352 -17.672 -9.422 1 98.62 120 PHE B O 1
ATOM 3183 N N . GLY B 1 121 ? 5.125 -15.891 -10.508 1 97.25 121 GLY B N 1
ATOM 3184 C CA . GLY B 1 121 ? 6.531 -16.266 -10.484 1 97.25 121 GLY B CA 1
ATOM 3185 C C . GLY B 1 121 ? 6.988 -16.938 -11.766 1 97.25 121 GLY B C 1
ATOM 3186 O O . GLY B 1 121 ? 7.438 -18.094 -11.734 1 97.25 121 GLY B O 1
ATOM 3187 N N . ASP B 1 122 ? 7.047 -16.141 -12.852 1 96.75 122 ASP B N 1
ATOM 3188 C CA . ASP B 1 122 ? 7.285 -16.734 -14.164 1 96.75 122 ASP B CA 1
ATOM 3189 C C . ASP B 1 122 ? 8.734 -16.516 -14.609 1 96.75 122 ASP B C 1
ATOM 3191 O O . ASP B 1 122 ? 9.078 -16.766 -15.766 1 96.75 122 ASP B O 1
ATOM 3195 N N . GLY B 1 123 ? 9.508 -15.914 -13.711 1 93.69 123 GLY B N 1
ATOM 3196 C CA . GLY B 1 123 ? 10.883 -15.625 -14.102 1 93.69 123 GLY B CA 1
ATOM 3197 C C . GLY B 1 123 ? 10.977 -14.758 -15.344 1 93.69 123 GLY B C 1
ATOM 3198 O O . GLY B 1 123 ? 10.352 -13.695 -15.414 1 93.69 123 GLY B O 1
ATOM 3199 N N . PRO B 1 124 ? 11.773 -15.141 -16.219 1 92.62 124 PRO B N 1
ATOM 3200 C CA . PRO B 1 124 ? 11.922 -14.32 -17.422 1 92.62 124 PRO B CA 1
ATOM 3201 C C . PRO B 1 124 ? 10.789 -14.531 -18.406 1 92.62 124 PRO B C 1
ATOM 3203 O O . PRO B 1 124 ? 10.828 -14 -19.531 1 92.62 124 PRO B O 1
ATOM 3206 N N . GLY B 1 125 ? 9.766 -15.328 -18.094 1 95.94 125 GLY B N 1
ATOM 3207 C CA . GLY B 1 125 ? 8.578 -15.461 -18.922 1 95.94 125 GLY B CA 1
ATOM 3208 C C . GLY B 1 125 ? 8.734 -16.484 -20.031 1 95.94 125 GLY B C 1
ATOM 3209 O O . GLY B 1 125 ? 8.055 -16.391 -21.047 1 95.94 125 GLY B O 1
ATOM 3210 N N . ALA B 1 126 ? 9.664 -17.422 -19.922 1 95.06 126 ALA B N 1
ATOM 3211 C CA . ALA B 1 126 ? 9.891 -18.453 -20.938 1 95.06 126 ALA B CA 1
ATOM 3212 C C . ALA B 1 126 ? 8.688 -19.375 -21.047 1 95.06 126 ALA B C 1
ATOM 3214 O O . ALA B 1 126 ? 8.305 -19.781 -22.156 1 95.06 126 ALA B O 1
ATOM 3215 N N . TYR B 1 127 ? 8.094 -19.75 -19.922 1 96.94 127 TYR B N 1
ATOM 3216 C CA . TYR B 1 127 ? 6.895 -20.578 -19.969 1 96.94 127 TYR B CA 1
ATOM 3217 C C . TYR B 1 127 ? 5.789 -19.875 -20.75 1 96.94 127 TYR B C 1
ATOM 3219 O O . TYR B 1 127 ? 5.129 -20.516 -21.594 1 96.94 127 TYR B O 1
ATOM 3227 N N . LYS B 1 128 ? 5.578 -18.578 -20.453 1 97.88 128 LYS B N 1
ATOM 3228 C CA . LYS B 1 128 ? 4.586 -17.812 -21.203 1 97.88 128 LYS B CA 1
ATOM 3229 C C . LYS B 1 128 ? 4.859 -17.891 -22.703 1 97.88 128 LYS B C 1
ATOM 3231 O O . LYS B 1 128 ? 3.975 -18.25 -23.484 1 97.88 128 LYS B O 1
ATOM 3236 N N . ARG B 1 129 ? 6.102 -17.562 -23.062 1 97.19 129 ARG B N 1
ATOM 3237 C CA . ARG B 1 129 ? 6.488 -17.547 -24.469 1 97.19 129 ARG B CA 1
ATOM 3238 C C . ARG B 1 129 ? 6.207 -18.891 -25.141 1 97.19 129 ARG B C 1
ATOM 3240 O O . ARG B 1 129 ? 5.551 -18.938 -26.188 1 97.19 129 ARG B O 1
ATOM 3247 N N . GLU B 1 130 ? 6.629 -19.984 -24.562 1 97.69 130 GLU B N 1
ATOM 3248 C CA . GLU B 1 130 ? 6.57 -21.312 -25.172 1 97.69 130 GLU B CA 1
ATOM 3249 C C . GLU B 1 130 ? 5.145 -21.859 -25.172 1 97.69 130 GLU B C 1
ATOM 3251 O O . GLU B 1 130 ? 4.727 -22.516 -26.125 1 97.69 130 GLU B O 1
ATOM 3256 N N . ILE B 1 131 ? 4.355 -21.562 -24.125 1 98.38 131 ILE B N 1
ATOM 3257 C CA . ILE B 1 131 ? 2.98 -22.047 -24.047 1 98.38 131 ILE B CA 1
ATOM 3258 C C . ILE B 1 131 ? 2.123 -21.312 -25.078 1 98.38 131 ILE B C 1
ATOM 3260 O O . ILE B 1 131 ? 1.319 -21.938 -25.781 1 98.38 131 ILE B O 1
ATOM 3264 N N . LEU B 1 132 ? 2.318 -20.016 -25.172 1 98.12 132 LEU B N 1
ATOM 3265 C CA . LEU B 1 132 ? 1.52 -19.234 -26.094 1 98.12 132 LEU B CA 1
ATOM 3266 C C . LEU B 1 132 ? 1.815 -19.625 -27.531 1 98.12 132 LEU B C 1
ATOM 3268 O O . LEU B 1 132 ? 0.925 -19.594 -28.391 1 98.12 132 LEU B O 1
ATOM 3272 N N . LYS B 1 133 ? 3.041 -20.047 -27.844 1 97.81 133 LYS B N 1
ATOM 3273 C CA . LYS B 1 133 ? 3.436 -20.469 -29.188 1 97.81 133 LYS B CA 1
ATOM 3274 C C . LYS B 1 133 ? 2.582 -21.641 -29.656 1 97.81 133 LYS B C 1
ATOM 3276 O O . LYS B 1 133 ? 2.375 -21.812 -30.859 1 97.81 133 LYS B O 1
ATOM 3281 N N . LEU B 1 134 ? 2.137 -22.422 -28.75 1 97.94 134 LEU B N 1
ATOM 3282 C CA . LEU B 1 134 ? 1.389 -23.625 -29.094 1 97.94 134 LEU B CA 1
ATOM 3283 C C . LEU B 1 134 ? -0.043 -23.281 -29.484 1 97.94 134 LEU B C 1
ATOM 3285 O O . LEU B 1 134 ? -0.74 -24.109 -30.094 1 97.94 134 LEU B O 1
ATOM 3289 N N . GLY B 1 135 ? -0.609 -22.109 -29.016 1 98.19 135 GLY B N 1
ATOM 3290 C CA . GLY B 1 135 ? -1.896 -21.609 -29.469 1 98.19 135 GLY B CA 1
ATOM 3291 C C . GLY B 1 135 ? -3.074 -22.344 -28.875 1 98.19 135 GLY B C 1
ATOM 3292 O O . GLY B 1 135 ? -4.168 -22.359 -29.438 1 98.19 135 GLY B O 1
ATOM 3293 N N . LEU B 1 136 ? -2.938 -22.953 -27.75 1 98.38 136 LEU B N 1
ATOM 3294 C CA . LEU B 1 136 ? -3.982 -23.812 -27.203 1 98.38 136 LEU B CA 1
ATOM 3295 C C . LEU B 1 136 ? -4.723 -23.109 -26.078 1 98.38 136 LEU B C 1
ATOM 3297 O O . LEU B 1 136 ? -5.902 -23.375 -25.844 1 98.38 136 LEU B O 1
ATOM 3301 N N . VAL B 1 137 ? -4.059 -22.219 -25.375 1 98.69 137 VAL B N 1
ATOM 3302 C CA . VAL B 1 137 ? -4.656 -21.609 -24.188 1 98.69 137 VAL B CA 1
ATOM 3303 C C . VAL B 1 137 ? -5.375 -20.328 -24.562 1 98.69 137 VAL B C 1
ATOM 3305 O O . VAL B 1 137 ? -5.09 -19.734 -25.609 1 98.69 137 VAL B O 1
ATOM 3308 N N . GLN B 1 138 ? -6.336 -19.875 -23.766 1 98.62 138 GLN B N 1
ATOM 3309 C CA . GLN B 1 138 ? -7.078 -18.641 -24.016 1 98.62 138 GLN B CA 1
ATOM 3310 C C . GLN B 1 138 ? -6.207 -17.422 -23.781 1 98.62 138 GLN B C 1
ATOM 3312 O O . GLN B 1 138 ? -6.207 -16.484 -24.578 1 98.62 138 GLN B O 1
ATOM 3317 N N . SER B 1 139 ? -5.52 -17.375 -22.672 1 98.62 139 SER B N 1
ATOM 3318 C CA . SER B 1 139 ? -4.621 -16.281 -22.328 1 98.62 139 SER B CA 1
ATOM 3319 C C . SER B 1 139 ? -3.607 -16.703 -21.281 1 98.62 139 SER B C 1
ATOM 3321 O O . SER B 1 139 ? -3.807 -17.703 -20.578 1 98.62 139 SER B O 1
ATOM 3323 N N . TYR B 1 140 ? -2.533 -16.031 -21.281 1 98.69 140 TYR B N 1
ATOM 3324 C CA . TYR B 1 140 ? -1.452 -16.234 -20.328 1 98.69 140 TYR B CA 1
ATOM 3325 C C . TYR B 1 140 ? -0.89 -14.906 -19.844 1 98.69 140 TYR B C 1
ATOM 3327 O O . TYR B 1 140 ? -0.307 -14.148 -20.625 1 98.69 140 TYR B O 1
ATOM 3335 N N . THR B 1 141 ? -1.085 -14.578 -18.562 1 98.62 141 THR B N 1
ATOM 3336 C CA . THR B 1 141 ? -0.519 -13.383 -17.938 1 98.62 141 THR B CA 1
ATOM 3337 C C . THR B 1 141 ? 0.583 -13.766 -16.953 1 98.62 141 THR B C 1
ATOM 3339 O O . THR B 1 141 ? 0.37 -14.594 -16.062 1 98.62 141 THR B O 1
ATOM 3342 N N . SER B 1 142 ? 1.733 -13.18 -17.125 1 98.38 142 SER B N 1
ATOM 3343 C CA . SER B 1 142 ? 2.902 -13.555 -16.344 1 98.38 142 SER B CA 1
ATOM 3344 C C . SER B 1 142 ? 3.27 -12.461 -15.344 1 98.38 142 SER B C 1
ATOM 3346 O O . SER B 1 142 ? 3.348 -11.289 -15.703 1 98.38 142 SER B O 1
ATOM 3348 N N . PHE B 1 143 ? 3.49 -12.898 -14.078 1 98.31 143 PHE B N 1
ATOM 3349 C CA . PHE B 1 143 ? 3.957 -12.023 -13.008 1 98.31 143 PHE B CA 1
ATOM 3350 C C . PHE B 1 143 ? 5.223 -12.57 -12.367 1 98.31 143 PHE B C 1
ATOM 3352 O O . PHE B 1 143 ? 5.43 -13.789 -12.328 1 98.31 143 PHE B O 1
ATOM 3359 N N . ASP B 1 144 ? 6.031 -11.719 -11.859 1 97.69 144 ASP B N 1
ATOM 3360 C CA . ASP B 1 144 ? 7.207 -12.125 -11.094 1 97.69 144 ASP B CA 1
ATOM 3361 C C . ASP B 1 144 ? 7.637 -11.031 -10.125 1 97.69 144 ASP B C 1
ATOM 3363 O O . ASP B 1 144 ? 7.477 -9.844 -10.406 1 97.69 144 ASP B O 1
ATOM 3367 N N . GLY B 1 145 ? 8.219 -11.469 -8.992 1 96.62 145 GLY B N 1
ATOM 3368 C CA . GLY B 1 145 ? 8.633 -10.523 -7.961 1 96.62 145 GLY B CA 1
ATOM 3369 C C . GLY B 1 145 ? 10.047 -10 -8.172 1 96.62 145 GLY B C 1
ATOM 3370 O O . GLY B 1 145 ? 10.562 -9.242 -7.348 1 96.62 145 GLY B O 1
ATOM 3371 N N . ALA B 1 146 ? 10.727 -10.453 -9.188 1 93.62 146 ALA B N 1
ATOM 3372 C CA . ALA B 1 146 ? 12.031 -9.891 -9.523 1 93.62 146 ALA B CA 1
ATOM 3373 C C . ALA B 1 146 ? 11.914 -8.43 -9.922 1 93.62 146 ALA B C 1
ATOM 3375 O O . ALA B 1 146 ? 11.219 -8.094 -10.883 1 93.62 146 ALA B O 1
ATOM 3376 N N . PRO B 1 147 ? 12.625 -7.562 -9.219 1 94.12 147 PRO B N 1
ATOM 3377 C CA . PRO B 1 147 ? 12.375 -6.129 -9.383 1 94.12 147 PRO B CA 1
ATOM 3378 C C . PRO B 1 147 ? 12.648 -5.641 -10.805 1 94.12 147 PRO B C 1
ATOM 3380 O O . PRO B 1 147 ? 12.109 -4.609 -11.219 1 94.12 147 PRO B O 1
ATOM 3383 N N . TYR B 1 148 ? 13.398 -6.277 -11.672 1 93.75 148 TYR B N 1
ATOM 3384 C CA . TYR B 1 148 ? 13.75 -5.852 -13.023 1 93.75 148 TYR B CA 1
ATOM 3385 C C . TYR B 1 148 ? 13.117 -6.762 -14.062 1 93.75 148 TYR B C 1
ATOM 3387 O O . TYR B 1 148 ? 13.492 -6.734 -15.234 1 93.75 148 TYR B O 1
ATOM 3395 N N . CYS B 1 149 ? 12.18 -7.504 -13.656 1 94.44 149 CYS B N 1
ATOM 3396 C CA . CYS B 1 149 ? 11.656 -8.555 -14.523 1 94.44 149 CYS B CA 1
ATOM 3397 C C . CYS B 1 149 ? 11.039 -7.961 -15.781 1 94.44 149 CYS B C 1
ATOM 3399 O O . CYS B 1 149 ? 11.117 -8.555 -16.859 1 94.44 149 CYS B O 1
ATOM 3401 N N . GLU B 1 150 ? 10.398 -6.805 -15.688 1 95.5 150 GLU B N 1
ATOM 3402 C CA . GLU B 1 150 ? 9.781 -6.195 -16.859 1 95.5 150 GLU B CA 1
ATOM 3403 C C . GLU B 1 150 ? 10.82 -5.844 -17.922 1 95.5 150 GLU B C 1
ATOM 3405 O O . GLU B 1 150 ? 10.609 -6.07 -19.109 1 95.5 150 GLU B O 1
ATOM 3410 N N . GLU B 1 151 ? 11.93 -5.363 -17.469 1 93.06 151 GLU B N 1
ATOM 3411 C CA . GLU B 1 151 ? 13.039 -5.023 -18.359 1 93.06 151 GLU B CA 1
ATOM 3412 C C . GLU B 1 151 ? 13.703 -6.277 -18.922 1 93.06 151 GLU B C 1
ATOM 3414 O O . GLU B 1 151 ? 13.891 -6.402 -20.125 1 93.06 151 GLU B O 1
ATOM 3419 N N . THR B 1 152 ? 14.016 -7.211 -18.062 1 91.62 152 THR B N 1
ATOM 3420 C CA . THR B 1 152 ? 14.805 -8.375 -18.438 1 91.62 152 THR B CA 1
ATOM 3421 C C . THR B 1 152 ? 13.992 -9.32 -19.312 1 91.62 152 THR B C 1
ATOM 3423 O O . THR B 1 152 ? 14.555 -10.125 -20.062 1 91.62 152 THR B O 1
ATOM 3426 N N . SER B 1 153 ? 12.688 -9.242 -19.203 1 94.19 153 SER B N 1
ATOM 3427 C CA . SER B 1 153 ? 11.812 -10.102 -20.016 1 94.19 153 SER B CA 1
ATOM 3428 C C . SER B 1 153 ? 11.305 -9.367 -21.25 1 94.19 153 SER B C 1
ATOM 3430 O O . SER B 1 153 ? 10.5 -9.898 -22 1 94.19 153 SER B O 1
ATOM 3432 N N . GLU B 1 154 ? 11.727 -8.133 -21.406 1 92.88 154 GLU B N 1
ATOM 3433 C CA . GLU B 1 154 ? 11.297 -7.281 -22.516 1 92.88 154 GLU B CA 1
ATOM 3434 C C . GLU B 1 154 ? 9.781 -7.105 -22.531 1 92.88 154 GLU B C 1
ATOM 3436 O O . GLU B 1 154 ? 9.148 -7.211 -23.578 1 92.88 154 GLU B O 1
ATOM 3441 N N . GLY B 1 155 ? 9.164 -7.031 -21.328 1 94.25 155 GLY B N 1
ATOM 3442 C CA . GLY B 1 155 ? 7.762 -6.684 -21.188 1 94.25 155 GLY B CA 1
ATOM 3443 C C . GLY B 1 155 ? 6.855 -7.898 -21.094 1 94.25 155 GLY B C 1
ATOM 3444 O O . GLY B 1 155 ? 5.648 -7.762 -20.891 1 94.25 155 GLY B O 1
ATOM 3445 N N . ARG B 1 156 ? 7.367 -9.156 -21.156 1 94.5 156 ARG B N 1
ATOM 3446 C CA . ARG B 1 156 ? 6.551 -10.367 -21.094 1 94.5 156 ARG B CA 1
ATOM 3447 C C . ARG B 1 156 ? 5.988 -10.586 -19.703 1 94.5 156 ARG B C 1
ATOM 3449 O O . ARG B 1 156 ? 4.91 -11.164 -19.547 1 94.5 156 ARG B O 1
ATOM 3456 N N . VAL B 1 157 ? 6.727 -10.125 -18.766 1 97.25 157 VAL B N 1
ATOM 3457 C CA . VAL B 1 157 ? 6.391 -10.391 -17.375 1 97.25 157 VAL B CA 1
ATOM 3458 C C . VAL B 1 157 ? 6.125 -9.078 -16.641 1 97.25 157 VAL B C 1
ATOM 3460 O O . VAL B 1 157 ? 6.855 -8.102 -16.828 1 97.25 157 VAL B O 1
ATOM 3463 N N . VAL B 1 158 ? 5.109 -9 -15.875 1 97.62 158 VAL B N 1
ATOM 3464 C CA . VAL B 1 158 ? 4.758 -7.828 -15.078 1 97.62 158 VAL B CA 1
ATOM 3465 C C . VAL B 1 158 ? 5.223 -8.023 -13.633 1 97.62 158 VAL B C 1
ATOM 3467 O O . VAL B 1 158 ? 5.07 -9.109 -13.07 1 97.62 158 VAL B O 1
ATOM 3470 N N . PHE B 1 159 ? 5.793 -7.031 -13.055 1 97.81 159 PHE B N 1
ATOM 3471 C CA . PHE B 1 159 ? 6.246 -7.125 -11.672 1 97.81 159 PHE B CA 1
ATOM 3472 C C . PHE B 1 159 ? 5.062 -7.301 -10.727 1 97.81 159 PHE B C 1
ATOM 3474 O O . PHE B 1 159 ? 4.051 -6.613 -10.859 1 97.81 159 PHE B O 1
ATOM 3481 N N . MET B 1 160 ? 5.203 -8.18 -9.844 1 98.19 160 MET B N 1
ATOM 3482 C CA . MET B 1 160 ? 4.258 -8.391 -8.75 1 98.19 160 MET B CA 1
ATOM 3483 C C . MET B 1 160 ? 4.949 -9.016 -7.547 1 98.19 160 MET B C 1
ATOM 3485 O O . MET B 1 160 ? 5.523 -10.102 -7.648 1 98.19 160 MET B O 1
ATOM 3489 N N . ASP B 1 161 ? 4.938 -8.336 -6.426 1 97.81 161 ASP B N 1
ATOM 3490 C CA . ASP B 1 161 ? 5.473 -8.875 -5.18 1 97.81 161 ASP B CA 1
ATOM 3491 C C . ASP B 1 161 ? 4.469 -9.82 -4.516 1 97.81 161 ASP B C 1
ATOM 3493 O O . ASP B 1 161 ? 3.443 -9.375 -3.992 1 97.81 161 ASP B O 1
ATOM 3497 N N . LEU B 1 162 ? 4.77 -11.023 -4.492 1 97.69 162 LEU B N 1
ATOM 3498 C CA . LEU B 1 162 ? 3.842 -12.023 -3.984 1 97.69 162 LEU B CA 1
ATOM 3499 C C . LEU B 1 162 ? 3.93 -12.133 -2.465 1 97.69 162 LEU B C 1
ATOM 3501 O O . LEU B 1 162 ? 3.209 -12.914 -1.849 1 97.69 162 LEU B O 1
ATOM 3505 N N . THR B 1 163 ? 4.785 -11.312 -1.82 1 96.69 163 THR B N 1
ATOM 3506 C CA . THR B 1 163 ? 4.918 -11.328 -0.367 1 96.69 163 THR B CA 1
ATOM 3507 C C . THR B 1 163 ? 4.043 -10.25 0.268 1 96.69 163 THR B C 1
ATOM 3509 O O . THR B 1 163 ? 4.078 -10.055 1.484 1 96.69 163 THR B O 1
ATOM 3512 N N . ILE B 1 164 ? 3.283 -9.492 -0.494 1 96.88 164 ILE B N 1
ATOM 3513 C CA . ILE B 1 164 ? 2.258 -8.578 -0.007 1 96.88 164 ILE B CA 1
ATOM 3514 C C . ILE B 1 164 ? 0.904 -8.945 -0.607 1 96.88 164 ILE B C 1
ATOM 3516 O O . ILE B 1 164 ? 0.839 -9.57 -1.67 1 96.88 164 ILE B O 1
ATOM 3520 N N . PRO B 1 165 ? -0.203 -8.602 0.086 1 96.62 165 PRO B N 1
ATOM 3521 C CA . PRO B 1 165 ? -1.511 -8.914 -0.495 1 96.62 165 PRO B CA 1
ATOM 3522 C C . PRO B 1 165 ? -1.758 -8.18 -1.815 1 96.62 165 PRO B C 1
ATOM 3524 O O . PRO B 1 165 ? -1.483 -6.984 -1.925 1 96.62 165 PRO B O 1
ATOM 3527 N N . GLN B 1 166 ? -2.234 -8.883 -2.758 1 97.19 166 GLN B N 1
ATOM 3528 C CA . GLN B 1 166 ? -2.545 -8.336 -4.074 1 97.19 166 GLN B CA 1
ATOM 3529 C C . GLN B 1 166 ? -4.051 -8.281 -4.305 1 97.19 166 GLN B C 1
ATOM 3531 O O . GLN B 1 166 ? -4.738 -9.297 -4.195 1 97.19 166 GLN B O 1
ATOM 3536 N N . TYR B 1 167 ? -4.562 -7.137 -4.559 1 96.06 167 TYR B N 1
ATOM 3537 C CA . TYR B 1 167 ? -5.965 -6.906 -4.883 1 96.06 167 TYR B CA 1
ATOM 3538 C C . TYR B 1 167 ? -6.105 -6.164 -6.207 1 96.06 167 TYR B C 1
ATOM 3540 O O . TYR B 1 167 ? -5.172 -5.492 -6.652 1 96.06 167 TYR B O 1
ATOM 3548 N N . GLY B 1 168 ? -7.246 -6.312 -6.855 1 93.62 168 GLY B N 1
ATOM 3549 C CA . GLY B 1 168 ? -7.547 -5.566 -8.062 1 93.62 168 GLY B CA 1
ATOM 3550 C C . GLY B 1 168 ? -6.996 -6.211 -9.32 1 93.62 168 GLY B C 1
ATOM 3551 O O . GLY B 1 168 ? -6.996 -5.602 -10.391 1 93.62 168 GLY B O 1
ATOM 3552 N N . ILE B 1 169 ? -6.457 -7.371 -9.164 1 94.19 169 ILE B N 1
ATOM 3553 C CA . ILE B 1 169 ? -5.98 -8.164 -10.297 1 94.19 169 ILE B CA 1
ATOM 3554 C C . ILE B 1 169 ? -7.051 -9.172 -10.703 1 94.19 169 ILE B C 1
ATOM 3556 O O . ILE B 1 169 ? -7.77 -9.703 -9.852 1 94.19 169 ILE B O 1
ATOM 3560 N N . GLN B 1 170 ? -7.121 -9.398 -11.922 1 93.5 170 GLN B N 1
ATOM 3561 C CA . GLN B 1 170 ? -8.141 -10.328 -12.406 1 93.5 170 GLN B CA 1
ATOM 3562 C C . GLN B 1 170 ? -7.902 -11.734 -11.867 1 93.5 170 GLN B C 1
ATOM 3564 O O . GLN B 1 170 ? -6.785 -12.078 -11.484 1 93.5 170 GLN B O 1
ATOM 3569 N N . GLN B 1 171 ? -9.008 -12.469 -11.891 1 95.44 171 GLN B N 1
ATOM 3570 C CA . GLN B 1 171 ? -8.898 -13.898 -11.617 1 95.44 171 GLN B CA 1
ATOM 3571 C C . GLN B 1 171 ? -8.594 -14.68 -12.891 1 95.44 171 GLN B C 1
ATOM 3573 O O . GLN B 1 171 ? -8.805 -14.172 -14 1 95.44 171 GLN B O 1
ATOM 3578 N N . PHE B 1 172 ? -8.07 -15.844 -12.695 1 97.19 172 PHE B N 1
ATOM 3579 C CA . PHE B 1 172 ? -7.727 -16.75 -13.789 1 97.19 172 PHE B CA 1
ATOM 3580 C C . PHE B 1 172 ? -8.359 -18.125 -13.586 1 97.19 172 PHE B C 1
ATOM 3582 O O . PHE B 1 172 ? -8.617 -18.516 -12.453 1 97.19 172 PHE B O 1
ATOM 3589 N N . ASP B 1 173 ? -8.664 -18.734 -14.688 1 97.75 173 ASP B N 1
ATOM 3590 C CA . ASP B 1 173 ? -9.133 -20.109 -14.539 1 97.75 173 ASP B CA 1
ATOM 3591 C C . ASP B 1 173 ? -8.141 -20.953 -13.734 1 97.75 173 ASP B C 1
ATOM 3593 O O . ASP B 1 173 ? -8.523 -21.641 -12.797 1 97.75 173 ASP B O 1
ATOM 3597 N N . TRP B 1 174 ? -6.871 -20.766 -14.07 1 98.44 174 TRP B N 1
ATOM 3598 C CA . TRP B 1 174 ? -5.816 -21.516 -13.391 1 98.44 174 TRP B CA 1
ATOM 3599 C C . TRP B 1 174 ? -4.652 -20.594 -13.023 1 98.44 174 TRP B C 1
ATOM 3601 O O . TRP B 1 174 ? -4.297 -19.703 -13.789 1 98.44 174 TRP B O 1
ATOM 3611 N N . ILE B 1 175 ? -4.102 -20.844 -11.859 1 98.75 175 ILE B N 1
ATOM 3612 C CA . ILE B 1 175 ? -2.84 -20.234 -11.477 1 98.75 175 ILE B CA 1
ATOM 3613 C C . ILE B 1 175 ? -1.702 -21.234 -11.617 1 98.75 175 ILE B C 1
ATOM 3615 O O . ILE B 1 175 ? -1.841 -22.391 -11.227 1 98.75 175 ILE B O 1
ATOM 3619 N N . LEU B 1 176 ? -0.698 -20.844 -12.242 1 98.88 176 LEU B N 1
ATOM 3620 C CA . LEU B 1 176 ? 0.556 -21.578 -12.344 1 98.88 176 LEU B CA 1
ATOM 3621 C C . LEU B 1 176 ? 1.649 -20.906 -11.516 1 98.88 176 LEU B C 1
ATOM 3623 O O . LEU B 1 176 ? 1.897 -19.719 -11.664 1 98.88 176 LEU B O 1
ATOM 3627 N N . SER B 1 177 ? 2.25 -21.594 -10.578 1 98.75 177 SER B N 1
ATOM 3628 C CA . SER B 1 177 ? 3.363 -21.094 -9.781 1 98.75 177 SER B CA 1
ATOM 3629 C C . SER B 1 177 ? 4.445 -22.156 -9.609 1 98.75 177 SER B C 1
ATOM 3631 O O . SER B 1 177 ? 4.387 -22.969 -8.688 1 98.75 177 SER B O 1
ATOM 3633 N N . LEU B 1 178 ? 5.496 -22.141 -10.438 1 97.31 178 LEU B N 1
ATOM 3634 C CA . LEU B 1 178 ? 6.551 -23.141 -10.5 1 97.31 178 LEU B CA 1
ATOM 3635 C C . LEU B 1 178 ? 7.871 -22.578 -9.984 1 97.31 178 LEU B C 1
ATOM 3637 O O . LEU B 1 178 ? 8.328 -21.531 -10.453 1 97.31 178 LEU B O 1
ATOM 3641 N N . GLU B 1 179 ? 8.422 -23.297 -9.016 1 94.25 179 GLU B N 1
ATOM 3642 C CA . GLU B 1 179 ? 9.734 -22.938 -8.477 1 94.25 179 GLU B CA 1
ATOM 3643 C C . GLU B 1 179 ? 9.719 -21.547 -7.863 1 94.25 179 GLU B C 1
ATOM 3645 O O . GLU B 1 179 ? 10.609 -20.734 -8.125 1 94.25 179 GLU B O 1
ATOM 3650 N N . VAL B 1 180 ? 8.719 -21.203 -7.117 1 96.31 180 VAL B N 1
ATOM 3651 C CA . VAL B 1 180 ? 8.547 -19.891 -6.516 1 96.31 180 VAL B CA 1
ATOM 3652 C C . VAL B 1 180 ? 8.461 -20.016 -4.996 1 96.31 180 VAL B C 1
ATOM 3654 O O . VAL B 1 180 ? 9.188 -19.344 -4.266 1 96.31 180 VAL B O 1
ATOM 3657 N N . ALA B 1 181 ? 7.672 -20.984 -4.477 1 96.88 181 ALA B N 1
ATOM 3658 C CA . ALA B 1 181 ? 7.316 -21.109 -3.064 1 96.88 181 ALA B CA 1
ATOM 3659 C C . ALA B 1 181 ? 8.562 -21.281 -2.199 1 96.88 181 ALA B C 1
ATOM 3661 O O . ALA B 1 181 ? 8.633 -20.734 -1.096 1 96.88 181 ALA B O 1
ATOM 3662 N N . GLU B 1 182 ? 9.586 -21.984 -2.652 1 93.94 182 GLU B N 1
ATOM 3663 C CA . GLU B 1 182 ? 10.797 -22.266 -1.888 1 93.94 182 GLU B CA 1
ATOM 3664 C C . GLU B 1 182 ? 11.648 -21 -1.732 1 93.94 182 GLU B C 1
ATOM 3666 O O . GLU B 1 182 ? 12.539 -20.953 -0.881 1 93.94 182 GLU B O 1
ATOM 3671 N N . HIS B 1 183 ? 11.383 -20.016 -2.523 1 92.12 183 HIS B N 1
ATOM 3672 C CA . HIS B 1 183 ? 12.133 -18.766 -2.463 1 92.12 183 HIS B CA 1
ATOM 3673 C C . HIS B 1 183 ? 11.406 -17.719 -1.62 1 92.12 183 HIS B C 1
ATOM 3675 O O . HIS B 1 183 ? 11.961 -16.656 -1.33 1 92.12 183 HIS B O 1
ATOM 3681 N N . ILE B 1 184 ? 10.156 -17.969 -1.282 1 93.5 184 ILE B N 1
ATOM 3682 C CA . ILE B 1 184 ? 9.383 -17.062 -0.44 1 93.5 184 ILE B CA 1
ATOM 3683 C C . ILE B 1 184 ? 9.781 -17.25 1.021 1 93.5 184 ILE B C 1
ATOM 3685 O O . ILE B 1 184 ? 9.672 -18.344 1.565 1 93.5 184 ILE B O 1
ATOM 3689 N N . PRO B 1 185 ? 10.266 -16.219 1.694 1 92.06 185 PRO B N 1
ATOM 3690 C CA . PRO B 1 185 ? 10.531 -16.375 3.125 1 92.06 185 PRO B CA 1
ATOM 3691 C C . PRO B 1 185 ? 9.328 -16.891 3.9 1 92.06 185 PRO B C 1
ATOM 3693 O O . PRO B 1 185 ? 8.195 -16.516 3.617 1 92.06 185 PRO B O 1
ATOM 3696 N N . LYS B 1 186 ? 9.562 -17.703 4.883 1 92.56 186 LYS B N 1
ATOM 3697 C CA . LYS B 1 186 ? 8.523 -18.391 5.652 1 92.56 186 LYS B CA 1
ATOM 3698 C C . LYS B 1 186 ? 7.52 -17.391 6.23 1 92.56 186 LYS B C 1
ATOM 3700 O O . LYS B 1 186 ? 6.32 -17.672 6.277 1 92.56 186 LYS B O 1
ATOM 3705 N N . ALA B 1 187 ? 8.008 -16.266 6.633 1 93.06 187 ALA B N 1
ATOM 3706 C CA . ALA B 1 187 ? 7.16 -15.25 7.25 1 93.06 187 ALA B CA 1
ATOM 3707 C C . ALA B 1 187 ? 6.059 -14.805 6.297 1 93.06 187 ALA B C 1
ATOM 3709 O O . ALA B 1 187 ? 5.023 -14.297 6.73 1 93.06 187 ALA B O 1
ATOM 3710 N N . TYR B 1 188 ? 6.242 -15.016 4.973 1 95.38 188 TYR B N 1
ATOM 3711 C CA . TYR B 1 188 ? 5.293 -14.516 3.986 1 95.38 188 TYR B CA 1
ATOM 3712 C C . TYR B 1 188 ? 4.574 -15.664 3.285 1 95.38 188 TYR B C 1
ATOM 3714 O O . TYR B 1 188 ? 3.842 -15.445 2.316 1 95.38 188 TYR B O 1
ATOM 3722 N N . GLU B 1 189 ? 4.73 -16.859 3.729 1 96.44 189 GLU B N 1
ATOM 3723 C CA . GLU B 1 189 ? 4.152 -18.047 3.107 1 96.44 189 GLU B CA 1
ATOM 3724 C C . GLU B 1 189 ? 2.637 -17.922 2.988 1 96.44 189 GLU B C 1
ATOM 3726 O O . GLU B 1 189 ? 2.07 -18.188 1.923 1 96.44 189 GLU B O 1
ATOM 3731 N N . ASN B 1 190 ? 2.043 -17.5 4.059 1 96.5 190 ASN B N 1
ATOM 3732 C CA . ASN B 1 190 ? 0.587 -17.406 4.066 1 96.5 190 ASN B CA 1
ATOM 3733 C C . ASN B 1 190 ? 0.087 -16.359 3.078 1 96.5 190 ASN B C 1
ATOM 3735 O O . ASN B 1 190 ? -0.928 -16.562 2.41 1 96.5 190 ASN B O 1
ATOM 3739 N N . ILE B 1 191 ? 0.732 -15.227 3.029 1 96.81 191 ILE B N 1
ATOM 3740 C CA . ILE B 1 191 ? 0.344 -14.172 2.104 1 96.81 191 ILE B CA 1
ATOM 3741 C C . ILE B 1 191 ? 0.492 -14.664 0.666 1 96.81 191 ILE B C 1
ATOM 3743 O O . ILE B 1 191 ? -0.378 -14.422 -0.174 1 96.81 191 ILE B O 1
ATOM 3747 N N . TYR B 1 192 ? 1.563 -15.367 0.375 1 97.56 192 TYR B N 1
ATOM 3748 C CA . TYR B 1 192 ? 1.812 -15.961 -0.935 1 97.56 192 TYR B CA 1
ATOM 3749 C C . TYR B 1 192 ? 0.683 -16.906 -1.329 1 97.56 192 TYR B C 1
ATOM 3751 O O . TYR B 1 192 ? 0.097 -16.766 -2.406 1 97.56 192 TYR B O 1
ATOM 3759 N N . LEU B 1 193 ? 0.334 -17.703 -0.424 1 97.94 193 LEU B N 1
ATOM 3760 C CA . LEU B 1 193 ? -0.713 -18.688 -0.688 1 97.94 193 LEU B CA 1
ATOM 3761 C C . LEU B 1 193 ? -2.07 -18 -0.83 1 97.94 193 LEU B C 1
ATOM 3763 O O . LEU B 1 193 ? -2.859 -18.359 -1.709 1 97.94 193 LEU B O 1
ATOM 3767 N N . ASP B 1 194 ? -2.354 -17.047 -0.026 1 96.19 194 ASP B N 1
ATOM 3768 C CA . ASP B 1 194 ? -3.605 -16.297 -0.121 1 96.19 194 ASP B CA 1
ATOM 3769 C C . ASP B 1 194 ? -3.75 -15.641 -1.489 1 96.19 194 ASP B C 1
ATOM 3771 O O . ASP B 1 194 ? -4.852 -15.57 -2.039 1 96.19 194 ASP B O 1
ATOM 3775 N N . ASN B 1 195 ? -2.637 -15.109 -2.002 1 97.38 195 ASN B N 1
ATOM 3776 C CA . ASN B 1 195 ? -2.654 -14.547 -3.348 1 97.38 195 ASN B CA 1
ATOM 3777 C C . ASN B 1 195 ? -3.037 -15.586 -4.391 1 97.38 195 ASN B C 1
ATOM 3779 O O . ASN B 1 195 ? -3.818 -15.305 -5.301 1 97.38 195 ASN B O 1
ATOM 3783 N N . LEU B 1 196 ? -2.479 -16.781 -4.254 1 98.06 196 LEU B N 1
ATOM 3784 C CA . LEU B 1 196 ? -2.828 -17.844 -5.188 1 98.06 196 LEU B CA 1
ATOM 3785 C C . LEU B 1 196 ? -4.312 -18.188 -5.098 1 98.06 196 LEU B C 1
ATOM 3787 O O . LEU B 1 196 ? -5.004 -18.234 -6.117 1 98.06 196 LEU B O 1
ATOM 3791 N N . PHE B 1 197 ? -4.809 -18.359 -3.867 1 96.25 197 PHE B N 1
ATOM 3792 C CA . PHE B 1 197 ? -6.188 -18.766 -3.629 1 96.25 197 PHE B CA 1
ATOM 3793 C C . PHE B 1 197 ? -7.16 -17.734 -4.184 1 96.25 197 PHE B C 1
ATOM 3795 O O . PHE B 1 197 ? -8.141 -18.094 -4.84 1 96.25 197 PHE B O 1
ATOM 3802 N N . ARG B 1 198 ? -6.867 -16.516 -3.967 1 94.12 198 ARG B N 1
ATOM 3803 C CA . ARG B 1 198 ? -7.77 -15.422 -4.312 1 94.12 198 ARG B CA 1
ATOM 3804 C C . ARG B 1 198 ? -7.961 -15.32 -5.82 1 94.12 198 ARG B C 1
ATOM 3806 O O . ARG B 1 198 ? -9.039 -14.969 -6.293 1 94.12 198 ARG B O 1
ATOM 3813 N N . HIS B 1 199 ? -6.996 -15.766 -6.578 1 96.31 199 HIS B N 1
ATOM 3814 C CA . HIS B 1 199 ? -7.02 -15.453 -8 1 96.31 199 HIS B CA 1
ATOM 3815 C C . HIS B 1 199 ? -7.254 -16.703 -8.844 1 96.31 199 HIS B C 1
ATOM 3817 O O . HIS B 1 199 ? -7.336 -16.625 -10.07 1 96.31 199 HIS B O 1
ATOM 3823 N N . ALA B 1 200 ? -7.414 -17.828 -8.172 1 96.62 200 ALA B N 1
ATOM 3824 C CA . ALA B 1 200 ? -7.637 -19.078 -8.883 1 96.62 200 ALA B CA 1
ATOM 3825 C C . ALA B 1 200 ? -9.117 -19.453 -8.891 1 96.62 200 ALA B C 1
ATOM 3827 O O . ALA B 1 200 ? -9.703 -19.719 -7.84 1 96.62 200 ALA B O 1
ATOM 3828 N N . LYS B 1 201 ? -9.68 -19.578 -10.086 1 95 201 LYS B N 1
ATOM 3829 C CA . LYS B 1 201 ? -11.094 -19.922 -10.188 1 95 201 LYS B CA 1
ATOM 3830 C C . LYS B 1 201 ? -11.297 -21.438 -10.117 1 95 201 LYS B C 1
ATOM 3832 O O . LYS B 1 201 ? -12.188 -21.906 -9.422 1 95 201 LYS B O 1
ATOM 3837 N N . GLU B 1 202 ? -10.453 -22.156 -10.852 1 96.81 202 GLU B N 1
ATOM 3838 C CA . GLU B 1 202 ? -10.672 -23.594 -11 1 96.81 202 GLU B CA 1
ATOM 3839 C C . GLU B 1 202 ? -9.602 -24.391 -10.258 1 96.81 202 GLU B C 1
ATOM 3841 O O . GLU B 1 202 ? -9.883 -25.469 -9.719 1 96.81 202 GLU B O 1
ATOM 3846 N N . GLY B 1 203 ? -8.359 -23.844 -10.328 1 98.06 203 GLY B N 1
ATOM 3847 C CA . GLY B 1 203 ? -7.32 -24.609 -9.672 1 98.06 203 GLY B CA 1
ATOM 3848 C C . GLY B 1 203 ? -5.957 -23.969 -9.742 1 98.06 203 GLY B C 1
ATOM 3849 O O . GLY B 1 203 ? -5.82 -22.844 -10.25 1 98.06 203 GLY B O 1
ATOM 3850 N N . ILE B 1 204 ? -4.965 -24.641 -9.102 1 98.81 204 ILE B N 1
ATOM 3851 C CA . ILE B 1 204 ? -3.594 -24.172 -8.961 1 98.81 204 ILE B CA 1
ATOM 3852 C C . ILE B 1 204 ? -2.619 -25.281 -9.32 1 98.81 204 ILE B C 1
ATOM 3854 O O . ILE B 1 204 ? -2.785 -26.422 -8.875 1 98.81 204 ILE B O 1
ATOM 3858 N N . ILE B 1 205 ? -1.714 -25.031 -10.156 1 98.94 205 ILE B N 1
ATOM 3859 C CA . ILE B 1 205 ? -0.562 -25.891 -10.406 1 98.94 205 ILE B CA 1
ATOM 3860 C C . ILE B 1 205 ? 0.665 -25.328 -9.695 1 98.94 205 ILE B C 1
ATOM 3862 O O . ILE B 1 205 ? 1.118 -24.219 -10 1 98.94 205 ILE B O 1
ATOM 3866 N N . LEU B 1 206 ? 1.163 -26.109 -8.75 1 98.81 206 LEU B N 1
ATOM 3867 C CA . LEU B 1 206 ? 2.148 -25.594 -7.805 1 98.81 206 LEU B CA 1
ATOM 3868 C C . LEU B 1 206 ? 3.326 -26.547 -7.672 1 98.81 206 LEU B C 1
ATOM 3870 O O . LEU B 1 206 ? 3.135 -27.766 -7.57 1 98.81 206 LEU B O 1
ATOM 3874 N N . SER B 1 207 ? 4.547 -26.062 -7.797 1 98.19 207 SER B N 1
ATOM 3875 C CA . SER B 1 207 ? 5.711 -26.797 -7.324 1 98.19 207 SER B CA 1
ATOM 3876 C C . SER B 1 207 ? 6.266 -26.203 -6.039 1 98.19 207 SER B C 1
ATOM 3878 O O . SER B 1 207 ? 6.207 -24.984 -5.84 1 98.19 207 SER B O 1
ATOM 3880 N N . TRP B 1 208 ? 6.754 -27.016 -5.18 1 97.88 208 TRP B N 1
ATOM 3881 C CA . TRP B 1 208 ? 7.363 -26.594 -3.922 1 97.88 208 TRP B CA 1
ATOM 3882 C C . TRP B 1 208 ? 8.5 -27.516 -3.527 1 97.88 208 TRP B C 1
ATOM 3884 O O . TRP B 1 208 ? 8.289 -28.719 -3.291 1 97.88 208 TRP B O 1
ATOM 3894 N N . ALA B 1 209 ? 9.703 -26.953 -3.432 1 95.75 209 ALA B N 1
ATOM 3895 C CA . ALA B 1 209 ? 10.852 -27.781 -3.055 1 95.75 209 ALA B CA 1
ATOM 3896 C C . ALA B 1 209 ? 10.664 -28.375 -1.663 1 95.75 209 ALA B C 1
ATOM 3898 O O . ALA B 1 209 ? 10.078 -27.734 -0.782 1 95.75 209 ALA B O 1
ATOM 3899 N N . VAL B 1 210 ? 11.203 -29.531 -1.48 1 95.88 210 VAL B N 1
ATOM 3900 C CA . VAL B 1 210 ? 11.062 -30.25 -0.217 1 95.88 210 VAL B CA 1
ATOM 3901 C C . VAL B 1 210 ? 12.328 -30.078 0.62 1 95.88 210 VAL B C 1
ATOM 3903 O O . VAL B 1 210 ? 13.391 -29.766 0.089 1 95.88 210 VAL B O 1
ATOM 3906 N N . PRO B 1 211 ? 12.148 -30.312 1.923 1 94.56 211 PRO B N 1
ATOM 3907 C CA . PRO B 1 211 ? 13.336 -30.219 2.775 1 94.56 211 PRO B CA 1
ATOM 3908 C C . PRO B 1 211 ? 14.461 -31.156 2.324 1 94.56 211 PRO B C 1
ATOM 3910 O O . PRO B 1 211 ? 14.203 -32.312 1.96 1 94.56 211 PRO B O 1
ATOM 3913 N N . GLY B 1 212 ? 15.68 -30.641 2.301 1 91.69 212 GLY B N 1
ATOM 3914 C CA . GLY B 1 212 ? 16.828 -31.453 1.943 1 91.69 212 GLY B CA 1
ATOM 3915 C C . GLY B 1 212 ? 17.156 -31.422 0.461 1 91.69 212 GLY B C 1
ATOM 3916 O O . GLY B 1 212 ? 18.234 -31.844 0.044 1 91.69 212 GLY B O 1
ATOM 3917 N N . GLN B 1 213 ? 16.234 -30.922 -0.395 1 89.75 213 GLN B N 1
ATOM 3918 C CA . GLN B 1 213 ? 16.422 -30.859 -1.84 1 89.75 213 GLN B CA 1
ATOM 3919 C C . GLN B 1 213 ? 17.562 -29.906 -2.207 1 89.75 213 GLN B C 1
ATOM 3921 O O . GLN B 1 213 ? 18.25 -30.094 -3.215 1 89.75 213 GLN B O 1
ATOM 3926 N N . GLY B 1 214 ? 17.766 -28.922 -1.258 1 82.44 214 GLY B N 1
ATOM 3927 C CA . GLY B 1 214 ? 18.734 -27.875 -1.58 1 82.44 214 GLY B CA 1
ATOM 3928 C C . GLY B 1 214 ? 18.234 -26.906 -2.633 1 82.44 214 GLY B C 1
ATOM 3929 O O . GLY B 1 214 ? 17.031 -26.734 -2.807 1 82.44 214 GLY B O 1
ATOM 3930 N N . GLY B 1 215 ? 19.219 -26.125 -3.25 1 84.19 215 GLY B N 1
ATOM 3931 C CA . GLY B 1 215 ? 18.906 -25.109 -4.246 1 84.19 215 GLY B CA 1
ATOM 3932 C C . GLY B 1 215 ? 19.375 -23.734 -3.852 1 84.19 215 GLY B C 1
ATOM 3933 O O . GLY B 1 215 ? 19.531 -23.438 -2.664 1 84.19 215 GLY B O 1
ATOM 3934 N N . LEU B 1 216 ? 19.578 -23.047 -4.895 1 78.5 216 LEU B N 1
ATOM 3935 C CA . LEU B 1 216 ? 20.062 -21.688 -4.68 1 78.5 216 LEU B CA 1
ATOM 3936 C C . LEU B 1 216 ? 18.953 -20.812 -4.094 1 78.5 216 LEU B C 1
ATOM 3938 O O . LEU B 1 216 ? 17.906 -20.625 -4.707 1 78.5 216 LEU B O 1
ATOM 3942 N N . SER B 1 217 ? 19.172 -20.297 -2.887 1 81.81 217 SER B N 1
ATOM 3943 C CA . SER B 1 217 ? 18.281 -19.375 -2.197 1 81.81 217 SER B CA 1
ATOM 3944 C C . SER B 1 217 ? 16.953 -20.016 -1.862 1 81.81 217 SER B C 1
ATOM 3946 O O . SER B 1 217 ? 15.898 -19.375 -1.972 1 81.81 217 SER B O 1
ATOM 3948 N N . HIS B 1 218 ? 16.984 -21.328 -1.652 1 87.75 218 HIS B N 1
ATOM 3949 C CA . HIS B 1 218 ? 15.812 -22 -1.129 1 87.75 218 HIS B CA 1
ATOM 3950 C C . HIS B 1 218 ? 15.68 -21.797 0.376 1 87.75 218 HIS B C 1
ATOM 3952 O O . HIS B 1 218 ? 16.438 -22.391 1.154 1 87.75 218 HIS B O 1
ATOM 3958 N N . ILE B 1 219 ? 14.703 -21.062 0.817 1 88.12 219 ILE B N 1
ATOM 3959 C CA . ILE B 1 219 ? 14.625 -20.672 2.221 1 88.12 219 ILE B CA 1
ATOM 3960 C C . ILE B 1 219 ? 13.273 -21.109 2.801 1 88.12 219 ILE B C 1
ATOM 3962 O O . ILE B 1 219 ? 12.953 -20.781 3.947 1 88.12 219 ILE B O 1
ATOM 3966 N N . ASN B 1 220 ? 12.461 -21.766 2.018 1 93.62 220 ASN B N 1
ATOM 3967 C CA . ASN B 1 220 ? 11.133 -22.188 2.447 1 93.62 220 ASN B CA 1
ATOM 3968 C C . ASN B 1 220 ? 10.75 -23.547 1.849 1 93.62 220 ASN B C 1
ATOM 3970 O O . ASN B 1 220 ? 9.688 -23.688 1.245 1 93.62 220 ASN B O 1
ATOM 3974 N N . ASN B 1 221 ? 11.68 -24.484 1.972 1 94.81 221 ASN B N 1
ATOM 3975 C CA . ASN B 1 221 ? 11.344 -25.844 1.601 1 94.81 221 ASN B CA 1
ATOM 3976 C C . ASN B 1 221 ? 10.344 -26.469 2.572 1 94.81 221 ASN B C 1
ATOM 3978 O O . ASN B 1 221 ? 10.516 -26.375 3.789 1 94.81 221 ASN B O 1
ATOM 3982 N N . GLN B 1 222 ? 9.32 -27.078 1.997 1 96.38 222 GLN B N 1
ATOM 3983 C CA . GLN B 1 222 ? 8.266 -27.625 2.846 1 96.38 222 GLN B CA 1
ATOM 3984 C C . GLN B 1 222 ? 7.93 -29.062 2.453 1 96.38 222 GLN B C 1
ATOM 3986 O O . GLN B 1 222 ? 7.906 -29.406 1.267 1 96.38 222 GLN B O 1
ATOM 3991 N N . PRO B 1 223 ? 7.605 -29.891 3.518 1 96.94 223 PRO B N 1
ATOM 3992 C CA . PRO B 1 223 ? 7.109 -31.219 3.178 1 96.94 223 PRO B CA 1
ATOM 3993 C C . PRO B 1 223 ? 5.797 -31.188 2.402 1 96.94 223 PRO B C 1
ATOM 3995 O O . PRO B 1 223 ? 4.961 -30.312 2.639 1 96.94 223 PRO B O 1
ATOM 3998 N N . LEU B 1 224 ? 5.652 -32.188 1.572 1 96.69 224 LEU B N 1
ATOM 3999 C CA . LEU B 1 224 ? 4.445 -32.25 0.758 1 96.69 224 LEU B CA 1
ATOM 4000 C C . LEU B 1 224 ? 3.195 -32.219 1.635 1 96.69 224 LEU B C 1
ATOM 4002 O O . LEU B 1 224 ? 2.203 -31.594 1.292 1 96.69 224 LEU B O 1
ATOM 4006 N N . GLN B 1 225 ? 3.238 -32.875 2.697 1 97.56 225 GLN B N 1
ATOM 4007 C CA . GLN B 1 225 ? 2.062 -32.969 3.557 1 97.56 225 GLN B CA 1
ATOM 4008 C C . GLN B 1 225 ? 1.645 -31.609 4.062 1 97.56 225 GLN B C 1
ATOM 4010 O O . GLN B 1 225 ? 0.451 -31.312 4.168 1 97.56 225 GLN B O 1
ATOM 4015 N N . HIS B 1 226 ? 2.633 -30.812 4.414 1 97.81 226 HIS B N 1
ATOM 4016 C CA . HIS B 1 226 ? 2.336 -29.453 4.828 1 97.81 226 HIS B CA 1
ATOM 4017 C C . HIS B 1 226 ? 1.579 -28.703 3.738 1 97.81 226 HIS B C 1
ATOM 4019 O O . HIS B 1 226 ? 0.562 -28.062 4.012 1 97.81 226 HIS B O 1
ATOM 4025 N N . VAL B 1 227 ? 2.018 -28.828 2.514 1 98 227 VAL B N 1
ATOM 4026 C CA . VAL B 1 227 ? 1.429 -28.125 1.383 1 98 227 VAL B CA 1
ATOM 4027 C C . VAL B 1 227 ? 0.011 -28.625 1.134 1 98 227 VAL B C 1
ATOM 4029 O O . VAL B 1 227 ? -0.926 -27.844 1.004 1 98 227 VAL B O 1
ATOM 4032 N N . VAL B 1 228 ? -0.154 -29.891 1.161 1 97.81 228 VAL B N 1
ATOM 4033 C CA . VAL B 1 228 ? -1.453 -30.5 0.923 1 97.81 228 VAL B CA 1
ATOM 4034 C C . VAL B 1 228 ? -2.445 -30.047 1.993 1 97.81 228 VAL B C 1
ATOM 4036 O O . VAL B 1 228 ? -3.584 -29.703 1.682 1 97.81 228 VAL B O 1
ATOM 4039 N N . ASP B 1 229 ? -2 -30.031 3.203 1 97.88 229 ASP B N 1
ATOM 4040 C CA . ASP B 1 229 ? -2.863 -29.641 4.312 1 97.88 229 ASP B CA 1
ATOM 4041 C C . ASP B 1 229 ? -3.328 -28.188 4.16 1 97.88 229 ASP B C 1
ATOM 4043 O O . ASP B 1 229 ? -4.512 -27.891 4.34 1 97.88 229 ASP B O 1
ATOM 4047 N N . VAL B 1 230 ? -2.389 -27.312 3.881 1 97.44 230 VAL B N 1
ATOM 4048 C CA . VAL B 1 230 ? -2.725 -25.906 3.76 1 97.44 230 VAL B CA 1
ATOM 4049 C C . VAL B 1 230 ? -3.66 -25.688 2.572 1 97.44 230 VAL B C 1
ATOM 4051 O O . VAL B 1 230 ? -4.621 -24.922 2.658 1 97.44 230 VAL B O 1
ATOM 4054 N N . MET B 1 231 ? -3.41 -26.406 1.488 1 97.25 231 MET B N 1
ATOM 4055 C CA . MET B 1 231 ? -4.266 -26.297 0.308 1 97.25 231 MET B CA 1
ATOM 4056 C C . MET B 1 231 ? -5.68 -26.781 0.618 1 97.25 231 MET B C 1
ATOM 4058 O O . MET B 1 231 ? -6.652 -26.094 0.295 1 97.25 231 MET B O 1
ATOM 4062 N N . GLU B 1 232 ? -5.801 -27.828 1.275 1 95.94 232 GLU B N 1
ATOM 4063 C CA . GLU B 1 232 ? -7.105 -28.406 1.603 1 95.94 232 GLU B CA 1
ATOM 4064 C C . GLU B 1 232 ? -7.883 -27.5 2.551 1 95.94 232 GLU B C 1
ATOM 4066 O O . GLU B 1 232 ? -9.086 -27.281 2.365 1 95.94 232 GLU B O 1
ATOM 4071 N N . LYS B 1 233 ? -7.168 -27 3.484 1 95.56 233 LYS B N 1
ATOM 4072 C CA . LYS B 1 233 ? -7.793 -26.094 4.453 1 95.56 233 LYS B CA 1
ATOM 4073 C C . LYS B 1 233 ? -8.375 -24.859 3.766 1 95.56 233 LYS B C 1
ATOM 4075 O O . LYS B 1 233 ? -9.328 -24.266 4.262 1 95.56 233 LYS B O 1
ATOM 4080 N N . ASN B 1 234 ? -7.836 -24.562 2.594 1 94.94 234 ASN B N 1
ATOM 4081 C CA . ASN B 1 234 ? -8.266 -23.359 1.904 1 94.94 234 ASN B CA 1
ATOM 4082 C C . ASN B 1 234 ? -9.062 -23.672 0.646 1 94.94 234 ASN B C 1
ATOM 4084 O O . ASN B 1 234 ? -9.156 -22.859 -0.266 1 94.94 234 ASN B O 1
ATOM 4088 N N . GLY B 1 235 ? -9.602 -24.891 0.533 1 94.25 235 GLY B N 1
ATOM 4089 C CA . GLY B 1 235 ? -10.602 -25.234 -0.465 1 94.25 235 GLY B CA 1
ATOM 4090 C C . GLY B 1 235 ? -10.008 -25.781 -1.748 1 94.25 235 GLY B C 1
ATOM 4091 O O . GLY B 1 235 ? -10.633 -25.703 -2.807 1 94.25 235 GLY B O 1
ATOM 4092 N N . PHE B 1 236 ? -8.797 -26.266 -1.653 1 96.81 236 PHE B N 1
ATOM 4093 C CA . PHE B 1 236 ? -8.148 -26.875 -2.809 1 96.81 236 PHE B CA 1
ATOM 4094 C C . PHE B 1 236 ? -7.73 -28.312 -2.506 1 96.81 236 PHE B C 1
ATOM 4096 O O . PHE B 1 236 ? -7.086 -28.578 -1.488 1 96.81 236 PHE B O 1
ATOM 4103 N N . THR B 1 237 ? -8.094 -29.188 -3.393 1 97.25 237 THR B N 1
ATOM 4104 C CA . THR B 1 237 ? -7.746 -30.594 -3.191 1 97.25 237 THR B CA 1
ATOM 4105 C C . THR B 1 237 ? -6.816 -31.078 -4.297 1 97.25 237 THR B C 1
ATOM 4107 O O . THR B 1 237 ? -7 -30.734 -5.469 1 97.25 237 THR B O 1
ATOM 4110 N N . ILE B 1 238 ? -5.93 -31.922 -3.939 1 97.75 238 ILE B N 1
ATOM 4111 C CA . ILE B 1 238 ? -4.93 -32.438 -4.867 1 97.75 238 ILE B CA 1
ATOM 4112 C C . ILE B 1 238 ? -5.602 -33.375 -5.891 1 97.75 238 ILE B C 1
ATOM 4114 O O . ILE B 1 238 ? -6.441 -34.188 -5.531 1 97.75 238 ILE B O 1
ATOM 4118 N N . ASP B 1 239 ? -5.395 -33.125 -7.113 1 97.88 239 ASP B N 1
ATOM 4119 C CA . ASP B 1 239 ? -5.734 -34.062 -8.203 1 97.88 239 ASP B CA 1
ATOM 4120 C C . ASP B 1 239 ? -4.562 -34.969 -8.539 1 97.88 239 ASP B C 1
ATOM 4122 O O . ASP B 1 239 ? -3.719 -34.625 -9.367 1 97.88 239 ASP B O 1
ATOM 4126 N N . GLN B 1 240 ? -4.527 -36.125 -7.988 1 97.69 240 GLN B N 1
ATOM 4127 C CA . GLN B 1 240 ? -3.393 -37.031 -8.086 1 97.69 240 GLN B CA 1
ATOM 4128 C C . GLN B 1 240 ? -3.182 -37.5 -9.523 1 97.69 240 GLN B C 1
ATOM 4130 O O . GLN B 1 240 ? -2.043 -37.656 -9.969 1 97.69 240 GLN B O 1
ATOM 4135 N N . SER B 1 241 ? -4.242 -37.688 -10.18 1 97.81 241 SER B N 1
ATOM 4136 C CA . SER B 1 241 ? -4.152 -38.219 -11.539 1 97.81 241 SER B CA 1
ATOM 4137 C C . SER B 1 241 ? -3.479 -37.219 -12.477 1 97.81 241 SER B C 1
ATOM 4139 O O . SER B 1 241 ? -2.51 -37.562 -13.156 1 97.81 241 SER B O 1
ATOM 4141 N N . ILE B 1 242 ? -3.984 -36 -12.445 1 98.12 242 ILE B N 1
ATOM 4142 C CA . ILE B 1 242 ? -3.412 -35 -13.344 1 98.12 242 ILE B CA 1
ATOM 4143 C C . ILE B 1 242 ? -2 -34.625 -12.875 1 98.12 242 ILE B C 1
ATOM 4145 O O . ILE B 1 242 ? -1.116 -34.375 -13.703 1 98.12 242 ILE B O 1
ATOM 4149 N N . SER B 1 243 ? -1.763 -34.625 -11.562 1 98.5 243 SER B N 1
ATOM 4150 C CA . SER B 1 243 ? -0.41 -34.406 -11.062 1 98.5 243 SER B CA 1
ATOM 4151 C C . SER B 1 243 ? 0.569 -35.406 -11.664 1 98.5 243 SER B C 1
ATOM 4153 O O . SER B 1 243 ? 1.634 -35.031 -12.148 1 98.5 243 SER B O 1
ATOM 4155 N N . LYS B 1 244 ? 0.18 -36.656 -11.656 1 98.06 244 LYS B N 1
ATOM 4156 C CA . LYS B 1 244 ? 1.051 -37.719 -12.172 1 98.06 244 LYS B CA 1
ATOM 4157 C C . LYS B 1 244 ? 1.324 -37.5 -13.656 1 98.06 244 LYS B C 1
ATOM 4159 O O . LYS B 1 244 ? 2.455 -37.688 -14.117 1 98.06 244 LYS B O 1
ATOM 4164 N N . ILE B 1 245 ? 0.371 -37.156 -14.391 1 98.06 245 ILE B N 1
ATOM 4165 C CA . ILE B 1 245 ? 0.521 -36.938 -15.82 1 98.06 245 ILE B CA 1
ATOM 4166 C C . ILE B 1 245 ? 1.538 -35.812 -16.062 1 98.06 245 ILE B C 1
ATOM 4168 O O . ILE B 1 245 ? 2.449 -35.969 -16.891 1 98.06 245 ILE B O 1
ATOM 4172 N N . LEU B 1 246 ? 1.381 -34.656 -15.359 1 98.5 246 LEU B N 1
ATOM 4173 C CA . LEU B 1 246 ? 2.297 -33.562 -15.531 1 98.5 246 LEU B CA 1
ATOM 4174 C C . LEU B 1 246 ? 3.691 -33.906 -15.031 1 98.5 246 LEU B C 1
ATOM 4176 O O . LEU B 1 246 ? 4.691 -33.562 -15.664 1 98.5 246 LEU B O 1
ATOM 4180 N N . GLN B 1 247 ? 3.77 -34.594 -13.914 1 98.25 247 GLN B N 1
ATOM 4181 C CA . GLN B 1 247 ? 5.051 -35.062 -13.375 1 98.25 247 GLN B CA 1
ATOM 4182 C C . GLN B 1 247 ? 5.785 -35.938 -14.375 1 98.25 247 GLN B C 1
ATOM 4184 O O . GLN B 1 247 ? 6.969 -35.719 -14.648 1 98.25 247 GLN B O 1
ATOM 4189 N N . ASP B 1 248 ? 5.09 -36.844 -14.969 1 97.88 248 ASP B N 1
ATOM 4190 C CA . ASP B 1 248 ? 5.688 -37.781 -15.898 1 97.88 248 ASP B CA 1
ATOM 4191 C C . ASP B 1 248 ? 6.129 -37.094 -17.188 1 97.88 248 ASP B C 1
ATOM 4193 O O . ASP B 1 248 ? 7.035 -37.562 -17.875 1 97.88 248 ASP B O 1
ATOM 4197 N N . SER B 1 249 ? 5.508 -36.031 -17.453 1 98.06 249 SER B N 1
ATOM 4198 C CA . SER B 1 249 ? 5.84 -35.312 -18.672 1 98.06 249 SER B CA 1
ATOM 4199 C C . SER B 1 249 ? 7.078 -34.438 -18.484 1 98.06 249 SER B C 1
ATOM 4201 O O . SER B 1 249 ? 7.703 -34 -19.453 1 98.06 249 SER B O 1
ATOM 4203 N N . ALA B 1 250 ? 7.41 -34.094 -17.234 1 97.56 250 ALA B N 1
ATOM 4204 C CA . ALA B 1 250 ? 8.516 -33.156 -16.938 1 97.56 250 ALA B CA 1
ATOM 4205 C C . ALA B 1 250 ? 9.859 -33.844 -17.156 1 97.56 250 ALA B C 1
ATOM 4207 O O . ALA B 1 250 ? 10 -35.062 -16.906 1 97.56 250 ALA B O 1
ATOM 4208 N N . GLU B 1 251 ? 10.844 -33.125 -17.594 1 96.38 251 GLU B N 1
ATOM 4209 C CA . GLU B 1 251 ? 12.203 -33.625 -17.766 1 96.38 251 GLU B CA 1
ATOM 4210 C C . GLU B 1 251 ? 13.078 -33.25 -16.562 1 96.38 251 GLU B C 1
ATOM 4212 O O . GLU B 1 251 ? 13.992 -34 -16.203 1 96.38 251 GLU B O 1
ATOM 4217 N N . LEU B 1 252 ? 12.852 -32.125 -15.977 1 94.5 252 LEU B N 1
ATOM 4218 C CA . LEU B 1 252 ? 13.617 -31.703 -14.82 1 94.5 252 LEU B CA 1
ATOM 4219 C C . LEU B 1 252 ? 13.227 -32.5 -13.578 1 94.5 252 LEU B C 1
ATOM 4221 O O . LEU B 1 252 ? 12.055 -32.531 -13.195 1 94.5 252 LEU B O 1
ATOM 4225 N N . PRO B 1 253 ? 14.172 -33.094 -12.938 1 93.94 253 PRO B N 1
ATOM 4226 C CA . PRO B 1 253 ? 13.859 -34.031 -11.852 1 93.94 253 PRO B CA 1
ATOM 4227 C C . PRO B 1 253 ? 13.109 -33.375 -10.695 1 93.94 253 PRO B C 1
ATOM 4229 O O . PRO B 1 253 ? 12.227 -34 -10.094 1 93.94 253 PRO B O 1
ATOM 4232 N N . TRP B 1 254 ? 13.484 -32.156 -10.336 1 93.19 254 TRP B N 1
ATOM 4233 C CA . TRP B 1 254 ? 12.836 -31.5 -9.203 1 93.19 254 TRP B CA 1
ATOM 4234 C C . TRP B 1 254 ? 11.406 -31.094 -9.555 1 93.19 254 TRP B C 1
ATOM 4236 O O . TRP B 1 254 ? 10.555 -30.953 -8.672 1 93.19 254 TRP B O 1
ATOM 4246 N N . ILE B 1 255 ? 11.094 -30.859 -10.828 1 95.38 255 ILE B N 1
ATOM 4247 C CA . ILE B 1 255 ? 9.719 -30.609 -11.234 1 95.38 255 ILE B CA 1
ATOM 4248 C C . ILE B 1 255 ? 8.922 -31.906 -11.219 1 95.38 255 ILE B C 1
ATOM 4250 O O . ILE B 1 255 ? 7.785 -31.938 -10.734 1 95.38 255 ILE B O 1
ATOM 4254 N N . LYS B 1 256 ? 9.555 -33 -11.664 1 95.75 256 LYS B N 1
ATOM 4255 C CA . LYS B 1 256 ? 8.938 -34.312 -11.688 1 95.75 256 LYS B CA 1
ATOM 4256 C C . LYS B 1 256 ? 8.484 -34.75 -10.289 1 95.75 256 LYS B C 1
ATOM 4258 O O . LYS B 1 256 ? 7.449 -35.406 -10.133 1 95.75 256 LYS B O 1
ATOM 4263 N N . SER B 1 257 ? 9.219 -34.344 -9.359 1 94.75 257 SER B N 1
ATOM 4264 C CA . SER B 1 257 ? 8.984 -34.844 -8.008 1 94.75 257 SER B CA 1
ATOM 4265 C C . SER B 1 257 ? 8.117 -33.875 -7.203 1 94.75 257 SER B C 1
ATOM 4267 O O . SER B 1 257 ? 7.477 -34.281 -6.23 1 94.75 257 SER B O 1
ATOM 4269 N N . ASN B 1 258 ? 8.055 -32.562 -7.578 1 96.25 258 ASN B N 1
ATOM 4270 C CA . ASN B 1 258 ? 7.531 -31.594 -6.637 1 96.25 258 ASN B CA 1
ATOM 4271 C C . ASN B 1 258 ? 6.277 -30.906 -7.184 1 96.25 258 ASN B C 1
ATOM 4273 O O . ASN B 1 258 ? 5.621 -30.141 -6.473 1 96.25 258 ASN B O 1
ATOM 4277 N N . LEU B 1 259 ? 5.898 -31.125 -8.461 1 98.38 259 LEU B N 1
ATOM 4278 C CA . LEU B 1 259 ? 4.762 -30.438 -9.062 1 98.38 259 LEU B CA 1
ATOM 4279 C C . LEU B 1 259 ? 3.457 -31.156 -8.742 1 98.38 259 LEU B C 1
ATOM 4281 O O . LEU B 1 259 ? 3.354 -32.375 -8.914 1 98.38 259 LEU B O 1
ATOM 4285 N N . TYR B 1 260 ? 2.451 -30.422 -8.281 1 98.69 260 TYR B N 1
ATOM 4286 C CA . TYR B 1 260 ? 1.135 -30.984 -8.008 1 98.69 260 TYR B CA 1
ATOM 4287 C C . TYR B 1 260 ? 0.029 -30.047 -8.484 1 98.69 260 TYR B C 1
ATOM 4289 O O . TYR B 1 260 ? 0.219 -28.844 -8.555 1 98.69 260 TYR B O 1
ATOM 4297 N N . VAL B 1 261 ? -1.092 -30.672 -8.828 1 98.88 261 VAL B N 1
ATOM 4298 C CA . VAL B 1 261 ? -2.285 -29.969 -9.289 1 98.88 261 VAL B CA 1
ATOM 4299 C C . VAL B 1 261 ? -3.344 -29.969 -8.188 1 98.88 261 VAL B C 1
ATOM 4301 O O . VAL B 1 261 ? -3.633 -31.016 -7.598 1 98.88 261 VAL B O 1
ATOM 4304 N N . TYR B 1 262 ? -3.855 -28.828 -7.871 1 98.62 262 TYR B N 1
ATOM 4305 C CA . TYR B 1 262 ? -4.906 -28.688 -6.871 1 98.62 262 TYR B CA 1
ATOM 4306 C C . TYR B 1 262 ? -6.168 -28.094 -7.484 1 98.62 262 TYR B C 1
ATOM 4308 O O . TYR B 1 262 ? -6.113 -27.078 -8.164 1 98.62 262 TYR B O 1
ATOM 4316 N N . ARG B 1 263 ? -7.301 -28.688 -7.238 1 97.94 263 ARG B N 1
ATOM 4317 C CA . ARG B 1 263 ? -8.578 -28.219 -7.766 1 97.94 263 ARG B CA 1
ATOM 4318 C C . ARG B 1 263 ? -9.383 -27.5 -6.684 1 97.94 263 ARG B C 1
ATOM 4320 O O . ARG B 1 263 ? -9.438 -27.953 -5.539 1 97.94 263 ARG B O 1
ATOM 4327 N N . ARG B 1 264 ? -9.906 -26.328 -7.094 1 96 264 ARG B N 1
ATOM 4328 C CA . ARG B 1 264 ? -10.781 -25.625 -6.168 1 96 264 ARG B CA 1
ATOM 4329 C C . ARG B 1 264 ? -12.094 -26.375 -5.961 1 96 264 ARG B C 1
ATOM 4331 O O . ARG B 1 264 ? -12.68 -26.875 -6.918 1 96 264 ARG B O 1
ATOM 4338 N N . HIS B 1 265 ? -12.516 -26.391 -4.629 1 90.19 265 HIS B N 1
ATOM 4339 C CA . HIS B 1 265 ? -13.812 -26.969 -4.316 1 90.19 265 HIS B CA 1
ATOM 4340 C C . HIS B 1 265 ? -14.945 -26.172 -4.949 1 90.19 265 HIS B C 1
ATOM 4342 O O . HIS B 1 265 ? -14.852 -24.953 -5.074 1 90.19 265 HIS B O 1
ATOM 4348 N N . GLN B 1 266 ? -15.82 -26.703 -5.57 1 72.69 266 GLN B N 1
ATOM 4349 C CA . GLN B 1 266 ? -16.984 -26 -6.098 1 72.69 266 GLN B CA 1
ATOM 4350 C C . GLN B 1 266 ? -17.75 -25.297 -4.984 1 72.69 266 GLN B C 1
ATOM 4352 O O . GLN B 1 266 ? -18.125 -25.906 -3.984 1 72.69 266 GLN B O 1
ATOM 4357 N N . HIS B 1 267 ? -17.234 -24.25 -4.395 1 57.62 267 HIS B N 1
ATOM 4358 C CA . HIS B 1 267 ? -17.75 -23.641 -3.17 1 57.62 267 HIS B CA 1
ATOM 4359 C C . HIS B 1 267 ? -19.109 -23 -3.395 1 57.62 267 HIS B C 1
ATOM 4361 O O . HIS B 1 267 ? -19.406 -22.562 -4.504 1 57.62 267 HIS B O 1
ATOM 4367 N N . SER B 1 268 ? -19.859 -23.078 -2.279 1 49 268 SER B N 1
ATOM 4368 C CA . SER B 1 268 ? -21.125 -22.469 -1.885 1 49 268 SER B CA 1
ATOM 4369 C C . SER B 1 268 ? -21.047 -20.938 -1.975 1 49 268 SER B C 1
ATOM 4371 O O . SER B 1 268 ? -19.953 -20.375 -2.072 1 49 268 SER B O 1
ATOM 4373 N N . MET B 1 269 ? -22.094 -20.234 -1.585 1 47 269 MET B N 1
ATOM 4374 C CA . MET B 1 269 ? -22.547 -18.844 -1.598 1 47 269 MET B CA 1
ATOM 4375 C C . MET B 1 269 ? -21.5 -17.922 -0.979 1 47 269 MET B C 1
ATOM 4377 O O . MET B 1 269 ? -21.375 -16.766 -1.371 1 47 269 MET B O 1
ATOM 4381 N N . ASN B 1 270 ? -20.969 -18.281 0.106 1 47.56 270 ASN B N 1
ATOM 4382 C CA . ASN B 1 270 ? -20.094 -17.391 0.857 1 47.56 270 ASN B CA 1
ATOM 4383 C C . ASN B 1 270 ? -18.844 -17.031 0.061 1 47.56 270 ASN B C 1
ATOM 4385 O O . ASN B 1 270 ? -18.203 -16 0.312 1 47.56 270 ASN B O 1
ATOM 4389 N N . SER B 1 271 ? -18.422 -17.906 -0.766 1 50.84 271 SER B N 1
ATOM 4390 C CA . SER B 1 271 ? -17.344 -17.719 -1.73 1 50.84 271 SER B CA 1
ATOM 4391 C C . SER B 1 271 ? -17.656 -16.578 -2.693 1 50.84 271 SER B C 1
ATOM 4393 O O . SER B 1 271 ? -16.75 -15.953 -3.24 1 50.84 271 SER B O 1
ATOM 4395 N N . THR B 1 272 ? -18.859 -16.328 -2.6 1 53.16 272 THR B N 1
ATOM 4396 C CA . THR B 1 272 ? -19.359 -15.359 -3.574 1 53.16 272 THR B CA 1
ATOM 4397 C C . THR B 1 272 ? -18.812 -13.969 -3.27 1 53.16 272 THR B C 1
ATOM 4399 O O . THR B 1 272 ? -18.422 -13.242 -4.18 1 53.16 272 THR B O 1
ATOM 4402 N N . TYR B 1 273 ? -18.812 -13.82 -1.916 1 54.91 273 TYR B N 1
ATOM 4403 C CA . TYR B 1 273 ? -18.422 -12.43 -1.685 1 54.91 273 TYR B CA 1
ATOM 4404 C C . TYR B 1 273 ? -16.922 -12.25 -1.792 1 54.91 273 TYR B C 1
ATOM 4406 O O . TYR B 1 273 ? -16.438 -11.203 -2.229 1 54.91 273 TYR B O 1
ATOM 4414 N N . LYS B 1 274 ? -16.188 -13.305 -1.341 1 57.47 274 LYS B N 1
ATOM 4415 C CA . LYS B 1 274 ? -14.734 -13.211 -1.49 1 57.47 274 LYS B CA 1
ATOM 4416 C C . LYS B 1 274 ? -14.336 -13.055 -2.957 1 57.47 274 LYS B C 1
ATOM 4418 O O . LYS B 1 274 ? -13.367 -12.367 -3.273 1 57.47 274 LYS B O 1
ATOM 4423 N N . ASP B 1 275 ? -15.25 -13.602 -3.641 1 59.94 275 ASP B N 1
ATOM 4424 C CA . ASP B 1 275 ? -14.992 -13.562 -5.078 1 59.94 275 ASP B CA 1
ATOM 4425 C C . ASP B 1 275 ? -15.43 -12.227 -5.676 1 59.94 275 ASP B C 1
ATOM 4427 O O . ASP B 1 275 ? -14.961 -11.844 -6.75 1 59.94 275 ASP B O 1
ATOM 4431 N N . LEU B 1 276 ? -16.219 -11.586 -4.777 1 59.53 276 LEU B N 1
ATOM 4432 C CA . LEU B 1 276 ? -16.797 -10.359 -5.312 1 59.53 276 LEU B CA 1
ATOM 4433 C C . LEU B 1 276 ? -15.797 -9.211 -5.25 1 59.53 276 LEU B C 1
ATOM 4435 O O . LEU B 1 276 ? -15.773 -8.352 -6.133 1 59.53 276 LEU B O 1
ATOM 4439 N N . PHE B 1 277 ? -14.977 -9.391 -4.215 1 69.19 277 PHE B N 1
ATOM 4440 C CA . PHE B 1 277 ? -14.117 -8.219 -4.105 1 69.19 277 PHE B CA 1
ATOM 4441 C C . PHE B 1 277 ? -12.648 -8.625 -4.133 1 69.19 277 PHE B C 1
ATOM 4443 O O . PHE B 1 277 ? -11.961 -8.555 -3.111 1 69.19 277 PHE B O 1
ATOM 4450 N N . VAL B 1 278 ? -12.266 -9.195 -5.309 1 72.38 278 VAL B N 1
ATOM 4451 C CA . VAL B 1 278 ? -10.875 -9.609 -5.484 1 72.38 278 VAL B CA 1
ATOM 4452 C C . VAL B 1 278 ? -10 -8.391 -5.738 1 72.38 278 VAL B C 1
ATOM 4454 O O . VAL B 1 278 ? -10.422 -7.438 -6.402 1 72.38 278 VAL B O 1
#

Secondary structure (DSSP, 8-state):
-HHHHHHHHHHHHHHHHHHHHHHHHHHT---------TT----HHHHHHHHHHHHHHHHHHHHHHHHHHHHHHHH---SB-TTS-B-TGGGSGGGSS----HHHHHHHHHHTTT-EEEEES-TTTHHHHHHHHTT-SSEEEEEE--TTHHHHTTTSEEE--TTS---SPPPEEEEEE-S-GGGS-GGGHHHHHHHHHHHEEEEEEEE-PPTT---TT------HHHHHHHHHHTTEEE-HHHHHHHHHH--SHHHHHHEEEEEEP---THHHHHHHT-/-HHHHHHHHHHHHHHHHHHHHHHHHHHT---------TT----HHHHHHHHHHHHHHHHHHHHHHHHHHHHHHHH---SB-TTS-B-TGGGSTTSSS----HHHHHHHHHHTTT-EEEEES-TTTHHHHHHHHTT-SSEEEEEE--TTHHHHTTTSEEE--TTS---SPPPEEEEEE-S-GGGS-GGGHHHHHHHHHHHEEEEEEEE-PPTT---TT------HHHHHHHHHHTTEEE-HHHHHHHHHH--SHHHHHHEEEEEEP---TTHHHHHHT-

InterPro domains:
  IPR029063 S-adenosyl-L-methionine-dependent methyltransferase superfamily [G3DSA:3.40.50.150] (91-250)
  IPR029063 S-adenosyl-L-methionine-dependent methyltransferase superfamily [SSF53335] (120-243)

=== Feature glossary ===
A reading guide for the features in this record.

Start from the sequence.

  · This is the polypeptide sequence — one letter per residue, N-terminus first. Length ranges from a few dozen residues for small domains to over a thousand for large multi-domain proteins.

Fold it, and you get atomic coordinates and the backbone conformation that goes with them.

  · Structure coordinates are given as an mmCIF _atom_site loop: one row per atom with element, residue name, chain id, sequence number, and x/y/z position in Å. Only the four main-chain atoms per residue are included here; side chains are omitted to keep the record compact.

  · Backbone dihedral angles. Every residue except chain termini has a φ (preceding-C → N → Cα → C) and a ψ (N → Cα → C → next-N). They are reported in degrees following the IUPAC sign convention. Secondary structure is essentially a statement about which (φ, ψ) basin each residue occupies.

  · The SS8 string is DSSP's per-residue secondary-structure call. α-helix (H) means an i→i+4 H-bond ladder; β-strand (E) means the residue participates in a β-sheet; 3₁₀ (G) and π (I) are tighter and wider helices; T/S are turns/bends; '-' is loop.

  · SS3 is a coarse helix/strand/coil call (letters a/b/c) made by the P-SEA algorithm from inter-Cα distances and dihedrals. It is less detailed than DSSP but needs only Cα positions.

Summarize the fold with a handful of shape descriptors and a per-residue structural alphabet.

  · Radius of gyration (Rg) is the root-mean-square distance of Cα atoms from their centroid — a single number for overall size and compactness. A globular domain of N residues has Rg ≈ 2.2·N^0.38 Å; an extended or disordered chain has a much larger Rg. The Cα contact count is the number of residue pairs whose Cα atoms are within 8 Å and are more than four positions apart in sequence — a standard proxy for tertiary packing density. The bounding box is the smallest axis-aligned box enclosing all Cα atoms.

  · The Foldseek 3Di string encodes local tertiary geometry as a 20-letter alphabet — one character per residue — derived from the relative positions of nearby Cα atoms. Unlike the amino-acid sequence, 3Di is a direct function of the 3D structure, so two proteins with the same fold have similar 3Di strings even at low sequence identity.

  · Solvent-accessible surface area (SASA) is the area in Å² traced out by the centre of a 1.4 Å probe sphere (a water molecule) rolled over the protein's van der Waals surface (Shrake–Rupley / Lee–Richards construction). Buried residues have near-zero SASA; fully exposed residues can exceed 200 Å². The total SASA scales roughly with the number of surface residues.

Ask how reliable the mo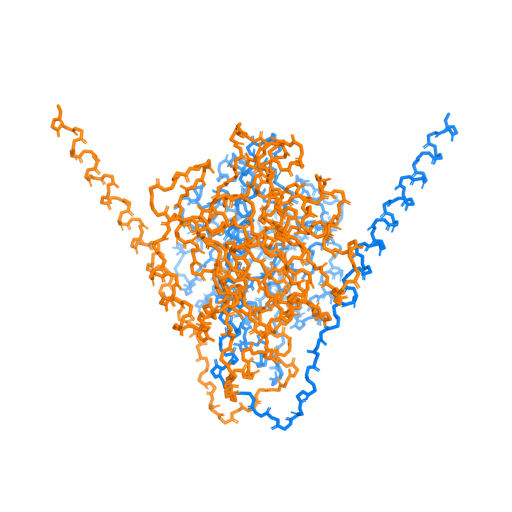del is.

  · pLDDT (predicted Local Distance Difference Test) is AlphaFold's per-residue confidence score, ranging from 0 to 100. Values above 90 indicate high confidence (typically well-packed cores); 70–90 is confident; 50–70 low confidence; below 50 usually means the region is disordered or the prediction is unreliable there. AlphaFold stores pLDDT in the mmCIF B-factor column.

  · B-factor (Debye–Waller factor) reflects atomic displacement in the crystal lattice. It is an experimental observable (units Å²), not a prediction; low values mean the atom is pinned down, high values mean it moves or is heterogeneous across the crystal.

  · Predicted Aligned Error (PAE) is an AlphaFold confidence matrix: entry (i, j) is the expected error in the position of residue j, in ångströms, when the prediction is superimposed on the true structure at residue i. Low PAE within a block of residues means that block is internally rigid and well-predicted; high PAE between two blocks means their relative placement is uncertain even if each block individually is confident.

Place it in context: what it resembles, what it is annotated as, and how it looks.

  · Nearest PDB neighbors are the top structural matches found by Foldseek when searching this structure against the entire Protein Data Bank. Each hit reports a TM-score (0 to 1; >0.5 almost always implies the same fold) and an E-value. These are *structural* homologs — they may share no detectable sequence similarity.

  · Functional annotations link the protein to curated databases. InterPro entries identify conserved domains and families by matching the sequence against member-database signatures (Pfam, PROSITE, CDD, …). Gene Ontology (GO) terms describe molecular function, biological process, and cellular component in a controlled vocabulary. CATH places the structure in a hierarchical fold classification (Class/Architecture/Topology/Homologous-superfamily). The organism is the source species.

  · Three diagnostic plots accompany the record. The Cα contact map visualizes the tertiary structure as a 2D adjacency matrix (8 Å cutoff, sequence-local contacts suppressed). The Ramachandran plot shows the distribution of backbone (φ, ψ) torsions, with points in the α and β basins reflecting secondar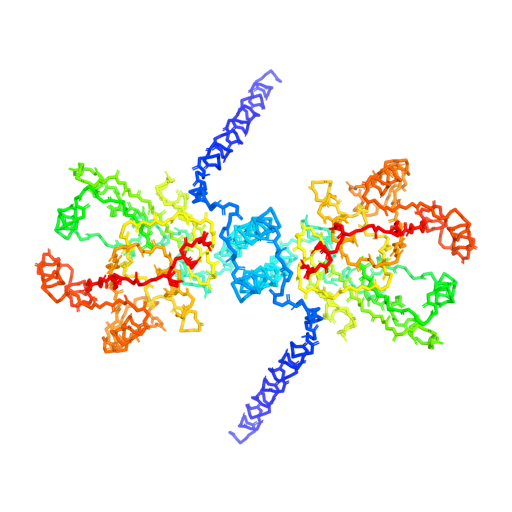y structure content. The PAE plot shows AlphaFold's inter-residue confidence as a color matrix.

  · Six rendered views show the 3D structure from the faces of a cube — i.e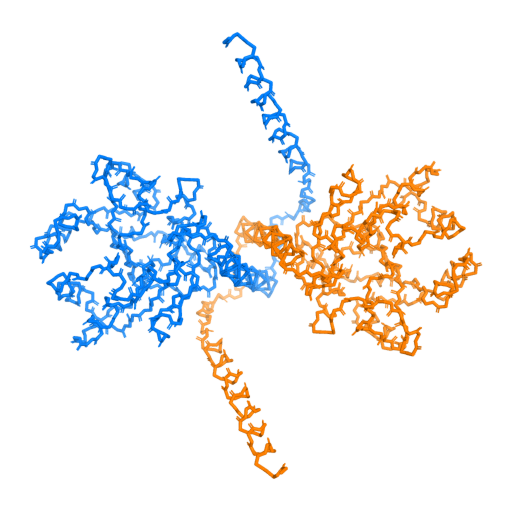. along ±x, ±y, ±z. Rendering representation is drawn randomly per protein from cartoon (secondary-structure ribbons), sticks (backbone bonds), or molecul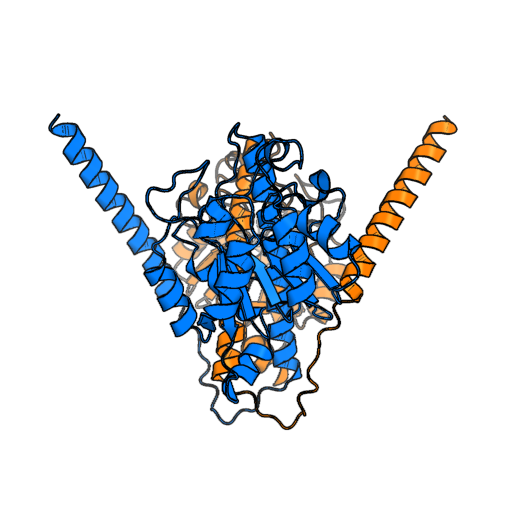ar surface; coloring is either N→C rainbow (blue at the N-terminus through red at the C-terminus) or one color per chain.